Protein AF-G0MME2-F1 (afdb_monomer_lite)

Foldseek 3Di:
DDDDDDDDDDDDDDDDPDDDDDDDDDPPPPPDPDPPVVVVVVVVVVVVVVVVVVVVVVPDPDDDPDDPPDPPPPPPDPPDPVVVVVVVVVVVVVVVVVVVVVVVPPPPVCPDDDPVVNVVVVVVVVVVLVVLVPDDCVPDDPVSNVSVVVSVVVVVVVVVVVVVVCVPDDPVRNVVVVVVVVVVVVVVVVVVVVVVVVVVVVVVVVVVVVVVVVVVVVVVCVVPDDPPPDPDPDDDDDDDDDDDDDDDDDPPPCPPPPVVVVVVVVVVVVVVVVVVVVVVPPPPPPDDQPPVSVVVVVVVVVVVLVVLVVDDPVPDDPVSNVSVVVVVVVVVVVVVVVVVVLVPDDPVRNVVVVVVVVVVVVVVVVVVVVVVVVVVVVPPPPPDPPDPPDPDDDDDDD

Structure (mmCIF, N/CA/C/O backbone):
data_AF-G0MME2-F1
#
_entry.id   AF-G0MME2-F1
#
loop_
_atom_site.group_PDB
_atom_site.id
_atom_site.type_symbol
_atom_site.label_atom_id
_atom_site.label_alt_id
_atom_site.label_comp_id
_atom_site.label_asym_id
_atom_site.label_entity_id
_atom_site.label_seq_id
_atom_site.pdbx_PDB_ins_code
_atom_site.Cartn_x
_atom_site.Cartn_y
_atom_site.Cartn_z
_atom_site.occupancy
_atom_site.B_iso_or_equiv
_atom_site.auth_seq_id
_atom_site.auth_comp_id
_atom_site.auth_asym_id
_atom_site.auth_atom_id
_atom_site.pdbx_PDB_model_num
ATOM 1 N N . MET A 1 1 ? -46.789 2.566 -26.717 1.00 45.62 1 MET A N 1
ATOM 2 C CA . MET A 1 1 ? -47.284 1.948 -25.468 1.00 45.62 1 MET A CA 1
ATOM 3 C C . MET A 1 1 ? -47.183 0.434 -25.611 1.00 45.62 1 MET A C 1
ATOM 5 O O . MET A 1 1 ? -48.029 -0.149 -26.262 1.00 45.62 1 MET A O 1
ATOM 9 N N . MET A 1 2 ? -46.134 -0.196 -25.079 1.00 46.62 2 MET A N 1
ATOM 10 C CA . MET A 1 2 ? -46.012 -1.660 -25.009 1.00 46.62 2 MET A CA 1
ATOM 11 C C . MET A 1 2 ? -45.545 -2.003 -23.595 1.00 46.62 2 MET A C 1
ATOM 13 O O . MET A 1 2 ? -44.442 -1.637 -23.193 1.00 46.62 2 MET A O 1
ATOM 17 N N . ARG A 1 3 ? -46.445 -2.598 -22.808 1.00 48.19 3 ARG A N 1
ATOM 18 C CA . ARG A 1 3 ? -46.272 -2.898 -21.383 1.00 48.19 3 ARG A CA 1
ATOM 19 C C . ARG A 1 3 ? -45.925 -4.383 -21.269 1.00 48.19 3 ARG A C 1
ATOM 21 O O . ARG A 1 3 ? -46.806 -5.226 -21.390 1.00 48.19 3 ARG A O 1
ATOM 28 N N . ALA A 1 4 ? -44.644 -4.694 -21.093 1.00 56.75 4 ALA A N 1
ATOM 29 C CA . ALA A 1 4 ? -44.191 -6.059 -20.855 1.00 56.75 4 ALA A CA 1
ATOM 30 C C . ALA A 1 4 ? -44.558 -6.475 -19.423 1.00 56.75 4 ALA A C 1
ATOM 32 O O . ALA A 1 4 ? -44.099 -5.867 -18.454 1.00 56.75 4 ALA A O 1
ATOM 33 N N . GLN A 1 5 ? -45.417 -7.486 -19.306 1.00 59.31 5 GLN A N 1
ATOM 34 C CA . GLN A 1 5 ? -45.731 -8.161 -18.053 1.00 59.31 5 GLN A CA 1
ATOM 35 C C . GLN A 1 5 ? -44.574 -9.105 -17.704 1.00 59.31 5 GLN A C 1
ATOM 37 O O . GLN A 1 5 ? -44.188 -9.937 -18.520 1.00 59.31 5 GLN A O 1
ATOM 42 N N . GLN A 1 6 ? -44.006 -8.963 -16.506 1.00 61.00 6 GLN A N 1
ATOM 43 C CA . GLN A 1 6 ? -43.082 -9.938 -15.928 1.00 61.00 6 GLN A CA 1
ATOM 44 C C . GLN A 1 6 ? -43.847 -10.743 -14.878 1.00 61.00 6 GLN A C 1
ATOM 46 O O . GLN A 1 6 ? -44.306 -10.201 -13.874 1.00 61.00 6 GLN A O 1
ATOM 51 N N . SER A 1 7 ? -44.012 -12.033 -15.149 1.00 60.69 7 SER A N 1
ATOM 52 C CA . SER A 1 7 ? -44.586 -13.030 -14.253 1.00 60.69 7 SER A CA 1
ATOM 53 C C . SER A 1 7 ? -43.596 -13.386 -13.141 1.00 60.69 7 SER A C 1
ATOM 55 O O . SER A 1 7 ? -42.482 -13.836 -13.409 1.00 60.69 7 SER A O 1
ATOM 57 N N . HIS A 1 8 ? -44.025 -13.207 -11.894 1.00 49.41 8 HIS A N 1
ATOM 58 C CA . HIS A 1 8 ? -43.355 -13.709 -10.700 1.00 49.41 8 HIS A CA 1
ATOM 59 C C . HIS A 1 8 ? -43.607 -15.214 -10.547 1.00 49.41 8 HIS A C 1
ATOM 61 O O . HIS A 1 8 ? -44.743 -15.631 -10.342 1.00 49.41 8 HIS A O 1
ATOM 67 N N . THR A 1 9 ? -42.553 -16.027 -10.587 1.00 57.00 9 THR A N 1
ATOM 68 C CA . THR A 1 9 ? -42.583 -17.404 -10.079 1.00 57.00 9 THR A CA 1
ATOM 69 C C . THR A 1 9 ? -42.153 -17.390 -8.616 1.00 57.00 9 THR A C 1
ATOM 71 O O . THR A 1 9 ? -40.985 -17.136 -8.309 1.00 57.00 9 THR A O 1
ATOM 74 N N . GLY A 1 10 ? -43.112 -17.613 -7.718 1.00 44.72 10 GLY A N 1
ATOM 75 C CA . GLY A 1 10 ? -42.866 -17.880 -6.306 1.00 44.72 10 GLY A CA 1
ATOM 76 C C . GLY A 1 10 ? -42.274 -19.275 -6.126 1.00 44.72 10 GLY A C 1
ATOM 77 O O . GLY A 1 10 ? -42.814 -20.250 -6.639 1.00 44.72 10 GLY A O 1
ATOM 78 N N . TYR A 1 11 ? -41.157 -19.354 -5.408 1.00 48.50 11 TYR A N 1
ATOM 79 C CA . TYR A 1 11 ? -40.670 -20.598 -4.826 1.00 48.50 11 TYR A CA 1
ATOM 80 C C . TYR A 1 11 ? -40.962 -20.549 -3.328 1.00 48.50 11 TYR A C 1
ATOM 82 O O . TYR A 1 11 ? -40.297 -19.829 -2.581 1.00 48.50 11 TYR A O 1
ATOM 90 N N . ASP A 1 12 ? -41.974 -21.314 -2.925 1.00 47.41 12 ASP A N 1
ATOM 91 C CA . ASP A 1 12 ? -42.254 -21.674 -1.541 1.00 47.41 12 ASP A CA 1
ATOM 92 C C . ASP A 1 12 ? -41.165 -22.632 -1.046 1.00 47.41 12 ASP A C 1
ATOM 94 O O . ASP A 1 12 ? -41.111 -23.804 -1.421 1.00 47.41 12 ASP A O 1
ATOM 98 N N . ALA A 1 13 ? -40.272 -22.127 -0.198 1.00 55.31 13 ALA A N 1
ATOM 99 C CA . ALA A 1 13 ? -39.355 -22.957 0.568 1.00 55.31 13 ALA A CA 1
ATOM 100 C C . ALA A 1 13 ? -40.064 -23.388 1.857 1.00 55.31 13 ALA A C 1
ATOM 102 O O . ALA A 1 13 ? -40.079 -22.659 2.850 1.00 55.31 13 ALA A O 1
ATOM 103 N N . GLN A 1 14 ? -40.677 -24.571 1.823 1.00 56.44 14 GLN A N 1
ATOM 104 C CA . GLN A 1 14 ? -41.191 -25.212 3.023 1.00 56.44 14 GLN A CA 1
ATOM 105 C C . GLN A 1 14 ? -40.048 -25.625 3.958 1.00 56.44 14 GLN A C 1
ATOM 107 O O . GLN A 1 14 ? -39.076 -26.266 3.560 1.00 56.44 14 GLN A O 1
ATOM 112 N N . ASN A 1 15 ? -40.221 -25.208 5.212 1.00 54.47 15 ASN A N 1
ATOM 113 C CA . ASN A 1 15 ? -39.754 -25.810 6.456 1.00 54.47 15 ASN A CA 1
ATOM 114 C C . ASN A 1 15 ? -39.146 -27.218 6.335 1.00 54.47 15 ASN A C 1
ATOM 116 O O . ASN A 1 15 ? -39.858 -28.202 6.151 1.00 54.47 15 ASN A O 1
ATOM 120 N N . LEU A 1 16 ? -37.844 -27.311 6.605 1.00 51.94 16 LEU A N 1
ATOM 121 C CA . LEU A 1 16 ? -37.226 -28.516 7.152 1.00 51.94 16 LEU A CA 1
ATOM 122 C C . LEU A 1 16 ? -36.683 -28.175 8.543 1.00 51.94 16 LEU A C 1
ATOM 124 O O . LEU A 1 16 ? -35.544 -27.733 8.703 1.00 51.94 16 LEU A O 1
ATOM 128 N N . GLU A 1 17 ? -37.536 -28.369 9.550 1.00 48.19 17 GLU A N 1
ATOM 129 C CA . GLU A 1 17 ? -37.133 -28.540 10.944 1.00 48.19 17 GLU A CA 1
ATOM 130 C C . GLU A 1 17 ? -36.182 -29.736 11.032 1.00 48.19 17 GLU A C 1
ATOM 132 O O . GLU A 1 17 ? -36.575 -30.894 10.922 1.00 48.19 17 GLU A O 1
ATOM 137 N N . SER A 1 18 ? -34.894 -29.448 11.196 1.00 54.91 18 SER A N 1
ATOM 138 C CA . SER A 1 18 ? -33.894 -30.450 11.548 1.00 54.91 18 SER A CA 1
ATOM 139 C C . SER A 1 18 ? -33.707 -30.422 13.059 1.00 54.91 18 SER A C 1
ATOM 141 O O . SER A 1 18 ? -33.047 -29.531 13.597 1.00 54.91 18 SER A O 1
ATOM 143 N N . SER A 1 19 ? -34.319 -31.395 13.733 1.00 55.66 19 SER A N 1
ATOM 144 C CA . SER A 1 19 ? -34.090 -31.712 15.143 1.00 55.66 19 SER A CA 1
ATOM 145 C C . SER A 1 19 ? -32.594 -31.848 15.457 1.00 55.66 19 SER A C 1
ATOM 147 O O . SER A 1 19 ? -31.865 -32.493 14.697 1.00 55.66 19 SER A O 1
ATOM 149 N N . PRO A 1 20 ? -32.108 -31.304 16.586 1.00 66.69 20 PRO A N 1
ATOM 150 C CA . PRO A 1 20 ? -30.766 -31.604 17.065 1.00 66.69 20 PRO A CA 1
ATOM 151 C C . PRO A 1 20 ? -30.703 -33.049 17.600 1.00 66.69 20 PRO A C 1
ATOM 153 O O . PRO A 1 20 ? -31.629 -33.481 18.291 1.00 66.69 20 PRO A O 1
ATOM 156 N N . PRO A 1 21 ? -29.630 -33.812 17.323 1.00 63.09 21 PRO A N 1
ATOM 157 C CA . PRO A 1 21 ? -29.467 -35.143 17.892 1.00 63.09 21 PRO A CA 1
ATOM 158 C C . PRO A 1 21 ? -29.188 -35.070 19.406 1.00 63.09 21 PRO A C 1
ATOM 160 O O . PRO A 1 21 ? -28.577 -34.104 19.878 1.00 63.09 21 PRO A O 1
ATOM 163 N N . PRO A 1 22 ? -29.604 -36.093 20.175 1.00 56.41 22 PRO A N 1
ATOM 164 C CA . PRO A 1 22 ? -29.419 -36.134 21.617 1.00 56.41 22 PRO A CA 1
ATOM 165 C C . PRO A 1 22 ? -27.936 -36.235 21.988 1.00 56.41 22 PRO A C 1
ATOM 167 O O . PRO A 1 22 ? -27.185 -37.075 21.489 1.00 56.41 22 PRO A O 1
ATOM 170 N N . SER A 1 23 ? -27.534 -35.367 22.911 1.00 50.59 23 SER A N 1
ATOM 171 C CA . SER A 1 23 ? -26.252 -35.376 23.602 1.00 50.59 23 SER A CA 1
ATOM 172 C C . SER A 1 23 ? -26.045 -36.702 24.336 1.00 50.59 23 SER A C 1
ATOM 174 O O . SER A 1 23 ? -26.653 -36.943 25.380 1.00 50.59 23 SER A O 1
ATOM 176 N N . GLN A 1 24 ? -25.161 -37.549 23.810 1.00 48.59 24 GLN A N 1
ATOM 177 C CA . GLN A 1 24 ? -24.638 -38.688 24.552 1.00 48.59 24 GLN A CA 1
ATOM 178 C C . GLN A 1 24 ? -23.657 -38.183 25.614 1.00 48.59 24 GLN A C 1
ATOM 180 O O . GLN A 1 24 ? -22.560 -37.708 25.315 1.00 48.59 24 GLN A O 1
ATOM 185 N N . ASN A 1 25 ? -24.095 -38.278 26.869 1.00 51.44 25 ASN A N 1
ATOM 186 C CA . ASN A 1 25 ? -23.259 -38.210 28.057 1.00 51.44 25 ASN A CA 1
ATOM 187 C C . ASN A 1 25 ? -22.248 -39.362 28.021 1.00 51.44 25 ASN A C 1
ATOM 189 O O . ASN A 1 25 ? -22.577 -40.492 28.371 1.00 51.44 25 ASN A O 1
ATOM 193 N N . LEU A 1 26 ? -21.010 -39.069 27.628 1.00 44.94 26 LEU A N 1
ATOM 194 C CA . LEU A 1 26 ? -19.868 -39.915 27.951 1.00 44.94 26 LEU A CA 1
ATOM 195 C C . LEU A 1 26 ? -19.250 -39.393 29.246 1.00 44.94 26 LEU A C 1
ATOM 197 O O . LEU A 1 26 ? -18.414 -38.489 29.259 1.00 44.94 26 LEU A O 1
ATOM 201 N N . SER A 1 27 ? -19.698 -39.982 30.350 1.00 49.09 27 SER A N 1
ATOM 202 C CA . SER A 1 27 ? -19.006 -39.991 31.631 1.00 49.09 27 SER A CA 1
ATOM 203 C C . SER A 1 27 ? -17.660 -40.705 31.469 1.00 49.09 27 SER A C 1
ATOM 205 O O . SER A 1 27 ? -17.553 -41.913 31.664 1.00 49.09 27 SER A O 1
ATOM 207 N N . SER A 1 28 ? -16.626 -39.959 31.082 1.00 44.72 28 SER A N 1
ATOM 208 C CA . SER A 1 28 ? -15.242 -40.430 31.118 1.00 44.72 28 SER A CA 1
ATOM 209 C C . SER A 1 28 ? -14.650 -40.092 32.483 1.00 44.72 28 SER A C 1
ATOM 211 O O . SER A 1 28 ? -14.096 -39.012 32.691 1.00 44.72 28 SER A O 1
ATOM 213 N N . SER A 1 29 ? -14.793 -41.019 33.430 1.00 46.84 29 SER A N 1
ATOM 214 C CA . SER A 1 29 ? -14.045 -41.034 34.685 1.00 46.84 29 SER A CA 1
ATOM 215 C C . SER A 1 29 ? -12.572 -41.334 34.389 1.00 46.84 29 SER A C 1
ATOM 217 O O . SER A 1 29 ? -12.109 -42.470 34.490 1.00 46.84 29 SER A O 1
ATOM 219 N N . CYS A 1 30 ? -11.818 -40.312 33.995 1.00 41.50 30 CYS A N 1
ATOM 220 C CA . CYS A 1 30 ? -10.365 -40.387 33.976 1.00 41.50 30 CYS A CA 1
ATOM 221 C C . CYS A 1 30 ? -9.880 -40.219 35.417 1.00 41.50 30 CYS A C 1
ATOM 223 O O . CYS A 1 30 ? -9.696 -39.103 35.901 1.00 41.50 30 CYS A O 1
ATOM 225 N N . LEU A 1 31 ? -9.731 -41.355 36.097 1.00 44.72 31 LEU A N 1
ATOM 226 C CA . LEU A 1 31 ? -8.965 -41.499 37.327 1.00 44.72 31 LEU A CA 1
ATOM 227 C C . LEU A 1 31 ? -7.635 -40.752 37.192 1.00 44.72 31 LEU A C 1
ATOM 229 O O . LEU A 1 31 ? -6.778 -41.089 36.374 1.00 44.72 31 LEU A O 1
ATOM 233 N N . VAL A 1 32 ? -7.505 -39.722 38.018 1.00 47.03 32 VAL A N 1
ATOM 234 C CA . VAL A 1 32 ? -6.276 -38.998 38.300 1.00 47.03 32 VAL A CA 1
ATOM 235 C C . VAL A 1 32 ? -5.283 -40.001 38.890 1.00 47.03 32 VAL A C 1
ATOM 237 O O . VAL A 1 32 ? -5.402 -40.399 40.044 1.00 47.03 32 VAL A O 1
ATOM 240 N N . LYS A 1 33 ? -4.313 -40.441 38.087 1.00 47.12 33 LYS A N 1
ATOM 241 C CA . LYS A 1 33 ? -3.037 -40.929 38.610 1.00 47.12 33 LYS A CA 1
ATOM 242 C C . LYS A 1 33 ? -2.069 -39.762 38.538 1.00 47.12 33 LYS A C 1
ATOM 244 O O . LYS A 1 33 ? -1.564 -39.413 37.473 1.00 47.12 33 LYS A O 1
ATOM 249 N N . GLU A 1 34 ? -1.927 -39.116 39.687 1.00 47.06 34 GLU A N 1
ATOM 250 C CA . GLU A 1 34 ? -0.935 -38.097 39.993 1.00 47.06 34 GLU A CA 1
ATOM 251 C C . GLU A 1 34 ? 0.449 -38.542 39.511 1.00 47.06 34 GLU A C 1
ATOM 253 O O . GLU A 1 34 ? 1.012 -39.543 39.948 1.00 47.06 34 GLU A O 1
ATOM 258 N N . SER A 1 35 ? 0.982 -37.777 38.562 1.00 50.84 35 SER A N 1
ATOM 259 C CA . SER A 1 35 ? 2.359 -37.860 38.101 1.00 50.84 35 SER A CA 1
ATOM 260 C C . SER A 1 35 ? 3.247 -37.140 39.119 1.00 50.84 35 SER A C 1
ATOM 262 O O . SER A 1 35 ? 3.484 -35.934 39.019 1.00 50.84 35 SER A O 1
ATOM 264 N N . THR A 1 36 ? 3.774 -37.900 40.075 1.00 54.62 36 THR A N 1
ATOM 265 C CA . THR A 1 36 ? 4.768 -37.487 41.086 1.00 54.62 36 THR A CA 1
ATOM 266 C C . THR A 1 36 ? 6.080 -36.943 40.495 1.00 54.62 36 THR A C 1
ATOM 268 O O . THR A 1 36 ? 6.921 -36.414 41.219 1.00 54.62 36 THR A O 1
ATOM 271 N N . GLN A 1 37 ? 6.261 -36.995 39.172 1.00 53.53 37 GLN A N 1
ATOM 272 C CA . GLN A 1 37 ? 7.470 -36.525 38.496 1.00 53.53 37 GLN A CA 1
ATOM 273 C C . GLN A 1 37 ? 7.485 -35.006 38.229 1.00 53.53 37 GLN A C 1
ATOM 275 O O . GLN A 1 37 ? 8.553 -34.396 38.227 1.00 53.53 37 GLN A O 1
ATOM 280 N N . GLU A 1 38 ? 6.326 -34.353 38.061 1.00 53.25 38 GLU A N 1
ATOM 281 C CA . GLU A 1 38 ? 6.293 -32.893 37.840 1.00 53.25 38 GLU A CA 1
ATOM 282 C C . GLU A 1 38 ? 6.528 -32.092 39.128 1.00 53.25 38 GLU A C 1
ATOM 284 O O . GLU A 1 38 ? 7.019 -30.959 39.082 1.00 53.25 38 GLU A O 1
ATOM 289 N N . GLU A 1 39 ? 6.212 -32.669 40.287 1.00 54.84 39 GLU A N 1
ATOM 290 C CA . GLU A 1 39 ? 6.362 -31.989 41.573 1.00 54.84 39 GLU A CA 1
ATOM 291 C C . GLU A 1 39 ? 7.826 -31.957 42.044 1.00 54.84 39 GLU A C 1
ATOM 293 O O . GLU A 1 39 ? 8.282 -30.931 42.559 1.00 54.84 39 GLU A O 1
ATOM 298 N N . SER A 1 40 ? 8.605 -32.999 41.720 1.00 62.31 40 SER A N 1
ATOM 299 C CA . SER A 1 40 ? 10.066 -33.031 41.895 1.00 62.31 40 SER A CA 1
ATOM 300 C C . SER A 1 40 ? 10.761 -31.904 41.114 1.00 62.31 40 SER A C 1
ATOM 302 O O . SER A 1 40 ? 11.517 -31.125 41.701 1.00 62.31 40 SER A O 1
ATOM 304 N N . CYS A 1 41 ? 10.424 -31.702 39.832 1.00 59.34 41 CYS A N 1
ATOM 305 C CA . CYS A 1 41 ? 11.010 -30.608 39.046 1.00 59.34 41 CYS A CA 1
ATOM 306 C C . CYS A 1 41 ? 10.645 -29.211 39.582 1.00 59.34 41 CYS A C 1
ATOM 308 O O . CYS A 1 41 ? 11.440 -28.271 39.470 1.00 59.34 41 CYS A O 1
ATOM 310 N N . ARG A 1 42 ? 9.458 -29.042 40.183 1.00 62.81 42 ARG A N 1
ATOM 311 C CA . ARG A 1 42 ? 9.056 -27.758 40.786 1.00 62.81 42 ARG A CA 1
ATOM 312 C C . ARG A 1 42 ? 9.767 -27.484 42.112 1.00 62.81 42 ARG A C 1
ATOM 314 O O . ARG A 1 42 ? 10.044 -26.316 42.397 1.00 62.81 42 ARG A O 1
ATOM 321 N N . GLN A 1 43 ? 10.087 -28.509 42.901 1.00 65.25 43 GLN A N 1
ATOM 322 C CA . GLN A 1 43 ? 10.862 -28.344 44.135 1.00 65.25 43 GLN A CA 1
ATOM 323 C C . GLN A 1 43 ? 12.333 -28.001 43.859 1.00 65.25 43 GLN A C 1
ATOM 325 O O . GLN A 1 43 ? 12.854 -27.068 44.479 1.00 65.25 43 GLN A O 1
ATO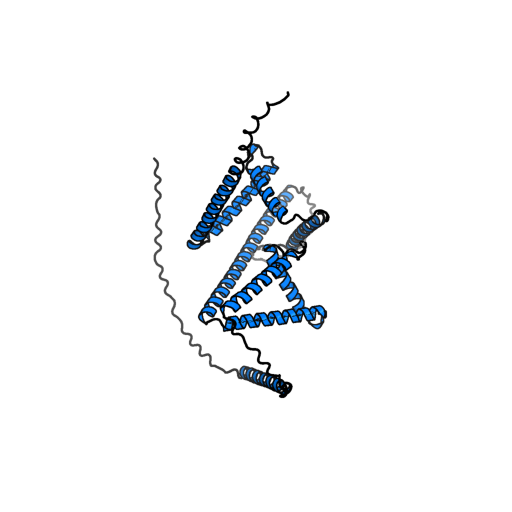M 330 N N . ASP A 1 44 ? 12.970 -28.636 42.874 1.00 64.06 44 ASP A N 1
ATOM 331 C CA . ASP A 1 44 ? 14.374 -28.351 42.538 1.00 64.06 44 ASP A CA 1
ATOM 332 C C . ASP A 1 44 ? 14.572 -26.936 41.978 1.00 64.06 44 ASP A C 1
ATOM 334 O O . ASP A 1 44 ? 15.542 -26.251 42.320 1.00 64.06 44 ASP A O 1
ATOM 338 N N . SER A 1 45 ? 13.600 -26.425 41.213 1.00 64.19 45 SER A N 1
ATOM 339 C CA . SER A 1 45 ? 13.634 -25.039 40.729 1.00 64.19 45 SER A CA 1
ATOM 340 C C . SER A 1 45 ? 13.457 -24.003 41.849 1.00 64.19 45 SER A C 1
ATOM 342 O O . SER A 1 45 ? 13.966 -22.886 41.732 1.00 64.19 45 SER A O 1
ATOM 344 N N . ARG A 1 46 ? 12.752 -24.339 42.939 1.00 70.19 46 ARG A N 1
ATOM 345 C CA . ARG A 1 46 ? 12.634 -23.453 44.112 1.00 70.19 46 ARG A CA 1
ATOM 346 C C . ARG A 1 46 ? 13.915 -23.464 44.946 1.00 70.19 46 ARG A C 1
ATOM 348 O O . ARG A 1 46 ? 14.340 -22.410 45.418 1.00 70.19 46 ARG A O 1
ATOM 355 N N . ARG A 1 47 ? 14.572 -24.623 45.069 1.00 68.81 47 ARG A N 1
ATOM 356 C CA . ARG A 1 47 ? 15.843 -24.766 45.799 1.00 68.81 47 ARG A CA 1
ATOM 357 C C . ARG A 1 47 ? 17.007 -24.053 45.102 1.00 68.81 47 ARG A C 1
ATOM 359 O O . ARG A 1 47 ? 17.830 -23.439 45.780 1.00 68.81 47 ARG A O 1
ATOM 366 N N . SER A 1 48 ? 17.057 -24.074 43.768 1.00 66.25 48 SER A N 1
ATOM 367 C CA . SER A 1 48 ? 18.094 -23.368 43.000 1.00 66.25 48 SER A CA 1
ATOM 368 C C . SER A 1 48 ? 17.923 -21.844 43.033 1.00 66.25 48 SER A C 1
ATOM 370 O O . SER A 1 48 ? 18.910 -21.123 43.190 1.00 66.25 48 SER A O 1
ATOM 372 N N . SER A 1 49 ? 16.681 -21.346 42.992 1.00 67.44 49 SER A N 1
ATOM 373 C CA . SER A 1 49 ? 16.388 -19.911 43.123 1.00 67.44 49 SER A CA 1
ATOM 374 C C . SER A 1 49 ? 16.757 -19.359 44.504 1.00 67.44 49 SER A C 1
ATOM 376 O O . SER A 1 49 ? 17.277 -18.249 44.592 1.00 67.44 49 SER A O 1
ATOM 378 N N . ALA A 1 50 ? 16.523 -20.121 45.578 1.00 65.88 50 ALA A N 1
ATOM 379 C CA . ALA A 1 50 ? 16.873 -19.697 46.935 1.00 65.88 50 ALA A CA 1
ATOM 380 C C . ALA A 1 50 ? 18.397 -19.619 47.153 1.00 65.88 50 ALA A C 1
ATOM 382 O O . ALA A 1 50 ? 18.876 -18.700 47.817 1.00 65.88 50 ALA A O 1
ATOM 383 N N . LYS A 1 51 ? 19.176 -20.526 46.540 1.00 69.69 51 LYS A N 1
ATOM 384 C CA . LYS A 1 51 ? 20.650 -20.476 46.584 1.00 69.69 51 LYS A CA 1
ATOM 385 C C . LYS A 1 51 ? 21.222 -19.240 45.881 1.00 69.69 51 LYS A C 1
ATOM 387 O O . LYS A 1 51 ? 22.173 -18.654 46.386 1.00 69.69 51 LYS A O 1
ATOM 392 N N . TYR A 1 52 ? 20.638 -18.816 44.760 1.00 63.72 52 TYR A N 1
ATOM 393 C CA . TYR A 1 52 ? 21.100 -17.621 44.043 1.00 63.72 52 TYR A CA 1
ATOM 394 C C . TYR A 1 52 ? 20.782 -16.307 44.778 1.00 63.72 52 TYR A C 1
ATOM 396 O O . TYR A 1 52 ? 21.587 -15.378 44.738 1.00 63.72 52 TYR A O 1
ATOM 404 N N . GLU A 1 53 ? 19.648 -16.225 45.481 1.00 67.19 53 GLU A N 1
ATOM 405 C CA . GLU A 1 53 ? 19.307 -15.074 46.337 1.00 67.19 53 GLU A CA 1
ATOM 406 C C . GLU A 1 53 ? 20.235 -14.965 47.562 1.00 67.19 53 GLU A C 1
ATOM 408 O O . GLU A 1 53 ? 20.642 -13.861 47.921 1.00 67.19 53 GLU A O 1
ATOM 413 N N . ALA A 1 54 ? 20.639 -16.093 48.161 1.00 64.50 54 ALA A N 1
ATOM 414 C CA . ALA A 1 54 ? 21.558 -16.102 49.303 1.00 64.50 54 ALA A CA 1
ATOM 415 C C . ALA A 1 54 ? 22.966 -15.591 48.933 1.00 64.50 54 ALA A C 1
ATOM 417 O O . ALA A 1 54 ? 23.495 -14.706 49.601 1.00 64.50 54 ALA A O 1
ATOM 418 N N . VAL A 1 55 ? 23.526 -16.042 47.803 1.00 70.25 55 VAL A N 1
ATOM 419 C CA . VAL A 1 55 ? 24.853 -15.596 47.319 1.00 70.25 55 VAL A CA 1
ATOM 420 C C . VAL A 1 55 ? 24.871 -14.103 46.959 1.00 70.25 55 VAL A C 1
ATOM 422 O O . VAL A 1 55 ? 25.910 -13.443 47.027 1.00 70.25 55 VAL A O 1
ATOM 425 N N . LYS A 1 56 ? 23.713 -13.533 46.606 1.00 65.31 56 LYS A N 1
ATOM 426 C CA . LYS A 1 56 ? 23.583 -12.105 46.297 1.00 65.31 56 LYS A CA 1
ATOM 427 C C . LYS A 1 56 ? 23.575 -11.218 47.548 1.00 65.31 56 LYS A C 1
ATOM 429 O O . LYS A 1 56 ? 23.929 -10.045 47.448 1.00 65.31 56 LYS A O 1
ATOM 434 N N . ARG A 1 57 ? 23.214 -11.759 48.718 1.00 62.09 57 ARG A N 1
ATOM 435 C CA . ARG A 1 57 ? 23.281 -11.024 49.993 1.00 62.09 57 ARG A CA 1
ATOM 436 C C . ARG A 1 57 ? 24.692 -10.976 50.569 1.00 62.09 57 ARG A C 1
ATOM 438 O O . ARG A 1 57 ? 25.059 -9.948 51.119 1.00 62.09 57 ARG A O 1
ATOM 445 N N . GLU A 1 58 ? 25.496 -12.018 50.370 1.00 66.81 58 GLU A N 1
ATOM 446 C CA . GLU A 1 58 ? 26.860 -12.079 50.923 1.00 66.81 58 GLU A CA 1
ATOM 447 C C . GLU A 1 58 ? 27.898 -11.263 50.134 1.00 66.81 58 GLU A C 1
ATOM 449 O O . GLU A 1 58 ? 28.957 -10.956 50.663 1.00 66.81 58 GLU A O 1
ATOM 454 N N . ASN A 1 59 ? 27.587 -10.847 48.901 1.00 64.38 59 ASN A N 1
ATOM 455 C CA . ASN A 1 59 ? 28.486 -10.032 48.068 1.00 64.38 59 ASN A CA 1
ATOM 456 C C . ASN A 1 59 ? 28.064 -8.556 47.955 1.00 64.38 59 ASN A C 1
ATOM 458 O O . ASN A 1 59 ? 28.541 -7.841 47.072 1.00 64.38 59 ASN A O 1
ATOM 462 N N . SER A 1 60 ? 27.152 -8.086 48.812 1.00 59.28 60 SER A N 1
ATOM 463 C CA . SER A 1 60 ? 26.890 -6.648 48.923 1.00 59.28 60 SER A CA 1
ATOM 464 C C . SER A 1 60 ? 28.012 -6.006 49.748 1.00 59.28 60 SER A C 1
ATOM 466 O O . SER A 1 60 ? 28.220 -6.436 50.882 1.00 59.28 60 SER A O 1
ATOM 468 N N . PRO A 1 61 ? 28.748 -5.012 49.219 1.00 68.12 61 PRO A N 1
ATOM 469 C CA . PRO A 1 61 ? 29.784 -4.337 49.988 1.00 68.12 61 PRO A CA 1
ATOM 470 C C . PRO A 1 61 ? 29.167 -3.647 51.219 1.00 68.12 61 PRO A C 1
ATOM 472 O O . PRO A 1 61 ? 28.058 -3.106 51.113 1.00 68.12 61 PRO A O 1
ATOM 475 N N . PRO A 1 62 ? 29.848 -3.670 52.380 1.00 65.50 62 PRO A N 1
ATOM 476 C CA . PRO A 1 62 ? 29.385 -2.975 53.572 1.00 65.50 62 PRO A CA 1
ATOM 477 C C . PRO A 1 62 ? 29.224 -1.489 53.248 1.00 65.50 62 PRO A C 1
ATOM 479 O O . PRO A 1 62 ? 30.103 -0.862 52.665 1.00 65.50 62 PRO A O 1
ATOM 482 N N . SER A 1 63 ? 28.047 -0.950 53.553 1.00 58.94 63 SER A N 1
ATOM 483 C CA . SER A 1 63 ? 27.780 0.477 53.412 1.00 58.94 63 SER A CA 1
ATOM 484 C C . SER A 1 63 ? 28.468 1.193 54.570 1.00 58.94 63 SER A C 1
ATOM 486 O O . SER A 1 63 ? 28.062 1.008 55.716 1.00 58.94 63 SER A O 1
ATOM 488 N N . ASP A 1 64 ? 29.516 1.957 54.268 1.00 53.97 64 ASP A N 1
ATOM 489 C CA . ASP A 1 64 ? 30.223 2.788 55.243 1.00 53.97 64 ASP A CA 1
ATOM 490 C C . ASP A 1 64 ? 29.247 3.780 55.911 1.00 53.97 64 ASP A C 1
ATOM 492 O O . ASP A 1 64 ? 28.554 4.519 55.202 1.00 53.97 64 ASP A O 1
ATOM 496 N N . PRO A 1 65 ? 29.163 3.821 57.255 1.00 59.56 65 PRO A N 1
ATOM 497 C CA . PRO A 1 65 ? 28.240 4.708 57.962 1.00 59.56 65 PRO A CA 1
ATOM 498 C C . PRO A 1 65 ? 28.721 6.166 58.102 1.00 59.56 65 PRO A C 1
ATOM 500 O O . PRO A 1 65 ? 27.945 7.000 58.558 1.00 59.56 65 PRO A O 1
ATOM 503 N N . ASP A 1 66 ? 29.932 6.520 57.660 1.00 50.66 66 ASP A N 1
ATOM 504 C CA . ASP A 1 66 ? 30.545 7.822 57.973 1.00 50.66 66 ASP A CA 1
ATOM 505 C C . ASP A 1 66 ? 30.771 8.716 56.749 1.00 50.66 66 ASP A C 1
ATOM 507 O O . ASP A 1 66 ? 31.880 9.143 56.435 1.00 50.66 66 ASP A O 1
ATOM 511 N N . THR A 1 67 ? 29.690 9.078 56.059 1.00 56.78 67 THR A N 1
ATOM 512 C CA . THR A 1 67 ? 29.688 10.322 55.275 1.00 56.78 67 THR A CA 1
ATOM 513 C C . THR A 1 67 ? 28.699 11.289 55.904 1.00 56.78 67 THR A C 1
ATOM 515 O O . THR A 1 67 ? 27.564 11.439 55.448 1.00 56.78 67 THR A O 1
ATOM 518 N N . GLN A 1 68 ? 29.149 11.953 56.973 1.00 51.22 68 GLN A N 1
ATOM 519 C CA . GLN A 1 68 ? 28.585 13.226 57.411 1.00 51.22 68 GLN A CA 1
ATOM 520 C C . GLN A 1 68 ? 28.725 14.208 56.250 1.00 51.22 68 GLN A C 1
ATOM 522 O O . GLN A 1 68 ? 29.769 14.811 56.020 1.00 51.22 68 GLN A O 1
ATOM 527 N N . ARG A 1 69 ? 27.675 14.275 55.436 1.00 46.91 69 ARG A N 1
ATOM 528 C CA . ARG A 1 69 ? 27.567 15.231 54.352 1.00 46.91 69 ARG A CA 1
ATOM 529 C C . ARG A 1 69 ? 26.925 16.472 54.936 1.00 46.91 69 ARG A C 1
ATOM 531 O O . ARG A 1 69 ? 25.755 16.439 55.316 1.00 46.91 69 ARG A O 1
ATOM 538 N N . ASP A 1 70 ? 27.732 17.518 55.013 1.00 42.09 70 ASP A N 1
ATOM 539 C CA . ASP A 1 70 ? 27.361 18.840 55.482 1.00 42.09 70 ASP A CA 1
ATOM 540 C C . ASP A 1 70 ? 25.982 19.256 54.972 1.00 42.09 70 ASP A C 1
ATOM 542 O O . ASP A 1 70 ? 25.699 19.347 53.771 1.00 42.09 70 ASP A O 1
ATOM 546 N N . SER A 1 71 ? 25.116 19.503 55.944 1.00 51.31 71 SER A N 1
ATOM 547 C CA . SER A 1 71 ? 23.808 20.109 55.811 1.00 51.31 71 SER A CA 1
ATOM 548 C C . SER A 1 71 ? 23.950 21.566 55.369 1.00 51.31 71 SER A C 1
ATOM 550 O O . SER A 1 71 ? 23.754 22.495 56.151 1.00 51.31 71 SER A O 1
ATOM 552 N N . CYS A 1 72 ? 24.253 21.789 54.092 1.00 40.72 72 CYS A N 1
ATOM 553 C CA . CYS A 1 72 ? 23.922 23.051 53.447 1.00 40.72 72 CYS A CA 1
ATOM 554 C C . CYS A 1 72 ? 22.416 23.056 53.179 1.00 40.72 72 CYS A C 1
ATOM 556 O O . CYS A 1 72 ? 21.924 22.475 52.210 1.00 40.72 72 CYS A O 1
ATOM 558 N N . SER A 1 73 ? 21.701 23.713 54.090 1.00 49.62 73 SER A N 1
ATOM 559 C CA . SER A 1 73 ? 20.320 24.165 53.955 1.00 49.62 73 SER A CA 1
ATOM 560 C C . SER A 1 73 ? 20.172 25.025 52.694 1.00 49.62 73 SER A C 1
ATOM 562 O O . SER A 1 73 ? 20.263 26.251 52.725 1.00 49.62 73 SER A O 1
ATOM 564 N N . LEU A 1 74 ? 19.984 24.372 51.549 1.00 48.59 74 LEU A N 1
ATOM 565 C CA . LEU A 1 74 ? 19.433 25.007 50.365 1.00 48.59 74 LEU A CA 1
ATOM 566 C C . LEU A 1 74 ? 17.934 25.113 50.602 1.00 48.59 74 LEU A C 1
ATOM 568 O O . LEU A 1 74 ? 17.198 24.128 50.507 1.00 48.59 74 LEU A O 1
ATOM 572 N N . GLN A 1 75 ? 17.514 26.327 50.947 1.00 43.34 75 GLN A N 1
ATOM 573 C CA . GLN A 1 75 ? 16.130 26.764 50.910 1.00 43.34 75 GLN A CA 1
ATOM 574 C C . GLN A 1 75 ? 15.511 26.292 49.592 1.00 43.34 75 GLN A C 1
ATOM 576 O O . GLN A 1 75 ? 15.811 26.804 48.513 1.00 43.34 75 GLN A O 1
ATOM 581 N N . SER A 1 76 ? 14.677 25.261 49.686 1.00 49.28 76 SER A N 1
ATOM 582 C CA . SER A 1 76 ? 13.816 24.813 48.606 1.00 49.28 76 SER A CA 1
ATOM 583 C C . SER A 1 76 ? 12.759 25.892 48.444 1.00 49.28 76 SER A C 1
ATOM 585 O O . SER A 1 76 ? 11.721 25.886 49.102 1.00 49.28 76 SER A O 1
ATOM 587 N N . SER A 1 77 ? 13.066 26.878 47.601 1.00 52.66 77 SER A N 1
ATOM 588 C CA . SER A 1 77 ? 12.064 27.802 47.108 1.00 52.66 77 SER A CA 1
ATOM 589 C C . SER A 1 77 ? 10.945 26.961 46.502 1.00 52.66 77 SER A C 1
ATOM 591 O O . SER A 1 77 ? 11.153 26.132 45.613 1.00 52.66 77 SER A O 1
ATOM 593 N N . VAL A 1 78 ? 9.756 27.110 47.076 1.00 50.84 78 VAL A N 1
ATOM 594 C CA . VAL A 1 78 ? 8.520 26.499 46.606 1.00 50.84 78 VAL A CA 1
ATOM 595 C C . VAL A 1 78 ? 8.237 27.124 45.245 1.00 50.84 78 VAL A C 1
ATOM 597 O O . VAL A 1 78 ? 7.594 28.163 45.142 1.00 50.84 78 VAL A O 1
ATOM 600 N N . VAL A 1 79 ? 8.811 26.546 44.191 1.00 50.97 79 VAL A N 1
ATOM 601 C CA . VAL A 1 79 ? 8.520 26.942 42.816 1.00 50.97 79 VAL A CA 1
ATOM 602 C C . VAL A 1 79 ? 7.056 26.584 42.589 1.00 50.97 79 VAL A C 1
ATOM 604 O O . VAL A 1 79 ? 6.708 25.400 42.562 1.00 50.97 79 VAL A O 1
ATOM 607 N N . SER A 1 80 ? 6.205 27.611 42.510 1.00 54.34 80 SER A N 1
ATOM 608 C CA . SER A 1 80 ? 4.773 27.488 42.236 1.00 54.34 80 SER A CA 1
ATOM 609 C C . SER A 1 80 ? 4.555 26.520 41.072 1.00 54.34 80 SER A C 1
ATOM 611 O O . SER A 1 80 ? 5.308 26.529 40.093 1.00 54.34 80 SER A O 1
ATOM 613 N N . SER A 1 81 ? 3.538 25.657 41.163 1.00 62.19 81 SER A N 1
ATOM 614 C CA . SER A 1 81 ? 3.289 24.619 40.147 1.00 62.19 81 SER A CA 1
ATOM 615 C C . SER A 1 81 ? 3.117 25.191 38.728 1.00 62.19 81 SER A C 1
ATOM 617 O O . SER A 1 81 ? 3.374 24.500 37.740 1.00 62.19 81 SER A O 1
ATOM 619 N N . GLU A 1 82 ? 2.772 26.477 38.620 1.00 61.75 82 GLU A N 1
ATOM 620 C CA . GLU A 1 82 ? 2.666 27.212 37.358 1.00 61.75 82 GLU A CA 1
ATOM 621 C C . GLU A 1 82 ? 4.027 27.415 36.664 1.00 61.75 82 GLU A C 1
ATOM 623 O O . GLU A 1 82 ? 4.129 27.238 35.444 1.00 61.75 82 GLU A O 1
ATOM 628 N N . ASP A 1 83 ? 5.107 27.635 37.415 1.00 57.50 83 ASP A N 1
ATOM 629 C CA . ASP A 1 83 ? 6.446 27.855 36.853 1.00 57.50 83 ASP A CA 1
ATOM 630 C C . ASP A 1 83 ? 7.103 26.548 36.376 1.00 57.50 83 ASP A C 1
ATOM 632 O O . ASP A 1 83 ? 7.841 26.522 35.382 1.00 57.50 83 ASP A O 1
ATOM 636 N N . GLN A 1 84 ? 6.761 25.410 36.990 1.00 60.75 84 GLN A N 1
ATOM 637 C CA . GLN A 1 84 ? 7.213 24.095 36.517 1.00 60.75 84 GLN A CA 1
ATOM 638 C C . GLN A 1 84 ? 6.637 23.741 35.135 1.00 60.75 84 GLN A C 1
ATOM 640 O O . GLN A 1 84 ? 7.294 23.056 34.340 1.00 60.75 84 GLN A O 1
ATOM 645 N N . HIS A 1 85 ? 5.438 24.224 34.793 1.00 62.62 85 HIS A N 1
ATOM 646 C CA . HIS A 1 85 ? 4.865 24.031 33.459 1.00 62.62 85 HIS A CA 1
ATOM 647 C C . HIS A 1 85 ? 5.605 24.836 32.380 1.00 62.62 85 HIS A C 1
ATOM 649 O O . HIS A 1 85 ? 5.812 24.318 31.273 1.00 62.62 85 HIS A O 1
ATOM 655 N N . LEU A 1 86 ? 6.075 26.044 32.704 1.00 63.16 86 LEU A N 1
ATOM 656 C CA . LEU A 1 86 ? 6.859 26.888 31.797 1.00 63.16 86 LEU A CA 1
ATOM 657 C C . LEU A 1 86 ? 8.255 26.304 31.537 1.00 63.16 86 LEU A C 1
ATOM 659 O O . LEU A 1 86 ? 8.659 26.174 30.375 1.00 63.16 86 LEU A O 1
ATOM 663 N N . ILE A 1 87 ? 8.944 25.827 32.579 1.00 62.94 87 ILE A N 1
ATOM 664 C CA . ILE A 1 87 ? 10.261 25.174 32.458 1.00 62.94 87 ILE A CA 1
ATOM 665 C C . ILE A 1 87 ? 10.158 23.878 31.631 1.00 62.94 87 ILE A C 1
ATOM 667 O O . ILE A 1 87 ? 10.982 23.607 30.749 1.00 62.94 87 ILE A O 1
ATOM 671 N N . ASN A 1 88 ? 9.096 23.090 31.826 1.00 67.81 88 ASN A N 1
ATOM 672 C CA . ASN A 1 88 ? 8.832 21.897 31.015 1.00 67.81 88 ASN A CA 1
ATOM 673 C C . ASN A 1 88 ? 8.447 22.231 29.559 1.00 67.81 88 ASN A C 1
ATOM 675 O O . ASN A 1 88 ? 8.733 21.449 28.643 1.00 67.81 88 ASN A O 1
ATOM 679 N N . GLY A 1 89 ? 7.816 23.383 29.322 1.00 68.12 89 GLY A N 1
ATOM 680 C CA . GLY A 1 89 ? 7.473 23.888 27.992 1.00 68.12 89 GLY A CA 1
ATOM 681 C C . GLY A 1 89 ? 8.692 24.359 27.191 1.00 68.12 89 GLY A C 1
ATOM 682 O O . GLY A 1 89 ? 8.825 24.003 26.015 1.00 68.12 89 GLY A O 1
ATOM 683 N N . LEU A 1 90 ? 9.613 25.088 27.828 1.00 66.31 90 LEU A N 1
ATOM 684 C CA . LEU A 1 90 ? 10.856 25.566 27.207 1.00 66.31 90 LEU A CA 1
ATOM 685 C C . LEU A 1 90 ? 11.774 24.402 26.809 1.00 66.31 90 LEU A C 1
ATOM 687 O O . LEU A 1 90 ? 12.255 24.355 25.675 1.00 66.31 90 LEU A O 1
ATOM 691 N N . ASN A 1 91 ? 11.884 23.382 27.665 1.00 73.69 91 ASN A N 1
ATOM 692 C CA . ASN A 1 91 ? 12.617 22.151 27.358 1.00 73.69 91 ASN A CA 1
ATOM 693 C C . ASN A 1 91 ? 12.019 21.369 26.175 1.00 73.69 91 ASN A C 1
ATOM 695 O O . ASN A 1 91 ? 12.746 20.732 25.411 1.00 73.69 91 ASN A O 1
ATOM 699 N N . LYS A 1 92 ? 10.692 21.405 25.984 1.00 75.06 92 LYS A N 1
ATOM 700 C CA . LYS A 1 92 ? 10.045 20.791 24.811 1.00 75.06 92 LYS A CA 1
ATOM 701 C C . LYS A 1 92 ? 10.335 21.574 23.535 1.00 75.06 92 LYS A C 1
ATOM 703 O O . LYS A 1 92 ? 10.627 20.945 22.521 1.00 75.06 92 LYS A O 1
ATOM 708 N N . LYS A 1 93 ? 10.287 22.910 23.576 1.00 74.19 93 LYS A N 1
ATOM 709 C CA . LYS A 1 93 ? 10.609 23.757 22.415 1.00 74.19 93 LYS A CA 1
ATOM 710 C C . LYS A 1 93 ? 12.062 23.567 21.983 1.00 74.19 93 LYS A C 1
ATOM 712 O O . LYS A 1 93 ? 12.283 23.212 20.830 1.00 74.19 93 LYS A O 1
ATOM 717 N N . GLN A 1 94 ? 13.014 23.635 22.914 1.00 82.06 94 GLN A N 1
ATOM 718 C CA . GLN A 1 94 ? 14.431 23.388 22.623 1.00 82.06 94 GLN A CA 1
ATOM 719 C C . GLN A 1 94 ? 14.690 21.966 22.107 1.00 82.06 94 GLN A C 1
ATOM 721 O O . GLN A 1 94 ? 15.441 21.793 21.154 1.00 82.06 94 GLN A O 1
ATOM 726 N N . LYS A 1 95 ? 14.021 20.935 22.647 1.00 79.88 95 LYS A N 1
ATOM 727 C CA . LYS A 1 95 ? 14.129 19.562 22.111 1.00 79.88 95 LYS A CA 1
ATOM 728 C C . LYS A 1 95 ? 13.546 19.426 20.702 1.00 79.88 95 LYS A C 1
ATOM 730 O O . LYS A 1 95 ? 14.095 18.688 19.887 1.00 79.88 95 LYS A O 1
ATOM 735 N N . VAL A 1 96 ? 12.442 20.112 20.400 1.00 83.88 96 VAL A N 1
ATOM 736 C CA . VAL A 1 96 ? 11.841 20.130 19.054 1.00 83.88 96 VAL A CA 1
ATOM 737 C C . VAL A 1 96 ? 12.732 20.887 18.069 1.00 83.88 96 VAL A C 1
ATOM 739 O O . VAL A 1 96 ? 12.878 20.454 16.928 1.00 83.88 96 VAL A O 1
ATOM 742 N N . GLU A 1 97 ? 13.349 21.977 18.506 1.00 82.56 97 GLU A N 1
ATOM 743 C CA . GLU A 1 97 ? 14.259 22.802 17.712 1.00 82.56 97 GLU A CA 1
ATOM 744 C C . GLU A 1 97 ? 15.585 22.084 17.447 1.00 82.56 97 GLU A C 1
ATOM 746 O O . GLU A 1 97 ? 15.963 21.924 16.291 1.00 82.56 97 GLU A O 1
ATOM 751 N N . ALA A 1 98 ? 16.186 21.465 18.465 1.00 78.44 98 ALA A N 1
ATOM 752 C CA . ALA A 1 98 ? 17.345 20.588 18.311 1.00 78.44 98 ALA A CA 1
ATOM 753 C C . ALA A 1 98 ? 17.048 19.380 17.400 1.00 78.44 98 ALA A C 1
ATOM 755 O O . ALA A 1 98 ? 17.894 18.968 16.607 1.00 78.44 98 ALA A O 1
ATOM 756 N N . ALA A 1 99 ? 15.831 18.822 17.445 1.00 73.62 99 ALA A N 1
ATOM 757 C CA . ALA A 1 99 ? 15.413 17.773 16.514 1.00 73.62 99 ALA A CA 1
ATOM 758 C C . ALA A 1 99 ? 15.204 18.300 15.080 1.00 73.62 99 ALA A C 1
ATOM 760 O O . ALA A 1 99 ? 15.450 17.570 14.114 1.00 73.62 99 ALA A O 1
ATOM 761 N N . ARG A 1 100 ? 14.750 19.547 14.910 1.00 77.06 100 ARG A N 1
ATOM 762 C CA . ARG A 1 100 ? 14.657 20.207 13.597 1.00 77.06 100 ARG A CA 1
ATOM 763 C C . ARG A 1 100 ? 16.042 20.491 13.026 1.00 77.06 100 ARG A C 1
ATOM 765 O O . ARG A 1 100 ? 16.263 20.168 11.862 1.00 77.06 100 ARG A O 1
ATOM 772 N N . ASP A 1 101 ? 16.970 20.982 13.837 1.00 76.56 101 ASP A N 1
ATOM 773 C CA . ASP A 1 101 ? 18.354 21.237 13.435 1.00 76.56 101 ASP A CA 1
ATOM 774 C C . ASP A 1 101 ? 19.124 19.951 13.153 1.00 76.56 101 ASP A C 1
ATOM 776 O O . ASP A 1 101 ? 19.825 19.859 12.146 1.00 76.56 101 ASP A O 1
ATOM 780 N N . SER A 1 102 ? 18.914 18.902 13.952 1.00 72.19 102 SER A N 1
ATOM 781 C CA . SER A 1 102 ? 19.442 17.569 13.655 1.00 72.19 102 SER A CA 1
ATOM 782 C C . SER A 1 102 ? 18.915 17.049 12.314 1.00 72.19 102 SER A C 1
ATOM 784 O O . SER A 1 102 ? 19.701 16.551 11.516 1.00 72.19 102 SER A O 1
ATOM 786 N N . ASN A 1 103 ? 17.625 17.230 11.999 1.00 66.56 103 ASN A N 1
ATOM 787 C CA . ASN A 1 103 ? 17.091 16.859 10.682 1.00 66.56 103 ASN A CA 1
ATOM 788 C C . ASN A 1 103 ? 17.558 17.792 9.545 1.00 66.56 103 ASN A C 1
ATOM 790 O O . ASN A 1 103 ? 17.582 17.342 8.402 1.00 66.56 103 ASN A O 1
ATOM 794 N N . ARG A 1 104 ? 17.936 19.051 9.823 1.00 70.38 104 ARG A N 1
ATOM 795 C CA . ARG A 1 104 ? 18.565 19.958 8.839 1.00 70.38 104 ARG A CA 1
ATOM 796 C C . ARG A 1 104 ? 20.017 19.582 8.540 1.00 70.38 104 ARG A C 1
ATOM 798 O O . ARG A 1 104 ? 20.453 19.794 7.414 1.00 70.38 104 ARG A O 1
ATOM 805 N N . ARG A 1 105 ? 20.743 19.029 9.518 1.00 64.31 105 ARG A N 1
ATOM 806 C CA . ARG A 1 105 ? 22.152 18.616 9.387 1.00 64.31 105 ARG A CA 1
ATOM 807 C C . ARG A 1 105 ? 22.355 17.223 8.793 1.00 64.31 105 ARG A C 1
ATOM 809 O O . ARG A 1 105 ? 23.495 16.874 8.515 1.00 64.31 105 ARG A O 1
ATOM 816 N N . ILE A 1 106 ? 21.300 16.430 8.579 1.00 48.69 106 ILE A N 1
ATOM 817 C CA . ILE A 1 106 ? 21.433 15.182 7.813 1.00 48.69 106 ILE A CA 1
ATOM 818 C C . ILE A 1 106 ? 21.778 15.578 6.368 1.00 48.69 106 ILE A C 1
ATOM 820 O O . ILE A 1 106 ? 20.963 16.262 5.736 1.00 48.69 106 ILE A O 1
ATOM 824 N N . PRO A 1 107 ? 22.946 15.175 5.831 1.00 54.50 107 PRO A N 1
ATOM 825 C CA . PRO A 1 107 ? 23.293 15.408 4.436 1.00 54.50 107 PRO A CA 1
ATOM 826 C C . PRO A 1 107 ? 22.146 14.933 3.544 1.00 54.50 107 PRO A C 1
ATOM 828 O O . PRO A 1 107 ? 21.615 13.835 3.730 1.00 54.50 107 PRO A O 1
ATOM 831 N N . LYS A 1 108 ? 21.724 15.764 2.584 1.00 55.41 108 LYS A N 1
ATOM 832 C CA . LYS A 1 108 ? 20.565 15.475 1.715 1.00 55.41 108 LYS A CA 1
ATOM 833 C C . LYS A 1 108 ? 20.723 14.161 0.925 1.00 55.41 108 LYS A C 1
ATOM 835 O O . LYS A 1 108 ? 19.715 13.596 0.497 1.00 55.41 108 LYS A O 1
ATOM 840 N N . ASP A 1 109 ? 21.945 13.638 0.835 1.00 52.47 109 ASP A N 1
ATOM 841 C CA . ASP A 1 109 ? 22.291 12.353 0.222 1.00 52.47 109 ASP A CA 1
ATOM 842 C C . ASP A 1 109 ? 21.902 11.113 1.049 1.00 52.47 109 ASP A C 1
ATOM 844 O O . ASP A 1 109 ? 21.818 10.016 0.497 1.00 52.47 109 ASP A O 1
ATOM 848 N N . GLU A 1 110 ? 21.541 11.269 2.328 1.00 56.38 110 GLU A N 1
ATOM 849 C CA . GLU A 1 110 ? 21.063 10.179 3.198 1.00 56.38 110 GLU A CA 1
ATOM 850 C C . GLU A 1 110 ? 19.588 10.338 3.607 1.00 56.38 110 GLU A C 1
ATOM 852 O O . GLU A 1 110 ? 19.145 9.879 4.668 1.00 56.38 110 GLU A O 1
ATOM 857 N N . SER A 1 111 ? 18.782 11.014 2.778 1.00 57.03 111 SER A N 1
ATOM 858 C CA . SER A 1 111 ? 17.372 11.226 3.109 1.00 57.03 111 SER A CA 1
ATOM 859 C C . SER A 1 111 ? 16.626 9.896 3.290 1.00 57.03 111 SER A C 1
ATOM 861 O O . SER A 1 111 ? 16.689 8.973 2.470 1.00 57.03 111 SER A O 1
ATOM 863 N N . LYS A 1 112 ? 15.929 9.795 4.430 1.00 56.22 112 LYS A N 1
ATOM 864 C CA . LYS A 1 112 ? 15.254 8.579 4.886 1.00 56.22 112 LYS A CA 1
ATOM 865 C C . LYS A 1 112 ? 14.355 8.012 3.778 1.00 56.22 112 LYS A C 1
ATOM 867 O O . LYS A 1 112 ? 13.601 8.760 3.152 1.00 56.22 112 LYS A O 1
ATOM 872 N N . PRO A 1 113 ? 14.371 6.686 3.573 1.00 47.53 113 PRO A N 1
ATOM 873 C CA . PRO A 1 113 ? 13.580 6.042 2.541 1.00 47.53 113 PRO A CA 1
ATOM 874 C C . PRO A 1 113 ? 12.093 6.419 2.629 1.00 47.53 113 PRO A C 1
ATOM 876 O O . PRO A 1 113 ? 11.510 6.405 3.714 1.00 47.53 113 PRO A O 1
ATOM 879 N N . THR A 1 114 ? 11.476 6.718 1.476 1.00 56.34 114 THR A N 1
ATOM 880 C CA . THR A 1 114 ? 10.027 6.986 1.321 1.00 56.34 114 THR A CA 1
ATOM 881 C C . THR A 1 114 ? 9.160 6.007 2.128 1.00 56.34 114 THR A C 1
ATOM 883 O O . THR A 1 114 ? 9.575 4.887 2.387 1.00 56.34 114 THR A O 1
ATOM 886 N N . SER A 1 115 ? 7.925 6.367 2.501 1.00 56.62 115 SER A N 1
ATOM 887 C CA . SER A 1 115 ? 7.027 5.530 3.334 1.00 56.62 115 SER A CA 1
ATOM 888 C C . SER A 1 115 ? 6.935 4.045 2.911 1.00 56.62 115 SER A C 1
ATOM 890 O O . SER A 1 115 ? 6.910 3.166 3.774 1.00 56.62 115 SER A O 1
ATOM 892 N N . TYR A 1 116 ? 6.974 3.746 1.606 1.00 49.56 116 TYR A N 1
ATOM 893 C CA . TYR A 1 116 ? 7.030 2.371 1.083 1.00 49.56 116 TYR A CA 1
ATOM 894 C C . TYR A 1 116 ? 8.381 1.681 1.358 1.00 49.56 116 TYR A C 1
ATOM 896 O O . TYR A 1 116 ? 8.440 0.505 1.706 1.00 49.56 116 TYR A O 1
ATOM 904 N N . SER A 1 117 ? 9.468 2.441 1.290 1.00 64.06 117 SER A N 1
ATOM 905 C CA . SER A 1 117 ? 10.821 2.008 1.618 1.00 64.06 117 SER A CA 1
ATOM 906 C C . SER A 1 117 ? 11.124 2.022 3.130 1.00 64.06 117 SER A C 1
ATOM 908 O O . SER A 1 117 ? 12.074 1.368 3.551 1.00 64.06 117 SER A O 1
ATOM 910 N N . SER A 1 118 ? 10.314 2.683 3.967 1.00 79.75 118 SER A N 1
ATOM 911 C CA . SER A 1 118 ? 10.452 2.659 5.433 1.00 79.75 118 SER A CA 1
ATOM 912 C C . SER A 1 118 ? 10.097 1.287 6.021 1.00 79.75 118 SER A C 1
ATOM 914 O O . SER A 1 118 ? 10.822 0.771 6.870 1.00 79.75 118 SER A O 1
ATOM 916 N N . HIS A 1 119 ? 9.031 0.641 5.532 1.00 78.75 119 HIS A N 1
ATOM 917 C CA . HIS A 1 119 ? 8.673 -0.706 5.990 1.00 78.75 119 HIS A CA 1
ATOM 918 C C . HIS A 1 119 ? 9.729 -1.745 5.586 1.00 78.75 119 HIS A C 1
ATOM 920 O O . HIS A 1 119 ? 10.117 -2.580 6.403 1.00 78.75 119 HIS A O 1
ATOM 926 N N . GLU A 1 120 ? 10.227 -1.676 4.349 1.00 81.69 120 GLU A N 1
ATOM 927 C CA . GLU A 1 120 ? 11.319 -2.540 3.881 1.00 81.69 120 GLU A CA 1
ATOM 928 C C . GLU A 1 120 ? 12.623 -2.264 4.636 1.00 81.69 120 GLU A C 1
ATOM 930 O O . GLU A 1 120 ? 13.315 -3.205 5.015 1.00 81.69 120 GLU A O 1
ATOM 935 N N . TYR A 1 121 ? 12.918 -1.005 4.969 1.00 85.12 121 TYR A N 1
ATOM 936 C CA . TYR A 1 121 ? 14.050 -0.665 5.830 1.00 85.12 121 TYR A CA 1
ATOM 937 C C . TYR A 1 121 ? 13.922 -1.311 7.214 1.00 85.12 121 TYR A C 1
ATOM 939 O O . TYR A 1 121 ? 14.840 -1.998 7.649 1.00 85.12 121 TYR A O 1
ATOM 947 N N . VAL A 1 122 ? 12.772 -1.176 7.885 1.00 89.00 122 VAL A N 1
ATOM 948 C CA . VAL A 1 122 ? 12.532 -1.809 9.197 1.00 89.00 122 VAL A CA 1
ATOM 949 C C . VAL A 1 122 ? 12.606 -3.334 9.098 1.00 89.00 122 VAL A C 1
ATOM 951 O O . VAL A 1 122 ? 13.126 -3.990 10.002 1.00 89.00 122 VAL A O 1
ATOM 954 N N . ARG A 1 123 ? 12.106 -3.917 8.004 1.00 90.25 123 ARG A N 1
ATOM 955 C CA . ARG A 1 123 ? 12.205 -5.355 7.744 1.00 90.25 123 ARG A CA 1
ATOM 956 C C . ARG A 1 123 ? 13.662 -5.791 7.597 1.00 90.25 123 ARG A C 1
ATOM 958 O O . ARG A 1 123 ? 14.075 -6.707 8.299 1.00 90.25 123 ARG A O 1
ATOM 965 N N . ASN A 1 124 ? 14.435 -5.123 6.747 1.00 88.50 124 ASN A N 1
ATOM 966 C CA . ASN A 1 124 ? 15.847 -5.422 6.511 1.00 88.50 124 ASN A CA 1
ATOM 967 C C . ASN A 1 124 ? 16.695 -5.183 7.760 1.00 88.50 124 ASN A C 1
ATOM 969 O O . ASN A 1 124 ? 17.581 -5.975 8.059 1.00 88.50 124 ASN A O 1
ATOM 973 N N . PHE A 1 125 ? 16.378 -4.148 8.535 1.00 93.75 125 PHE A N 1
ATOM 974 C CA . PHE A 1 125 ? 17.007 -3.876 9.819 1.00 93.75 125 PHE A CA 1
ATOM 975 C C . PHE A 1 125 ? 16.787 -5.033 10.804 1.00 93.75 125 PHE A C 1
ATOM 977 O O . PHE A 1 125 ? 17.749 -5.559 11.355 1.00 93.75 125 PHE A O 1
ATOM 984 N N . ARG A 1 126 ? 15.544 -5.520 10.946 1.00 94.31 126 ARG A N 1
ATOM 985 C CA . ARG A 1 126 ? 15.243 -6.706 11.771 1.00 94.31 126 ARG A CA 1
ATOM 986 C C . ARG A 1 126 ? 15.931 -7.968 11.259 1.00 94.31 126 ARG A C 1
ATOM 988 O O . ARG A 1 126 ? 16.352 -8.786 12.065 1.00 94.31 126 ARG A O 1
ATOM 995 N N . LEU A 1 127 ? 16.022 -8.141 9.939 1.00 94.06 127 LEU A N 1
ATOM 996 C CA . LEU A 1 127 ? 16.725 -9.273 9.335 1.00 94.06 127 LEU A CA 1
ATOM 997 C C . LEU A 1 127 ? 18.225 -9.229 9.644 1.00 94.06 127 LEU A C 1
ATOM 999 O O . LEU A 1 127 ? 18.776 -10.263 9.996 1.00 94.06 127 LEU A O 1
ATOM 1003 N N . ARG A 1 128 ? 18.861 -8.052 9.594 1.00 94.81 128 ARG A N 1
ATOM 1004 C CA . ARG A 1 128 ? 20.270 -7.872 9.980 1.00 94.81 128 ARG A CA 1
ATOM 1005 C C . ARG A 1 128 ? 20.497 -8.149 11.466 1.00 94.81 128 ARG A C 1
ATOM 1007 O O . ARG A 1 128 ? 21.395 -8.912 11.798 1.00 94.81 128 ARG A O 1
ATOM 1014 N N . GLU A 1 129 ? 19.657 -7.601 12.349 1.00 96.56 129 GLU A N 1
ATOM 1015 C CA . GLU A 1 129 ? 19.732 -7.901 13.788 1.00 96.56 129 GLU A CA 1
ATOM 1016 C C . GLU A 1 129 ? 19.550 -9.404 14.062 1.00 96.56 129 GLU A C 1
ATOM 1018 O O . GLU A 1 129 ? 20.291 -9.989 14.847 1.00 96.56 129 GLU A O 1
ATOM 1023 N N . ASN A 1 130 ? 18.584 -10.048 13.397 1.00 96.06 130 ASN A N 1
ATOM 1024 C CA . ASN A 1 130 ? 18.365 -11.490 13.520 1.00 96.06 130 ASN A CA 1
ATOM 1025 C C . ASN A 1 130 ? 19.533 -12.309 12.967 1.00 96.06 130 ASN A C 1
ATOM 1027 O O . ASN A 1 130 ? 19.861 -13.323 13.563 1.00 96.06 130 ASN A O 1
ATOM 1031 N N . ALA A 1 131 ? 20.147 -11.891 11.858 1.00 96.81 131 ALA A N 1
ATOM 1032 C CA . ALA A 1 131 ? 21.293 -12.583 11.278 1.00 96.81 131 ALA A CA 1
ATOM 1033 C C . ALA A 1 131 ? 22.483 -12.599 12.246 1.00 96.81 131 ALA A C 1
ATOM 1035 O O . ALA A 1 131 ? 23.091 -13.646 12.425 1.00 96.81 131 ALA A O 1
ATOM 1036 N N . ILE A 1 132 ? 22.758 -11.485 12.934 1.00 96.50 132 ILE A N 1
ATOM 1037 C CA . ILE A 1 132 ? 23.810 -11.425 13.963 1.00 96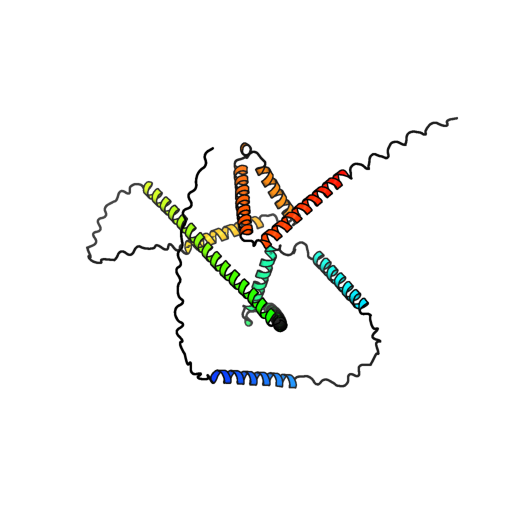.50 132 ILE A CA 1
ATOM 1038 C C . ILE A 1 132 ? 23.496 -12.392 15.114 1.00 96.50 132 ILE A C 1
ATOM 1040 O O . ILE A 1 132 ? 24.362 -13.153 15.536 1.00 96.50 132 ILE A O 1
ATOM 1044 N N . LEU A 1 133 ? 22.249 -12.405 15.597 1.00 96.94 133 LEU A N 1
ATOM 1045 C CA . LEU A 1 133 ? 21.833 -13.307 16.676 1.00 96.94 133 LEU A CA 1
ATOM 1046 C C . LEU A 1 133 ? 21.791 -14.785 16.267 1.00 96.94 133 LEU A C 1
ATOM 1048 O O . LEU A 1 133 ? 21.902 -15.644 17.135 1.00 96.94 133 LEU A O 1
ATOM 1052 N N . ALA A 1 134 ? 21.601 -15.079 14.980 1.00 97.12 134 ALA A N 1
ATOM 1053 C CA . ALA A 1 134 ? 21.557 -16.442 14.464 1.00 97.12 134 ALA A CA 1
ATOM 1054 C C . ALA A 1 134 ? 22.950 -17.073 14.317 1.00 97.12 134 ALA A C 1
ATOM 1056 O O . ALA A 1 134 ? 23.049 -18.292 14.380 1.00 97.12 134 ALA A O 1
ATOM 1057 N N . LYS A 1 135 ? 24.013 -16.272 14.141 1.00 96.75 135 LYS A N 1
ATOM 1058 C CA . LYS A 1 135 ? 25.397 -16.777 14.145 1.00 96.75 135 LYS A CA 1
ATOM 1059 C C . LYS A 1 135 ? 25.747 -17.376 15.507 1.00 96.75 135 LYS A C 1
ATOM 1061 O O . LYS A 1 135 ? 25.329 -16.823 16.530 1.00 96.75 135 LYS A O 1
ATOM 1066 N N . ASN A 1 136 ? 26.563 -18.427 15.528 1.00 96.75 136 ASN A N 1
ATOM 1067 C CA . ASN A 1 136 ? 27.095 -18.989 16.771 1.00 96.75 136 ASN A CA 1
ATOM 1068 C C . ASN A 1 136 ? 27.938 -17.941 17.519 1.00 96.75 136 ASN A C 1
ATOM 1070 O O . ASN A 1 136 ? 28.635 -17.158 16.874 1.00 96.75 136 ASN A O 1
ATOM 1074 N N . PRO A 1 137 ? 27.900 -17.886 18.865 1.00 96.12 137 PRO A N 1
ATOM 1075 C CA . PRO A 1 137 ? 28.643 -16.880 19.626 1.00 96.12 137 PRO A CA 1
ATOM 1076 C C . PRO A 1 137 ? 30.162 -16.951 19.397 1.00 96.12 137 PRO A C 1
ATOM 1078 O O . PRO A 1 137 ? 30.810 -15.906 19.413 1.00 96.12 137 PRO A O 1
ATOM 1081 N N . SER A 1 138 ? 30.701 -18.143 19.116 1.00 96.19 138 SER A N 1
ATOM 1082 C CA . SER A 1 138 ? 32.110 -18.390 18.777 1.00 96.19 138 SER A CA 1
ATOM 1083 C C . SER A 1 138 ? 32.524 -17.870 17.395 1.00 96.19 138 SER A C 1
ATOM 1085 O O . SER A 1 138 ? 33.685 -17.538 17.196 1.00 96.19 138 SER A O 1
ATOM 1087 N N . GLU A 1 139 ? 31.591 -17.772 16.445 1.00 95.06 139 GLU A N 1
ATOM 1088 C CA . GLU A 1 139 ? 31.854 -17.321 15.067 1.00 95.06 139 GLU A CA 1
ATOM 1089 C C . GLU A 1 139 ? 31.687 -15.804 14.890 1.00 95.06 139 GLU A C 1
ATOM 1091 O O . GLU A 1 139 ? 31.952 -15.255 13.819 1.00 95.06 139 GLU A O 1
ATOM 1096 N N . ARG A 1 140 ? 31.188 -15.108 15.916 1.00 95.69 140 ARG A N 1
ATOM 1097 C CA . ARG A 1 140 ? 30.966 -13.662 15.861 1.00 95.69 140 ARG A CA 1
ATOM 1098 C C . ARG A 1 140 ? 32.282 -12.934 16.077 1.00 95.69 140 ARG A C 1
ATOM 1100 O O . ARG A 1 140 ? 33.003 -13.205 17.032 1.00 95.69 140 ARG A O 1
ATOM 1107 N N . THR A 1 141 ? 32.537 -11.930 15.247 1.00 97.00 141 THR A N 1
ATOM 1108 C CA . THR A 1 141 ? 33.606 -10.966 15.524 1.00 97.00 141 THR A CA 1
ATOM 1109 C C . THR A 1 141 ? 33.316 -10.244 16.852 1.00 97.00 141 THR A C 1
ATOM 1111 O O . THR A 1 141 ? 32.144 -10.113 17.223 1.00 97.00 141 THR A O 1
ATOM 1114 N N . PRO A 1 142 ? 34.325 -9.727 17.576 1.00 96.75 142 PRO A N 1
ATOM 1115 C CA . PRO A 1 142 ? 34.093 -9.018 18.843 1.00 96.75 142 PRO A CA 1
ATOM 1116 C C . PRO A 1 142 ? 33.121 -7.832 18.687 1.00 96.75 142 PRO A C 1
ATOM 1118 O O . PRO A 1 142 ? 32.289 -7.568 19.556 1.00 96.75 142 PRO A O 1
ATOM 1121 N N . GLU A 1 143 ? 33.133 -7.158 17.531 1.00 95.69 143 GLU A N 1
ATOM 1122 C CA . GLU A 1 143 ? 32.167 -6.100 17.216 1.00 95.69 143 GLU A CA 1
ATOM 1123 C C . GLU A 1 143 ? 30.731 -6.642 17.045 1.00 95.69 143 GLU A C 1
ATOM 1125 O O . GLU A 1 143 ? 29.759 -6.026 17.493 1.00 95.69 143 GLU A O 1
ATOM 1130 N N . GLU A 1 144 ? 30.568 -7.804 16.406 1.00 96.06 144 GLU A N 1
ATOM 1131 C CA . GLU A 1 144 ? 29.275 -8.481 16.278 1.00 96.06 144 GLU A CA 1
ATOM 1132 C C . GLU A 1 144 ? 28.765 -9.018 17.619 1.00 96.06 144 GLU A C 1
ATOM 1134 O O . GLU A 1 144 ? 27.554 -8.977 17.852 1.00 96.06 144 GLU A O 1
ATOM 1139 N N . GLN A 1 145 ? 29.654 -9.461 18.513 1.00 97.38 145 GLN A N 1
ATOM 1140 C CA . GLN A 1 145 ? 29.307 -9.865 19.879 1.00 97.38 145 GLN A CA 1
ATOM 1141 C C . GLN A 1 145 ? 28.739 -8.681 20.671 1.00 97.38 145 GLN A C 1
ATOM 1143 O O . GLN A 1 145 ? 27.603 -8.756 21.144 1.00 97.38 145 GLN A O 1
ATOM 1148 N N . ALA A 1 146 ? 29.432 -7.538 20.689 1.00 97.25 146 ALA A N 1
ATOM 1149 C CA . ALA A 1 146 ? 28.931 -6.327 21.344 1.00 97.25 146 ALA A CA 1
ATOM 1150 C C . ALA A 1 146 ? 27.594 -5.842 20.740 1.00 97.25 146 ALA A C 1
ATOM 1152 O O . ALA A 1 146 ? 26.686 -5.395 21.451 1.00 97.25 146 ALA A O 1
ATOM 1153 N N . LYS A 1 147 ? 27.423 -5.949 19.412 1.00 96.38 147 LYS A N 1
ATOM 1154 C CA . LYS A 1 147 ? 26.135 -5.663 18.751 1.00 96.38 147 LYS A CA 1
ATOM 1155 C C . LYS A 1 147 ? 25.049 -6.650 19.181 1.00 96.38 147 LYS A C 1
ATOM 1157 O O . LYS A 1 147 ? 23.925 -6.216 19.438 1.00 96.38 147 LYS A O 1
ATOM 1162 N N . ALA A 1 148 ? 25.355 -7.942 19.278 1.00 97.31 148 ALA A N 1
ATOM 1163 C CA . ALA A 1 148 ? 24.418 -8.967 19.728 1.00 97.31 148 ALA A CA 1
ATOM 1164 C C . ALA A 1 148 ? 23.922 -8.684 21.154 1.00 97.31 148 ALA A C 1
ATOM 1166 O O . ALA A 1 148 ? 22.712 -8.667 21.379 1.00 97.31 148 ALA A O 1
ATOM 1167 N N . GLU A 1 149 ? 24.822 -8.362 22.083 1.00 97.56 149 GLU A N 1
ATOM 1168 C CA . GLU A 1 149 ? 24.483 -7.997 23.466 1.00 97.56 149 GLU A CA 1
ATOM 1169 C C . GLU A 1 149 ? 23.579 -6.758 23.533 1.00 97.56 149 GLU A C 1
ATOM 1171 O O . GLU A 1 149 ? 22.543 -6.755 24.207 1.00 97.56 149 GLU A O 1
ATOM 1176 N N . ARG A 1 150 ? 23.892 -5.712 22.756 1.00 97.12 150 ARG A N 1
ATOM 1177 C CA . ARG A 1 150 ? 23.034 -4.517 22.640 1.00 97.12 150 ARG A CA 1
ATOM 1178 C C . ARG A 1 150 ? 21.644 -4.847 22.090 1.00 97.12 150 ARG A C 1
ATOM 1180 O O . ARG A 1 150 ? 20.649 -4.269 22.533 1.00 97.12 150 ARG A O 1
ATOM 1187 N N . ILE A 1 151 ? 21.544 -5.762 21.125 1.00 96.19 151 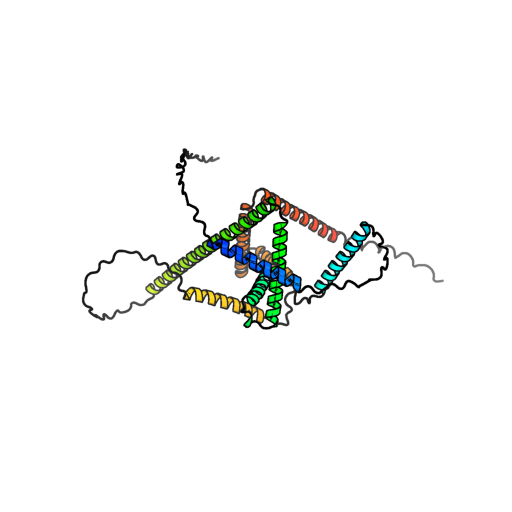ILE A N 1
ATOM 1188 C CA . ILE A 1 151 ? 20.251 -6.201 20.578 1.00 96.19 151 ILE A CA 1
ATOM 1189 C C . ILE A 1 151 ? 19.470 -6.996 21.635 1.00 96.19 151 ILE A C 1
ATOM 1191 O O . ILE A 1 151 ? 18.266 -6.768 21.785 1.00 96.19 151 ILE A O 1
ATOM 1195 N N . LEU A 1 152 ? 20.125 -7.896 22.374 1.00 97.06 152 LEU A N 1
ATOM 1196 C CA . LEU A 1 152 ? 19.500 -8.712 23.420 1.00 97.06 152 LEU A CA 1
ATOM 1197 C C . LEU A 1 152 ? 18.969 -7.851 24.568 1.00 97.06 152 LEU A C 1
ATOM 1199 O O . LEU A 1 152 ? 17.771 -7.898 24.843 1.00 97.06 152 LEU A O 1
ATOM 1203 N N . THR A 1 153 ? 19.799 -6.972 25.132 1.00 97.56 153 THR A N 1
ATOM 1204 C CA . THR A 1 153 ? 19.390 -6.035 26.197 1.00 97.56 153 THR A CA 1
ATOM 1205 C C . THR A 1 153 ? 18.226 -5.141 25.759 1.00 97.56 153 THR A C 1
ATOM 1207 O O . THR A 1 153 ? 17.273 -4.907 26.503 1.00 97.56 153 THR A O 1
ATOM 1210 N N . LYS A 1 154 ? 18.223 -4.672 24.504 1.00 96.81 154 LYS A N 1
ATOM 1211 C CA . LYS A 1 154 ? 17.096 -3.910 23.945 1.00 96.81 154 LYS A CA 1
ATOM 1212 C C . LYS A 1 154 ? 15.825 -4.758 23.807 1.00 96.81 154 LYS A C 1
ATOM 1214 O O . LYS A 1 154 ? 14.725 -4.235 24.008 1.00 96.81 154 LYS A O 1
ATOM 1219 N N . ARG A 1 155 ? 15.932 -6.034 23.422 1.00 96.62 155 ARG A N 1
ATOM 1220 C CA . ARG A 1 155 ? 14.782 -6.956 23.340 1.00 96.62 155 ARG A CA 1
ATOM 1221 C C . ARG A 1 155 ? 14.213 -7.257 24.717 1.00 96.62 155 ARG A C 1
ATOM 1223 O O . ARG A 1 155 ? 12.993 -7.232 24.855 1.00 96.62 155 ARG A O 1
ATOM 1230 N N . GLU A 1 156 ? 15.073 -7.456 25.704 1.00 97.12 156 GLU A N 1
ATOM 1231 C CA . GLU A 1 156 ? 14.708 -7.679 27.100 1.00 97.12 156 GLU A CA 1
ATOM 1232 C C . GLU A 1 156 ? 13.949 -6.481 27.679 1.00 97.12 156 GLU A C 1
ATOM 1234 O O . GLU A 1 156 ? 12.783 -6.632 28.043 1.00 97.12 156 GLU A O 1
ATOM 1239 N N . ARG A 1 157 ? 14.501 -5.262 27.587 1.00 97.19 157 ARG A N 1
ATOM 1240 C CA . ARG A 1 157 ? 13.805 -4.033 28.028 1.00 97.19 157 ARG A CA 1
ATOM 1241 C C . ARG A 1 157 ? 12.439 -3.851 27.361 1.00 97.19 157 ARG A C 1
ATOM 1243 O O . ARG A 1 157 ? 11.467 -3.434 27.989 1.00 97.19 157 ARG A O 1
ATOM 1250 N N . ASN A 1 158 ? 12.335 -4.156 26.064 1.00 95.25 158 ASN A N 1
ATOM 1251 C CA . ASN A 1 158 ? 11.058 -4.085 25.350 1.00 95.25 158 ASN A CA 1
ATOM 1252 C C . ASN A 1 158 ? 10.069 -5.168 25.810 1.00 95.25 158 ASN A C 1
ATOM 1254 O O . ASN A 1 158 ? 8.864 -4.909 25.852 1.00 95.25 158 ASN A O 1
ATOM 1258 N N . ALA A 1 159 ? 10.558 -6.366 26.139 1.00 96.19 159 ALA A N 1
ATOM 1259 C CA . ALA A 1 159 ? 9.748 -7.454 26.668 1.00 96.19 159 ALA A CA 1
ATOM 1260 C C . ALA A 1 159 ? 9.235 -7.129 28.078 1.00 96.19 159 ALA A C 1
ATOM 1262 O O . ALA A 1 159 ? 8.041 -7.286 28.328 1.00 96.19 159 ALA A O 1
ATOM 1263 N N . GLU A 1 160 ? 10.080 -6.598 28.960 1.00 97.69 160 GLU A N 1
ATOM 1264 C CA . GLU A 1 160 ? 9.693 -6.126 30.295 1.00 97.69 160 GLU A CA 1
ATOM 1265 C C . GLU A 1 160 ? 8.658 -5.007 30.221 1.00 97.69 160 GLU A C 1
ATOM 1267 O O . GLU A 1 160 ? 7.598 -5.102 30.835 1.00 97.69 160 GLU A O 1
ATOM 1272 N N . LYS A 1 161 ? 8.883 -3.995 29.374 1.00 97.25 161 LYS A N 1
ATOM 1273 C CA . LYS A 1 161 ? 7.899 -2.927 29.145 1.00 97.25 161 LYS A CA 1
ATOM 1274 C C . LYS A 1 161 ? 6.558 -3.475 28.647 1.00 97.25 161 LYS A C 1
ATOM 1276 O O . LYS A 1 161 ? 5.500 -2.988 29.045 1.00 97.25 161 LYS A O 1
ATOM 1281 N N . ALA A 1 162 ? 6.579 -4.486 27.776 1.00 96.19 162 ALA A N 1
ATOM 1282 C CA . ALA A 1 162 ? 5.362 -5.146 27.312 1.00 96.19 162 ALA A CA 1
ATOM 1283 C C . ALA A 1 162 ? 4.674 -5.958 28.423 1.00 96.19 162 ALA A C 1
ATOM 1285 O O . ALA A 1 162 ? 3.445 -5.938 28.492 1.00 96.19 162 ALA A O 1
ATOM 1286 N N . ARG A 1 163 ? 5.439 -6.628 29.299 1.00 97.50 163 ARG A N 1
ATOM 1287 C CA . ARG A 1 163 ? 4.923 -7.331 30.485 1.00 97.50 163 ARG A CA 1
ATOM 1288 C C . ARG A 1 163 ? 4.294 -6.357 31.474 1.00 97.50 163 ARG A C 1
ATOM 1290 O O . ARG A 1 163 ? 3.154 -6.584 31.852 1.00 97.50 163 ARG A O 1
ATOM 1297 N N . LEU A 1 164 ? 4.965 -5.253 31.803 1.00 97.94 164 LEU A N 1
ATOM 1298 C CA . LEU A 1 164 ? 4.434 -4.191 32.665 1.00 97.94 164 LEU A CA 1
ATOM 1299 C C . LEU A 1 164 ? 3.142 -3.605 32.094 1.00 97.94 164 LEU A C 1
ATOM 1301 O O . LEU A 1 164 ? 2.143 -3.533 32.800 1.00 97.94 164 LEU A O 1
ATOM 1305 N N . LYS A 1 165 ? 3.120 -3.287 30.792 1.00 97.19 165 LYS A N 1
ATOM 1306 C CA . LYS A 1 165 ? 1.898 -2.828 30.117 1.00 97.19 165 LYS A CA 1
ATOM 1307 C C . LYS A 1 165 ? 0.780 -3.869 30.184 1.00 97.19 165 LYS A C 1
ATOM 1309 O O . LYS A 1 165 ? -0.380 -3.514 30.333 1.00 97.19 165 LYS A O 1
ATOM 1314 N N . TYR A 1 166 ? 1.102 -5.153 30.022 1.00 97.06 166 TYR A N 1
ATOM 1315 C CA . TYR A 1 166 ? 0.102 -6.208 30.154 1.00 97.06 166 TYR A CA 1
ATOM 1316 C C . TYR A 1 166 ? -0.379 -6.345 31.593 1.00 97.06 166 TYR A C 1
ATOM 1318 O O . TYR A 1 166 ? -1.570 -6.521 31.808 1.00 97.06 166 TYR A O 1
ATOM 1326 N N . HIS A 1 167 ? 0.510 -6.218 32.572 1.00 97.56 167 HIS A N 1
ATOM 1327 C CA . HIS A 1 167 ? 0.167 -6.273 33.983 1.00 97.56 167 HIS A CA 1
ATOM 1328 C C . HIS A 1 167 ? -0.747 -5.110 34.387 1.00 97.56 167 HIS A C 1
ATOM 1330 O O . HIS A 1 167 ? -1.728 -5.344 35.087 1.00 97.56 167 HIS A O 1
ATOM 1336 N N . SER A 1 168 ? -0.480 -3.900 33.886 1.00 97.38 168 SER A N 1
ATOM 1337 C CA . SER A 1 168 ? -1.266 -2.695 34.172 1.00 97.38 168 SER A CA 1
ATOM 1338 C C . SER A 1 168 ? -2.632 -2.652 33.480 1.00 97.38 168 SER A C 1
ATOM 1340 O O . SER A 1 168 ? -3.438 -1.798 3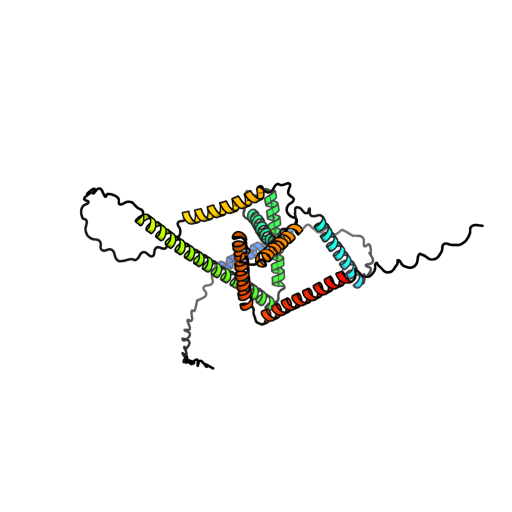3.823 1.00 97.38 168 SER A O 1
ATOM 1342 N N . MET A 1 169 ? -2.896 -3.518 32.493 1.00 97.56 169 MET A N 1
ATOM 1343 C CA . MET A 1 169 ? -4.216 -3.596 31.856 1.00 97.56 169 MET A CA 1
ATOM 1344 C C . MET A 1 169 ? -5.224 -4.309 32.764 1.00 97.56 169 MET A C 1
ATOM 1346 O O . MET A 1 169 ? -4.915 -5.354 33.358 1.00 97.56 169 MET A O 1
ATOM 1350 N N . SER A 1 170 ? -6.456 -3.804 32.799 1.00 98.50 170 SER A N 1
ATOM 1351 C CA . SER A 1 170 ? -7.568 -4.465 33.490 1.00 98.50 170 SER A CA 1
ATOM 1352 C C . SER A 1 170 ? -7.929 -5.808 32.830 1.00 98.50 170 SER A C 1
ATOM 1354 O O . SER A 1 170 ? -7.504 -6.117 31.710 1.00 98.50 170 SER A O 1
ATOM 1356 N N . ALA A 1 171 ? -8.711 -6.651 33.512 1.00 97.88 171 ALA A N 1
ATOM 1357 C CA . ALA A 1 171 ? -9.156 -7.933 32.951 1.00 97.88 171 ALA A CA 1
ATOM 1358 C C . ALA A 1 171 ? -9.981 -7.752 31.659 1.00 97.88 171 ALA A C 1
ATOM 1360 O O . ALA A 1 171 ? -9.815 -8.508 30.695 1.00 97.88 171 ALA A O 1
ATOM 1361 N N . GLU A 1 172 ? -10.817 -6.713 31.605 1.00 97.56 172 GLU A N 1
ATOM 1362 C CA . GLU A 1 172 ? -11.620 -6.375 30.427 1.00 97.56 172 GLU A CA 1
ATOM 1363 C C . GLU A 1 172 ? -10.754 -5.867 29.269 1.00 97.56 172 GLU A C 1
ATOM 1365 O O . GLU A 1 172 ? -10.889 -6.342 28.136 1.00 97.56 172 GLU A O 1
ATOM 1370 N N . GLU A 1 173 ? -9.784 -4.993 29.553 1.00 97.50 173 GLU A N 1
ATOM 1371 C CA . GLU A 1 173 ? -8.823 -4.506 28.559 1.00 97.50 173 GLU A CA 1
ATOM 1372 C C . GLU A 1 173 ? -7.964 -5.644 27.999 1.00 97.50 173 GLU A C 1
ATOM 1374 O O . GLU A 1 173 ? -7.763 -5.735 26.784 1.00 97.50 173 GLU A O 1
ATOM 1379 N N . LYS A 1 174 ? -7.512 -6.575 28.852 1.00 97.69 174 LYS A N 1
ATOM 1380 C CA . LYS A 1 174 ? -6.806 -7.798 28.430 1.00 97.69 174 LYS A CA 1
ATOM 1381 C C . LYS A 1 174 ? -7.674 -8.632 27.483 1.00 97.69 174 LYS A C 1
ATOM 1383 O O . LYS A 1 174 ? -7.187 -9.077 26.435 1.00 97.69 174 LYS A O 1
ATOM 1388 N N . LYS A 1 175 ? -8.965 -8.812 27.798 1.00 97.81 175 LYS A N 1
ATOM 1389 C CA . LYS A 1 175 ? -9.937 -9.534 26.953 1.00 97.81 175 LYS A CA 1
ATOM 1390 C C . LYS A 1 175 ? -10.117 -8.842 25.599 1.00 97.81 175 LYS A C 1
ATOM 1392 O O . LYS A 1 175 ? -10.077 -9.512 24.562 1.00 97.81 175 LYS A O 1
ATOM 1397 N N . GLN A 1 176 ? -10.250 -7.516 25.575 1.00 97.19 176 GLN A N 1
ATOM 1398 C CA . GLN A 1 176 ? -10.385 -6.734 24.342 1.00 97.19 176 GLN A CA 1
ATOM 1399 C C . GLN A 1 176 ? -9.095 -6.736 23.505 1.00 97.19 176 GLN A C 1
ATOM 1401 O O . GLN A 1 176 ? -9.146 -6.974 22.294 1.00 97.19 176 GLN A O 1
ATOM 1406 N N . TYR A 1 177 ? -7.931 -6.554 24.130 1.00 97.00 177 TYR A N 1
ATOM 1407 C CA . TYR A 1 177 ? -6.627 -6.605 23.467 1.00 97.00 177 TYR A CA 1
ATOM 1408 C C . TYR A 1 177 ? -6.397 -7.965 22.795 1.00 97.00 177 TYR A C 1
ATOM 1410 O O . TYR A 1 177 ? -6.047 -8.030 21.609 1.00 97.00 177 TYR A O 1
ATOM 1418 N N . ASN A 1 178 ? -6.667 -9.062 23.510 1.00 96.56 178 ASN A N 1
ATOM 1419 C CA . ASN A 1 178 ? -6.560 -10.413 22.963 1.00 96.56 178 ASN A CA 1
ATOM 1420 C C . ASN A 1 178 ? -7.584 -10.661 21.844 1.00 96.56 178 ASN A C 1
ATOM 1422 O O . ASN A 1 178 ? -7.225 -11.258 20.825 1.00 96.56 178 ASN A O 1
ATOM 1426 N N . ARG A 1 179 ? -8.813 -10.132 21.958 1.00 96.81 179 ARG A N 1
ATOM 1427 C CA . ARG A 1 179 ? -9.831 -10.181 20.892 1.00 96.81 179 ARG A CA 1
ATOM 1428 C C . ARG A 1 179 ? -9.335 -9.512 19.607 1.00 96.81 179 ARG A C 1
ATOM 1430 O O . ARG A 1 179 ? -9.356 -10.142 18.549 1.00 96.81 179 ARG A O 1
ATOM 1437 N N . ILE A 1 180 ? -8.818 -8.284 19.689 1.00 95.38 180 ILE A N 1
ATOM 1438 C CA . ILE A 1 180 ? -8.287 -7.535 18.532 1.00 95.38 180 ILE A CA 1
ATOM 1439 C C . ILE A 1 180 ? -7.069 -8.251 17.926 1.00 95.38 180 ILE A C 1
ATOM 1441 O O . ILE A 1 180 ? -6.949 -8.377 16.698 1.00 95.38 180 ILE A O 1
ATOM 1445 N N . LYS A 1 181 ? -6.168 -8.761 18.774 1.00 94.25 181 LYS A N 1
ATOM 1446 C CA . LYS A 1 181 ? -4.970 -9.501 18.353 1.00 94.25 181 LYS A CA 1
ATOM 1447 C C . LYS A 1 181 ? -5.334 -10.797 17.624 1.00 94.25 181 LYS A C 1
ATOM 1449 O O . LYS A 1 181 ? -4.768 -11.073 16.561 1.00 94.25 181 LYS A O 1
ATOM 1454 N N . ASN A 1 182 ? -6.300 -11.554 18.141 1.00 95.19 182 ASN A N 1
ATOM 1455 C CA . ASN A 1 182 ? -6.796 -12.781 17.520 1.00 95.19 182 ASN A CA 1
ATOM 1456 C C . ASN A 1 182 ? -7.543 -12.491 16.216 1.00 95.19 182 ASN A C 1
ATOM 1458 O O . ASN A 1 182 ? -7.228 -13.111 15.202 1.00 95.19 182 ASN A O 1
ATOM 1462 N N . ALA A 1 183 ? -8.424 -11.487 16.183 1.00 93.38 183 ALA A N 1
ATOM 1463 C CA . ALA A 1 183 ? -9.101 -11.058 14.958 1.00 93.38 183 ALA A CA 1
ATOM 1464 C C . ALA A 1 183 ? -8.096 -10.675 13.855 1.00 93.38 183 ALA A C 1
ATOM 1466 O O . ALA A 1 183 ? -8.206 -11.125 12.711 1.00 93.38 183 ALA A O 1
ATOM 1467 N N . SER A 1 184 ? -7.048 -9.925 14.209 1.00 92.00 184 SER A N 1
ATOM 1468 C CA . SER A 1 184 ? -5.969 -9.552 13.286 1.00 92.00 184 SER A CA 1
ATOM 1469 C C . SER A 1 184 ? -5.174 -10.764 12.784 1.00 92.00 184 SER A C 1
ATOM 1471 O O . SER A 1 184 ? -4.853 -10.849 11.594 1.00 92.00 184 SER A O 1
ATOM 1473 N N . ARG A 1 185 ? -4.867 -11.729 13.665 1.00 93.25 185 ARG A N 1
ATOM 1474 C CA . ARG A 1 185 ? -4.209 -12.995 13.291 1.00 93.25 185 ARG A CA 1
ATOM 1475 C C . ARG A 1 185 ? -5.080 -13.816 12.341 1.00 93.25 185 ARG A C 1
ATOM 1477 O O . ARG A 1 185 ? -4.580 -14.252 11.303 1.00 93.25 185 ARG A O 1
ATOM 1484 N N . THR A 1 186 ? -6.366 -13.969 12.639 1.00 93.25 186 THR A N 1
ATOM 1485 C CA . THR A 1 186 ? -7.328 -14.688 11.793 1.00 93.25 186 THR A CA 1
ATOM 1486 C C . THR A 1 186 ? -7.480 -14.017 10.431 1.00 93.25 186 THR A C 1
ATOM 1488 O O . THR A 1 186 ? -7.410 -14.698 9.407 1.00 93.25 186 THR A O 1
ATOM 1491 N N . LYS A 1 187 ? -7.565 -12.681 10.381 1.00 91.44 187 LYS A N 1
ATOM 1492 C CA . LYS A 1 187 ? -7.598 -11.916 9.124 1.00 91.44 187 LYS A CA 1
ATOM 1493 C C . LYS A 1 187 ? -6.352 -12.169 8.270 1.00 91.44 187 LYS A C 1
ATOM 1495 O O . LYS A 1 187 ? -6.487 -12.440 7.080 1.00 91.44 187 LYS A O 1
ATOM 1500 N N . ARG A 1 188 ? -5.152 -12.169 8.870 1.00 87.56 188 ARG A N 1
ATOM 1501 C CA . ARG A 1 188 ? -3.894 -12.500 8.168 1.00 87.56 188 ARG A CA 1
ATOM 1502 C C . ARG A 1 188 ? -3.848 -13.953 7.686 1.00 87.56 188 ARG A C 1
ATOM 1504 O O . ARG A 1 188 ? -3.339 -14.211 6.599 1.00 87.56 188 ARG A O 1
ATOM 1511 N N . LYS A 1 189 ? -4.365 -14.910 8.465 1.00 91.44 189 LYS A N 1
ATOM 1512 C CA . LYS A 1 189 ? -4.460 -16.318 8.038 1.00 91.44 189 LYS A CA 1
ATOM 1513 C C . LYS A 1 189 ? -5.408 -16.470 6.841 1.00 91.44 189 LYS A C 1
ATOM 1515 O O . LYS A 1 189 ? -5.031 -17.088 5.850 1.00 91.44 189 LYS A O 1
ATOM 1520 N N . ARG A 1 190 ? -6.586 -15.836 6.883 1.00 90.62 190 ARG A N 1
ATOM 1521 C CA . ARG A 1 190 ? -7.553 -15.822 5.768 1.00 90.62 190 ARG A CA 1
ATOM 1522 C C . ARG A 1 190 ? -6.985 -15.140 4.519 1.00 90.62 190 ARG A C 1
ATOM 1524 O O . ARG A 1 190 ? -7.117 -15.680 3.423 1.00 90.62 190 ARG A O 1
ATOM 1531 N N . SER A 1 191 ? -6.290 -14.009 4.666 1.00 83.75 191 SER A N 1
ATOM 1532 C CA . SER A 1 191 ? -5.649 -13.330 3.531 1.00 83.75 191 SER A CA 1
ATOM 1533 C C . SER A 1 191 ? -4.518 -14.164 2.917 1.00 83.75 191 SER A C 1
ATOM 1535 O O . SER A 1 191 ? -4.347 -14.176 1.707 1.00 83.75 191 SER A O 1
ATOM 1537 N N . LYS A 1 192 ? -3.757 -14.908 3.731 1.00 85.75 192 LYS A N 1
ATOM 1538 C CA . LYS A 1 192 ? -2.749 -15.849 3.220 1.00 85.75 192 LYS A CA 1
ATOM 1539 C C . LYS A 1 192 ? -3.386 -17.034 2.494 1.00 85.75 192 LYS A C 1
ATOM 1541 O O . LYS A 1 192 ? -2.929 -17.371 1.412 1.00 85.75 192 LYS A O 1
ATOM 1546 N N . LYS A 1 193 ? -4.458 -17.628 3.036 1.00 87.31 193 LYS A N 1
ATOM 1547 C CA . LYS A 1 193 ? -5.171 -18.742 2.382 1.00 87.31 193 LYS A CA 1
ATOM 1548 C C . LYS A 1 193 ? -5.772 -18.317 1.040 1.00 87.31 193 LYS A C 1
ATOM 1550 O O . LYS A 1 193 ? -5.646 -19.044 0.065 1.00 87.31 193 LYS A O 1
ATOM 1555 N N . THR A 1 194 ? -6.371 -17.129 0.976 1.00 85.62 194 THR A N 1
ATOM 1556 C CA . THR A 1 194 ? -6.926 -16.575 -0.272 1.00 85.62 194 THR A CA 1
ATOM 1557 C C . THR A 1 194 ? -5.841 -16.212 -1.281 1.00 85.62 194 THR A C 1
ATOM 1559 O O . THR A 1 194 ? -5.993 -16.547 -2.448 1.00 85.62 194 THR A O 1
ATOM 1562 N N . ASN A 1 195 ? -4.725 -15.612 -0.853 1.00 81.31 195 ASN A N 1
ATOM 1563 C CA . ASN A 1 195 ? -3.589 -15.361 -1.745 1.00 81.31 195 ASN A CA 1
ATOM 1564 C C . ASN A 1 195 ? -2.971 -16.663 -2.263 1.00 81.31 195 ASN A C 1
ATOM 1566 O O . ASN A 1 195 ? -2.663 -16.735 -3.443 1.00 81.31 195 ASN A O 1
ATOM 1570 N N . ASN A 1 196 ? -2.850 -17.690 -1.417 1.00 82.50 196 ASN A N 1
ATOM 1571 C CA . ASN A 1 196 ? -2.369 -19.006 -1.836 1.00 82.50 196 ASN A CA 1
ATOM 1572 C C . ASN A 1 196 ? -3.352 -19.699 -2.791 1.00 82.50 196 ASN A C 1
ATOM 1574 O O . ASN A 1 196 ? -2.918 -20.364 -3.723 1.00 82.50 196 ASN A O 1
ATOM 1578 N N . LYS A 1 197 ? -4.669 -19.551 -2.585 1.00 85.81 197 LYS A N 1
ATOM 1579 C CA . LYS A 1 197 ? -5.679 -20.066 -3.523 1.00 85.81 197 LYS A CA 1
ATOM 1580 C C . LYS A 1 197 ? -5.575 -19.349 -4.871 1.00 85.81 197 LYS A C 1
ATOM 1582 O O . LYS A 1 197 ? -5.445 -20.019 -5.881 1.00 85.81 197 LYS A O 1
ATOM 1587 N N . LYS A 1 198 ? -5.508 -18.014 -4.874 1.00 80.31 198 LYS A N 1
ATOM 1588 C CA . LYS A 1 198 ? -5.328 -17.216 -6.097 1.00 80.31 198 LYS A CA 1
ATOM 1589 C C . LYS A 1 198 ? -4.018 -17.514 -6.813 1.00 80.31 198 LYS A C 1
ATOM 1591 O O . LYS A 1 198 ? -3.998 -17.566 -8.029 1.00 80.31 198 LYS A O 1
ATOM 1596 N N . SER A 1 199 ? -2.919 -17.714 -6.085 1.00 76.69 199 SER A N 1
ATOM 1597 C CA . SER A 1 199 ? -1.653 -18.086 -6.719 1.00 76.69 199 SER A CA 1
ATOM 1598 C C . SER A 1 199 ? -1.700 -19.487 -7.318 1.00 76.69 199 SER A C 1
ATOM 1600 O O . SER A 1 199 ? -0.990 -19.726 -8.280 1.00 76.69 199 SER A O 1
ATOM 1602 N N . LYS A 1 200 ? -2.509 -20.401 -6.765 1.00 80.38 200 LYS A N 1
ATOM 1603 C CA . LYS A 1 200 ? -2.751 -21.719 -7.367 1.00 80.38 200 LYS A CA 1
ATOM 1604 C C . LYS A 1 200 ? -3.656 -21.625 -8.599 1.00 80.38 200 LYS A C 1
ATOM 1606 O O . LYS A 1 200 ? -3.356 -22.259 -9.591 1.00 80.38 200 LYS A O 1
ATOM 1611 N N . GLU A 1 201 ? -4.695 -20.798 -8.553 1.00 75.62 201 GLU A N 1
ATOM 1612 C CA . GLU A 1 201 ? -5.621 -20.557 -9.672 1.00 75.62 201 GLU A CA 1
ATOM 1613 C C . GLU A 1 201 ? -4.907 -19.902 -10.865 1.00 75.62 201 GLU A C 1
ATOM 1615 O O . GLU A 1 201 ? -4.900 -20.456 -11.952 1.00 75.62 201 GLU A O 1
ATOM 1620 N N . VAL A 1 202 ? -4.144 -18.825 -10.633 1.00 73.62 202 VAL A N 1
ATOM 1621 C CA . VAL A 1 202 ? -3.314 -18.187 -11.676 1.00 73.62 202 VAL A CA 1
ATOM 1622 C C . VAL A 1 202 ? -2.240 -19.138 -12.215 1.00 73.62 202 VAL A C 1
ATOM 1624 O O . VAL A 1 202 ? -1.847 -19.041 -13.374 1.00 73.62 202 VAL A O 1
ATOM 1627 N N . HIS A 1 203 ? -1.734 -20.047 -11.377 1.00 75.38 203 HIS A N 1
ATOM 1628 C CA . HIS A 1 203 ? -0.790 -21.060 -11.834 1.00 75.38 203 HIS A CA 1
ATOM 1629 C C . HIS A 1 203 ? -1.467 -22.085 -12.758 1.00 75.38 203 HIS A C 1
ATOM 1631 O O . HIS A 1 203 ? -0.873 -22.445 -13.772 1.00 75.38 203 HIS A O 1
ATOM 1637 N N . MET A 1 204 ? -2.698 -22.492 -12.438 1.00 75.56 204 MET A N 1
ATOM 1638 C CA . MET A 1 204 ? -3.497 -23.441 -13.214 1.00 75.56 204 MET A CA 1
ATOM 1639 C C . MET A 1 204 ? -3.900 -22.868 -14.583 1.00 75.56 204 MET A C 1
ATOM 1641 O O . MET A 1 204 ? -3.738 -23.549 -15.591 1.00 75.56 204 MET A O 1
ATOM 1645 N N . ASP A 1 205 ? -4.318 -21.600 -14.649 1.00 71.69 205 ASP A N 1
ATOM 1646 C CA . ASP A 1 205 ? -4.673 -20.942 -15.919 1.00 71.69 205 ASP A CA 1
ATOM 1647 C C . ASP A 1 205 ? -3.451 -20.793 -16.844 1.00 71.69 205 ASP A C 1
ATOM 1649 O O . ASP A 1 205 ? -3.544 -20.932 -18.063 1.00 71.69 205 ASP A O 1
ATOM 1653 N N . CYS A 1 206 ? -2.271 -20.547 -16.263 1.00 71.88 206 CYS A N 1
ATOM 1654 C CA . CYS A 1 206 ? -1.025 -20.459 -17.021 1.00 71.88 206 CYS A CA 1
ATOM 1655 C C . CYS A 1 206 ? -0.592 -21.824 -17.584 1.00 71.88 206 CYS A C 1
ATOM 1657 O O . CYS A 1 206 ? -0.072 -21.883 -18.696 1.00 71.88 206 CYS A O 1
ATOM 1659 N N . GLU A 1 207 ? -0.809 -22.912 -16.839 1.00 74.00 207 GLU A N 1
ATOM 1660 C CA . GLU A 1 207 ? -0.564 -24.275 -17.328 1.00 74.00 207 GLU A CA 1
ATOM 1661 C C . GLU A 1 207 ? -1.533 -24.664 -18.447 1.00 74.00 207 GLU A C 1
ATOM 1663 O O . GLU A 1 207 ? -1.096 -25.235 -19.444 1.00 74.00 207 GLU A O 1
ATOM 1668 N N . GLN A 1 208 ? -2.821 -24.324 -18.325 1.00 76.00 208 GLN A N 1
ATOM 1669 C CA . GLN A 1 208 ? -3.801 -24.572 -19.388 1.00 76.00 208 GLN A CA 1
ATOM 1670 C C . GLN A 1 208 ? -3.436 -23.827 -20.676 1.00 76.00 208 GLN A C 1
ATOM 1672 O O . GLN A 1 208 ? -3.454 -24.430 -21.748 1.00 76.00 208 GLN A O 1
ATOM 1677 N N . TYR A 1 209 ? -3.015 -22.564 -20.566 1.00 82.31 209 TYR A N 1
ATOM 1678 C CA . TYR A 1 209 ? -2.555 -21.784 -21.714 1.00 82.31 209 TYR A CA 1
ATOM 1679 C C . TYR A 1 209 ? -1.307 -22.393 -22.375 1.00 82.31 209 TYR A C 1
ATOM 1681 O O . TYR A 1 209 ? -1.245 -22.499 -23.598 1.00 82.31 209 TYR A O 1
ATOM 1689 N N . SER A 1 210 ? -0.326 -22.858 -21.588 1.00 81.19 210 SER A N 1
ATOM 1690 C CA . SER A 1 210 ? 0.846 -23.544 -22.154 1.00 81.19 210 SER A CA 1
ATOM 1691 C C . SER A 1 210 ? 0.491 -24.869 -22.831 1.00 81.19 210 SER A C 1
ATOM 1693 O O . SER A 1 210 ? 1.081 -25.168 -23.864 1.00 81.19 210 SER A O 1
ATOM 1695 N N . ARG A 1 211 ? -0.461 -25.652 -22.298 1.00 81.50 211 ARG A N 1
ATOM 1696 C CA . ARG A 1 211 ? -0.905 -26.898 -22.951 1.00 81.50 211 ARG A CA 1
ATOM 1697 C C . ARG A 1 211 ? -1.586 -26.627 -24.291 1.00 81.50 211 ARG A C 1
ATOM 1699 O O . ARG A 1 211 ? -1.285 -27.320 -25.253 1.00 81.50 211 ARG A O 1
ATOM 1706 N N . GLN A 1 212 ? -2.458 -25.620 -24.357 1.00 83.06 212 GLN A N 1
ATOM 1707 C CA . GLN A 1 212 ? -3.128 -25.233 -25.605 1.00 83.06 212 GLN A CA 1
ATOM 1708 C C . GLN A 1 212 ? -2.118 -24.756 -26.651 1.00 83.06 212 GLN A C 1
ATOM 1710 O O . GLN A 1 212 ? -2.128 -25.247 -27.773 1.00 83.06 212 GLN A O 1
ATOM 1715 N N . SER A 1 213 ? -1.179 -23.893 -26.254 1.00 84.25 213 SER A N 1
ATOM 1716 C CA . SER A 1 213 ? -0.134 -23.416 -27.161 1.00 84.25 213 SER A CA 1
ATOM 1717 C C . SER A 1 213 ? 0.779 -24.548 -27.650 1.00 84.25 213 SER A C 1
ATOM 1719 O O . SER A 1 213 ? 1.116 -24.576 -28.826 1.00 84.25 213 SER A O 1
ATOM 1721 N N . SER A 1 214 ? 1.158 -25.503 -26.793 1.00 82.56 214 SER A N 1
ATOM 1722 C CA . SER A 1 214 ? 1.986 -26.643 -27.216 1.00 82.56 214 SER A CA 1
ATOM 1723 C C . SER A 1 214 ? 1.246 -27.579 -28.174 1.00 82.56 214 SER A C 1
ATOM 1725 O O . SER A 1 214 ? 1.851 -28.071 -29.119 1.00 82.56 214 SER A O 1
ATOM 1727 N N . ALA A 1 215 ? -0.052 -27.807 -27.948 1.00 81.56 215 ALA A N 1
ATOM 1728 C CA . ALA A 1 215 ? -0.879 -28.615 -28.840 1.00 81.56 215 ALA A CA 1
ATOM 1729 C C . ALA A 1 215 ? -1.054 -27.951 -30.216 1.00 81.56 215 ALA A C 1
ATOM 1731 O O . ALA A 1 215 ? -1.021 -28.639 -31.231 1.00 81.56 215 ALA A O 1
ATOM 1732 N N . GLU A 1 216 ? -1.185 -26.620 -30.260 1.00 82.62 216 GLU A N 1
ATOM 1733 C CA . GLU A 1 216 ? -1.201 -25.865 -31.519 1.00 82.62 216 GLU A CA 1
ATOM 1734 C C . GLU A 1 216 ? 0.128 -25.999 -32.278 1.00 82.62 216 GLU A C 1
ATOM 1736 O O . GLU A 1 216 ? 0.113 -26.231 -33.483 1.00 82.62 216 GLU A O 1
ATOM 1741 N N . TYR A 1 217 ? 1.274 -25.930 -31.588 1.00 81.19 217 TYR A N 1
ATOM 1742 C CA . TYR A 1 217 ? 2.581 -26.137 -32.224 1.00 81.19 217 TYR A CA 1
ATOM 1743 C C . TYR A 1 217 ? 2.757 -27.565 -32.767 1.00 81.19 217 TYR A C 1
ATOM 1745 O O . TYR A 1 217 ? 3.168 -27.715 -33.914 1.00 81.19 217 TYR A O 1
ATOM 1753 N N . GLU A 1 218 ? 2.391 -28.603 -32.004 1.00 83.12 218 GLU A N 1
ATOM 1754 C CA . GLU A 1 218 ? 2.446 -29.996 -32.484 1.00 83.12 218 GLU A CA 1
ATOM 1755 C C . GLU A 1 218 ? 1.502 -30.262 -33.668 1.00 83.12 218 GLU A C 1
ATOM 1757 O O . GLU A 1 218 ? 1.805 -31.089 -34.530 1.00 83.12 218 GLU A O 1
ATOM 1762 N N . ALA A 1 219 ? 0.343 -29.598 -33.718 1.00 78.88 219 ALA A N 1
ATOM 1763 C CA . ALA A 1 219 ? -0.577 -29.712 -34.848 1.00 78.88 219 ALA A CA 1
ATOM 1764 C C . ALA A 1 219 ? 0.033 -29.104 -36.121 1.00 78.88 219 ALA A C 1
ATOM 1766 O O . ALA A 1 219 ? 0.024 -29.741 -37.172 1.00 78.88 219 ALA A O 1
ATOM 1767 N N . VAL A 1 220 ? 0.640 -27.918 -36.007 1.00 84.25 220 VAL A N 1
ATOM 1768 C CA . VAL A 1 220 ? 1.321 -27.245 -37.125 1.00 84.25 220 VAL A CA 1
ATOM 1769 C C . VAL A 1 220 ? 2.545 -28.034 -37.599 1.00 84.25 220 VAL A C 1
ATOM 1771 O O . VAL A 1 220 ? 2.828 -28.074 -38.796 1.00 84.25 220 VAL A O 1
ATOM 1774 N N . GLU A 1 221 ? 3.271 -28.685 -36.691 1.00 82.38 221 GLU A N 1
ATOM 1775 C CA . GLU A 1 221 ? 4.442 -29.495 -37.037 1.00 82.38 221 GLU A CA 1
ATOM 1776 C C . GLU A 1 221 ? 4.052 -30.799 -37.754 1.00 82.38 221 GLU A C 1
ATOM 1778 O O . GLU A 1 221 ? 4.728 -31.190 -38.702 1.00 82.38 221 GLU A O 1
ATOM 1783 N N . ARG A 1 222 ? 2.914 -31.425 -37.402 1.00 78.81 222 ARG A N 1
ATOM 1784 C CA . ARG A 1 222 ? 2.373 -32.571 -38.161 1.00 78.81 222 ARG A CA 1
ATOM 1785 C C . ARG A 1 222 ? 1.969 -32.206 -39.587 1.00 78.81 222 ARG A C 1
ATOM 1787 O O . ARG A 1 222 ? 2.207 -33.007 -40.482 1.00 78.81 222 ARG A O 1
ATOM 1794 N N . GLU A 1 223 ? 1.370 -31.035 -39.803 1.00 79.00 223 GLU A N 1
ATOM 1795 C CA . GLU A 1 223 ? 0.933 -30.622 -41.147 1.00 79.00 223 GLU A CA 1
ATOM 1796 C C . GLU A 1 223 ? 2.096 -30.216 -42.065 1.00 79.00 223 GLU A C 1
ATOM 1798 O O . GLU A 1 223 ? 1.977 -30.324 -43.282 1.00 79.00 223 GLU A O 1
ATOM 1803 N N . ASN A 1 224 ? 3.228 -29.783 -41.499 1.00 79.81 224 ASN A N 1
ATOM 1804 C CA . ASN A 1 224 ? 4.402 -29.358 -42.269 1.00 79.81 224 ASN A CA 1
ATOM 1805 C C . ASN A 1 224 ? 5.529 -30.398 -42.318 1.00 79.81 224 ASN A C 1
ATOM 1807 O O . ASN A 1 224 ? 6.558 -30.146 -42.949 1.00 79.81 224 ASN A O 1
ATOM 1811 N N . SER A 1 225 ? 5.369 -31.549 -41.659 1.00 73.62 225 SER A N 1
ATOM 1812 C CA . SER A 1 225 ? 6.362 -32.613 -41.741 1.00 73.62 225 SER A CA 1
ATOM 1813 C C . SER A 1 225 ? 6.264 -33.282 -43.117 1.00 73.62 225 SER A C 1
ATOM 1815 O O . SER A 1 225 ? 5.186 -33.764 -43.480 1.00 73.62 225 SER A O 1
ATOM 1817 N N . PRO A 1 226 ? 7.346 -33.304 -43.915 1.00 73.62 226 PRO A N 1
ATOM 1818 C CA . PRO A 1 226 ? 7.339 -33.995 -45.194 1.00 73.62 226 PRO A CA 1
ATOM 1819 C C . PRO A 1 226 ? 7.025 -35.483 -44.968 1.00 73.62 226 PRO A C 1
ATOM 1821 O O . PRO A 1 226 ? 7.471 -36.047 -43.962 1.00 73.62 226 PRO A O 1
ATOM 1824 N N . PRO A 1 227 ? 6.265 -36.133 -45.870 1.00 67.12 227 PRO A N 1
ATOM 1825 C CA . PRO A 1 227 ? 5.989 -37.559 -45.766 1.00 67.12 227 PRO A CA 1
ATOM 1826 C C . PRO A 1 227 ? 7.326 -38.301 -45.700 1.00 67.12 227 PRO A C 1
ATOM 1828 O O . PRO A 1 227 ? 8.110 -38.274 -46.644 1.00 67.12 227 PRO A O 1
ATOM 1831 N N . SER A 1 228 ? 7.627 -38.889 -44.542 1.00 56.53 228 SER A N 1
ATOM 1832 C CA . SER A 1 228 ? 8.790 -39.759 -44.408 1.00 56.53 228 SER A CA 1
ATOM 1833 C C . SER A 1 228 ? 8.502 -41.029 -45.189 1.00 56.53 228 SER A C 1
ATOM 1835 O O . SER A 1 228 ? 7.615 -41.793 -44.808 1.00 56.53 228 SER A O 1
ATOM 1837 N N . ASP A 1 229 ? 9.262 -41.246 -46.258 1.00 53.94 229 ASP A N 1
ATOM 1838 C CA . ASP A 1 229 ? 9.359 -42.535 -46.929 1.00 53.94 229 ASP A CA 1
ATOM 1839 C C . ASP A 1 229 ? 9.869 -43.564 -45.913 1.00 53.94 229 ASP A C 1
ATOM 1841 O O . ASP A 1 229 ? 11.045 -43.628 -45.547 1.00 53.94 229 ASP A O 1
ATOM 1845 N N . HIS A 1 230 ? 8.915 -44.317 -45.380 1.00 46.84 230 HIS A N 1
ATOM 1846 C CA . HIS A 1 230 ? 9.103 -45.336 -44.369 1.00 46.84 230 HIS A CA 1
ATOM 1847 C C . HIS A 1 230 ? 9.803 -46.542 -45.008 1.00 46.84 230 HIS A C 1
ATOM 1849 O O . HIS A 1 230 ? 9.160 -47.399 -45.610 1.00 46.84 230 HIS A O 1
ATOM 1855 N N . LEU A 1 231 ? 11.128 -46.628 -44.868 1.00 50.12 231 LEU A N 1
ATOM 1856 C CA . LEU A 1 231 ? 11.854 -47.880 -45.076 1.00 50.12 231 LEU A CA 1
ATOM 1857 C C . LEU A 1 231 ? 11.390 -48.883 -44.009 1.00 50.12 231 LEU A C 1
ATOM 1859 O O . LEU A 1 231 ? 11.742 -48.776 -42.834 1.00 50.12 231 LEU A O 1
ATOM 1863 N N . GLU A 1 232 ? 10.556 -49.835 -44.427 1.00 47.75 232 GLU A N 1
ATOM 1864 C CA . GLU A 1 232 ? 10.161 -51.019 -43.663 1.00 47.75 232 GLU A CA 1
ATOM 1865 C C . GLU A 1 232 ? 11.397 -51.841 -43.266 1.00 47.75 232 GLU A C 1
ATOM 1867 O O . GLU A 1 232 ? 11.868 -52.707 -44.000 1.00 47.75 232 GLU A O 1
ATOM 1872 N N . CYS A 1 233 ? 11.923 -51.607 -42.066 1.00 44.69 233 CYS A N 1
ATOM 1873 C CA . CYS A 1 233 ? 12.782 -52.572 -41.391 1.00 44.69 233 CYS A CA 1
ATOM 1874 C C . CYS A 1 233 ? 11.902 -53.480 -40.526 1.00 44.69 233 CYS A C 1
ATOM 1876 O O . CYS A 1 233 ? 11.599 -53.170 -39.374 1.00 44.69 233 CYS A O 1
ATOM 1878 N N . HIS A 1 234 ? 11.501 -54.616 -41.099 1.00 46.50 234 HIS A N 1
ATOM 1879 C CA . HIS A 1 234 ? 10.922 -55.748 -40.381 1.00 46.50 234 HIS A CA 1
ATOM 1880 C C . HIS A 1 234 ? 11.931 -56.307 -39.364 1.00 46.50 234 HIS A C 1
ATOM 1882 O O . HIS A 1 234 ? 12.748 -57.166 -39.691 1.00 46.50 234 HIS A O 1
ATOM 1888 N N . PHE A 1 235 ? 11.867 -55.850 -38.113 1.00 45.44 235 PHE A N 1
ATOM 1889 C CA . PHE A 1 235 ? 12.487 -56.547 -36.989 1.00 45.44 235 PHE A CA 1
ATOM 1890 C C . PHE A 1 235 ? 11.393 -57.295 -36.227 1.00 45.44 235 PHE A C 1
ATOM 1892 O O . PHE A 1 235 ? 10.629 -56.713 -35.460 1.00 45.44 235 PHE A O 1
ATOM 1899 N N . SER A 1 236 ? 11.285 -58.592 -36.510 1.00 46.81 236 SER A N 1
ATOM 1900 C CA . SER A 1 236 ? 10.333 -59.491 -35.858 1.00 46.81 236 SER A CA 1
ATOM 1901 C C . SER A 1 236 ? 10.782 -59.740 -34.418 1.00 46.81 236 SER A C 1
ATOM 1903 O O . SER A 1 236 ? 11.810 -60.379 -34.195 1.00 46.81 236 SER A O 1
ATOM 1905 N N . LEU A 1 237 ? 10.020 -59.241 -33.447 1.00 49.06 237 LEU A N 1
ATOM 1906 C CA . LEU A 1 237 ? 10.103 -59.680 -32.054 1.00 49.06 237 LEU A CA 1
ATOM 1907 C C . LEU A 1 237 ? 8.984 -60.696 -31.789 1.00 49.06 237 LEU A C 1
ATOM 1909 O O . LEU A 1 237 ? 7.878 -60.508 -32.297 1.00 49.06 237 LEU A O 1
ATOM 1913 N N . PRO A 1 238 ? 9.264 -61.773 -31.036 1.00 55.03 238 PRO A N 1
ATOM 1914 C CA . PRO A 1 238 ? 8.307 -62.841 -30.811 1.00 55.03 238 PRO A CA 1
ATOM 1915 C C . PRO A 1 238 ? 7.220 -62.428 -29.816 1.00 55.03 238 PRO A C 1
ATOM 1917 O O . PRO A 1 238 ? 7.489 -61.758 -28.817 1.00 55.03 238 PRO A O 1
ATOM 1920 N N . ASP A 1 239 ? 6.012 -62.901 -30.113 1.00 51.41 239 ASP A N 1
ATOM 1921 C CA . ASP A 1 239 ? 4.825 -62.880 -29.268 1.00 51.41 239 ASP A CA 1
ATOM 1922 C C . ASP A 1 239 ? 5.125 -63.378 -27.847 1.00 51.41 239 ASP A C 1
ATOM 1924 O O . ASP A 1 239 ? 5.494 -64.537 -27.638 1.00 51.41 239 ASP A O 1
ATOM 1928 N N . SER A 1 240 ? 4.884 -62.522 -26.854 1.00 45.88 240 SER A N 1
ATOM 1929 C CA . SER A 1 240 ? 4.470 -62.978 -25.531 1.00 45.88 240 SER A CA 1
ATOM 1930 C C . SER A 1 240 ? 3.114 -62.365 -25.209 1.00 45.88 240 SER A C 1
ATOM 1932 O O . SER A 1 240 ? 2.931 -61.151 -25.111 1.00 45.88 240 SER A O 1
ATOM 1934 N N . SER A 1 241 ? 2.135 -63.256 -25.138 1.00 60.91 241 SER A N 1
ATOM 1935 C CA . SER A 1 241 ? 0.755 -62.975 -24.811 1.00 60.91 241 SER A CA 1
ATOM 1936 C C . SER A 1 241 ? 0.584 -62.654 -23.323 1.00 60.91 241 SER A C 1
ATOM 1938 O O . SER A 1 241 ? 1.383 -63.042 -22.472 1.00 60.91 241 SER A O 1
ATOM 1940 N N . ASP A 1 242 ? -0.534 -61.985 -23.048 1.00 52.19 242 ASP A N 1
ATOM 1941 C CA . ASP A 1 242 ? -1.241 -61.958 -21.769 1.00 52.19 242 ASP A CA 1
ATOM 1942 C C . ASP A 1 242 ? -0.679 -61.070 -20.654 1.00 52.19 242 ASP A C 1
ATOM 1944 O O . ASP A 1 242 ? -0.054 -61.516 -19.699 1.00 52.19 242 ASP A O 1
ATOM 1948 N N . THR A 1 243 ? -1.083 -59.799 -20.682 1.00 48.19 243 THR A N 1
ATOM 1949 C CA . THR A 1 243 ? -1.564 -59.122 -19.466 1.00 48.19 243 THR A CA 1
ATOM 1950 C C . THR A 1 243 ? -2.672 -58.126 -19.821 1.00 48.19 243 THR A C 1
ATOM 1952 O O . THR A 1 243 ? -2.439 -57.080 -20.424 1.00 48.19 243 THR A O 1
ATOM 1955 N N . GLN A 1 244 ? -3.907 -58.460 -19.436 1.00 54.72 244 GLN A N 1
ATOM 1956 C CA . GLN A 1 244 ? -4.989 -57.489 -19.283 1.00 54.72 244 GLN A CA 1
ATOM 1957 C C . GLN A 1 244 ? -4.546 -56.437 -18.259 1.00 54.72 244 GLN A C 1
ATOM 1959 O O . GLN A 1 244 ? -4.299 -56.770 -17.102 1.00 54.72 244 GLN A O 1
ATOM 1964 N N . CYS A 1 245 ? -4.446 -55.178 -18.681 1.00 40.53 245 CYS A N 1
ATOM 1965 C CA . CYS A 1 245 ? -4.243 -54.048 -17.783 1.00 40.53 245 CYS A CA 1
ATOM 1966 C C . CYS A 1 245 ? -5.457 -53.129 -17.858 1.00 40.53 245 CYS A C 1
ATOM 1968 O O . CYS A 1 245 ? -5.784 -52.567 -18.905 1.00 40.53 245 CYS A O 1
ATOM 1970 N N . ASP A 1 246 ? -6.113 -53.020 -16.708 1.00 39.81 246 ASP A N 1
ATOM 1971 C CA . ASP A 1 246 ? -7.274 -52.195 -16.447 1.00 39.81 246 ASP A CA 1
ATOM 1972 C C . ASP A 1 246 ? -7.093 -50.734 -16.865 1.00 39.81 246 ASP A C 1
ATOM 1974 O O . ASP A 1 246 ? -6.047 -50.094 -16.720 1.00 39.81 246 ASP A O 1
ATOM 1978 N N . SER A 1 247 ? -8.204 -50.200 -17.349 1.00 47.84 247 SER A N 1
ATOM 1979 C CA . SER A 1 247 ? -8.416 -48.841 -17.812 1.00 47.84 247 SER A CA 1
ATOM 1980 C C . SER A 1 247 ? -8.268 -47.824 -16.669 1.00 47.84 247 SER A C 1
ATOM 1982 O O . SER A 1 247 ? -9.246 -47.415 -16.047 1.00 47.84 247 SER A O 1
ATOM 1984 N N . CYS A 1 248 ? -7.045 -47.361 -16.411 1.00 43.28 248 CYS A N 1
ATOM 1985 C CA . CYS A 1 248 ? -6.785 -46.195 -15.566 1.00 43.28 248 CYS A CA 1
ATOM 1986 C C . CYS A 1 248 ? -6.438 -44.978 -16.436 1.00 43.28 248 CYS A C 1
ATOM 1988 O O . CYS A 1 248 ? -5.312 -44.823 -16.904 1.00 43.28 248 CYS A O 1
ATOM 1990 N N . SER A 1 249 ? -7.414 -44.085 -16.622 1.00 47.88 249 SER A N 1
ATOM 1991 C CA . SER A 1 249 ? -7.218 -42.744 -17.186 1.00 47.88 249 SER A CA 1
ATOM 1992 C C . SER A 1 249 ? -6.065 -42.008 -16.486 1.00 47.88 249 SER A C 1
ATOM 1994 O O . SER A 1 249 ? -6.151 -41.768 -15.275 1.00 47.88 249 SER A O 1
ATOM 1996 N N . PRO A 1 250 ? -5.016 -41.564 -17.205 1.00 45.75 250 PRO A N 1
ATOM 1997 C CA . PRO A 1 250 ? -3.952 -40.787 -16.600 1.00 45.75 250 PRO A CA 1
ATOM 1998 C C . PRO A 1 250 ? -4.458 -39.357 -16.394 1.00 45.75 250 PRO A C 1
ATOM 2000 O O . PRO A 1 250 ? -4.495 -38.543 -17.318 1.00 45.75 250 PRO A O 1
ATOM 2003 N N . GLN A 1 251 ? -4.834 -39.013 -15.162 1.00 43.22 251 GLN A N 1
ATOM 2004 C CA . GLN A 1 251 ? -4.882 -37.611 -14.758 1.00 43.22 251 GLN A CA 1
ATOM 2005 C C . GLN A 1 251 ? -3.447 -37.071 -14.782 1.00 43.22 251 GLN A C 1
ATOM 2007 O O . GLN A 1 251 ? -2.725 -37.142 -13.789 1.00 43.22 251 GLN A O 1
ATOM 2012 N N . SER A 1 252 ? -3.016 -36.555 -15.938 1.00 46.81 252 SER A N 1
ATOM 2013 C CA . SER A 1 252 ? -1.729 -35.880 -16.084 1.00 46.81 252 SER A CA 1
ATOM 2014 C C . SER A 1 252 ? -1.770 -34.565 -15.304 1.00 46.81 252 SER A C 1
ATOM 2016 O O . SER A 1 252 ? -2.108 -33.486 -15.801 1.00 46.81 252 SER A O 1
ATOM 2018 N N . SER A 1 253 ? -1.435 -34.642 -14.020 1.00 47.44 253 SER A N 1
ATOM 2019 C CA . SER A 1 253 ? -0.962 -33.496 -13.263 1.00 47.44 253 SER A CA 1
ATOM 2020 C C . SER A 1 253 ? 0.394 -33.107 -13.850 1.00 47.44 253 SER A C 1
ATOM 2022 O O . SER A 1 253 ? 1.435 -33.560 -13.378 1.00 47.44 253 SER A O 1
ATOM 2024 N N . VAL A 1 254 ? 0.386 -32.310 -14.922 1.00 51.88 254 VAL A N 1
ATOM 2025 C CA . VAL A 1 254 ? 1.584 -31.634 -15.436 1.00 51.88 254 VAL A CA 1
ATOM 2026 C C . VAL A 1 254 ? 1.954 -30.587 -14.397 1.00 51.88 254 VAL A C 1
ATOM 2028 O O . VAL A 1 254 ? 1.627 -29.414 -14.513 1.00 51.88 254 VAL A O 1
ATOM 2031 N N . VAL A 1 255 ? 2.587 -31.046 -13.322 1.00 51.88 255 VAL A N 1
ATOM 2032 C CA . VAL A 1 255 ? 3.414 -30.187 -12.494 1.00 51.88 255 VAL A CA 1
ATOM 2033 C C . VAL A 1 255 ? 4.468 -29.648 -13.460 1.00 51.88 255 VAL A C 1
ATOM 2035 O O . VAL A 1 255 ? 5.104 -30.455 -14.140 1.00 51.88 255 VAL A O 1
ATOM 2038 N N . PRO A 1 256 ? 4.649 -28.322 -13.586 1.00 53.62 256 PRO A N 1
ATOM 2039 C CA . PRO A 1 256 ? 5.678 -27.793 -14.456 1.00 53.62 256 PRO A CA 1
ATOM 2040 C C . PRO A 1 256 ? 6.974 -28.394 -13.959 1.00 53.62 256 PRO A C 1
ATOM 2042 O O . PRO A 1 256 ? 7.266 -28.269 -12.758 1.00 53.62 256 PRO A O 1
ATOM 2045 N N . SER A 1 257 ? 7.700 -29.043 -14.872 1.00 69.50 257 SER A N 1
ATOM 2046 C CA . SER A 1 257 ? 9.037 -29.544 -14.587 1.00 69.50 257 SER A CA 1
ATOM 2047 C C . SER A 1 257 ? 9.793 -28.459 -13.825 1.00 69.50 257 SER A C 1
ATOM 2049 O O . SER A 1 257 ? 9.640 -27.254 -14.082 1.00 69.50 257 SER A O 1
ATOM 2051 N N . GLU A 1 258 ? 10.569 -28.880 -12.837 1.00 80.75 258 GLU A N 1
ATOM 2052 C CA . GLU A 1 258 ? 11.403 -28.000 -12.030 1.00 80.75 258 GLU A CA 1
ATOM 2053 C C . GLU A 1 258 ? 12.230 -27.037 -12.911 1.00 80.75 258 GLU A C 1
ATOM 2055 O O . GLU A 1 258 ? 12.390 -25.855 -12.576 1.00 80.75 258 GLU A O 1
ATOM 2060 N N . ASP A 1 259 ? 12.570 -27.485 -14.120 1.00 77.38 259 ASP A N 1
ATOM 2061 C CA . ASP A 1 259 ? 13.227 -26.732 -15.187 1.00 77.38 259 ASP A CA 1
ATOM 2062 C C . ASP A 1 259 ? 12.449 -25.486 -15.634 1.00 77.38 259 ASP A C 1
ATOM 2064 O O . ASP A 1 259 ? 13.013 -24.398 -15.759 1.00 77.38 259 ASP A O 1
ATOM 2068 N N . GLN A 1 260 ? 11.127 -25.561 -15.792 1.00 75.81 260 GLN A N 1
ATOM 2069 C CA . GLN A 1 260 ? 10.330 -24.418 -16.255 1.00 75.81 260 GLN A CA 1
ATOM 2070 C C . GLN A 1 260 ? 10.189 -23.340 -15.169 1.00 75.81 260 GLN A C 1
ATOM 2072 O O . GLN A 1 260 ? 10.153 -22.131 -15.444 1.00 75.81 260 GLN A O 1
ATOM 2077 N N . ARG A 1 261 ? 10.186 -23.752 -13.895 1.00 81.88 261 ARG A N 1
ATOM 2078 C CA . ARG A 1 261 ? 10.265 -22.826 -12.754 1.00 81.88 261 ARG A CA 1
ATOM 2079 C C . ARG A 1 261 ? 11.636 -22.159 -12.673 1.00 81.88 261 ARG A C 1
ATOM 2081 O O . ARG A 1 261 ? 11.705 -20.974 -12.319 1.00 81.88 261 ARG A O 1
ATOM 2088 N N . LEU A 1 262 ? 12.705 -22.877 -13.018 1.00 88.88 262 LEU A N 1
ATOM 2089 C CA . LEU A 1 262 ? 14.053 -22.322 -13.128 1.00 88.88 262 LEU A CA 1
ATOM 2090 C C . LEU A 1 262 ? 14.141 -21.298 -14.265 1.00 88.88 262 LEU A C 1
ATOM 2092 O O . LEU A 1 262 ? 14.588 -20.179 -14.007 1.00 88.88 262 LEU A O 1
ATOM 2096 N N . VAL A 1 263 ? 13.601 -21.590 -15.452 1.00 88.19 263 VAL A N 1
ATOM 2097 C CA . VAL A 1 263 ? 13.562 -20.648 -16.589 1.00 88.19 263 VAL A CA 1
ATOM 2098 C C . VAL A 1 263 ? 12.831 -19.353 -16.221 1.00 88.19 263 VAL A C 1
ATOM 2100 O O . VAL A 1 263 ? 13.346 -18.256 -16.442 1.00 88.19 263 VAL A O 1
ATOM 2103 N N . ASN A 1 264 ? 11.670 -19.440 -15.566 1.00 81.00 264 ASN A N 1
ATOM 2104 C CA . ASN A 1 264 ? 10.930 -18.252 -15.125 1.00 81.00 264 ASN A CA 1
ATOM 2105 C C . ASN A 1 264 ? 11.676 -17.449 -14.043 1.00 81.00 264 ASN A C 1
ATOM 2107 O O . ASN A 1 264 ? 11.625 -16.213 -14.024 1.00 81.00 264 ASN A O 1
ATOM 2111 N N . ARG A 1 265 ? 12.408 -18.122 -13.145 1.00 86.00 265 ARG A N 1
ATOM 2112 C CA . ARG A 1 265 ? 13.299 -17.454 -12.181 1.00 86.00 265 ARG A CA 1
ATOM 2113 C C . ARG A 1 265 ? 14.480 -16.778 -12.874 1.00 86.00 265 ARG A C 1
ATOM 2115 O O . ARG A 1 265 ? 14.832 -15.674 -12.458 1.00 86.00 265 ARG A O 1
ATOM 2122 N N . LEU A 1 266 ? 15.066 -17.399 -13.896 1.00 94.25 266 LEU A N 1
ATOM 2123 C CA . LEU A 1 266 ? 16.177 -16.847 -14.672 1.00 94.25 266 LEU A CA 1
ATOM 2124 C C . LEU A 1 266 ? 15.736 -15.618 -15.469 1.00 94.25 266 LEU A C 1
ATOM 2126 O O . LEU A 1 266 ? 16.315 -14.557 -15.260 1.00 94.25 266 LE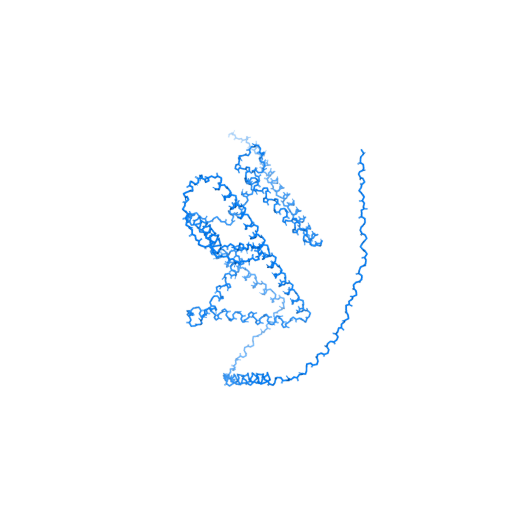U A O 1
ATOM 2130 N N . LYS A 1 267 ? 14.626 -15.691 -16.217 1.00 91.12 267 LYS A N 1
ATOM 2131 C CA . LYS A 1 267 ? 14.038 -14.533 -16.922 1.00 91.12 267 LYS A CA 1
ATOM 2132 C C . LYS A 1 267 ? 13.754 -13.365 -15.974 1.00 91.12 267 LYS A C 1
ATOM 2134 O O . LYS A 1 267 ? 14.025 -12.207 -16.280 1.00 91.12 267 LYS A O 1
ATOM 2139 N N . LYS A 1 268 ? 13.249 -13.651 -14.768 1.00 89.44 268 LYS A N 1
ATOM 2140 C CA . LYS A 1 268 ? 13.027 -12.617 -13.746 1.00 89.44 268 LYS A CA 1
ATOM 2141 C C . LYS A 1 268 ? 14.336 -12.038 -13.199 1.00 89.44 268 LYS A C 1
ATOM 2143 O O . LYS A 1 268 ? 14.400 -10.836 -12.948 1.00 89.44 268 LYS A O 1
ATOM 2148 N N . LYS A 1 269 ? 15.364 -12.865 -12.981 1.00 90.50 269 LYS A N 1
ATOM 2149 C CA . LYS A 1 269 ? 16.700 -12.401 -12.568 1.00 90.50 269 LYS A CA 1
ATOM 2150 C C . LYS A 1 269 ? 17.335 -11.529 -13.651 1.00 90.50 269 LYS A C 1
ATOM 2152 O O . LYS A 1 269 ? 17.887 -10.491 -13.308 1.00 90.50 269 LYS A O 1
ATOM 2157 N N . GLU A 1 270 ? 17.188 -11.904 -14.915 1.00 93.75 270 GLU A N 1
ATOM 2158 C CA . GLU A 1 270 ? 17.672 -11.164 -16.080 1.00 93.75 270 GLU A CA 1
ATOM 2159 C C . GLU A 1 270 ? 16.975 -9.806 -16.216 1.00 93.75 270 GLU A C 1
ATOM 2161 O O . GLU A 1 270 ? 17.649 -8.784 -16.284 1.00 93.75 270 GLU A O 1
ATOM 2166 N N . GLN A 1 271 ? 15.643 -9.746 -16.095 1.00 86.19 271 GLN A N 1
ATOM 2167 C CA . GLN A 1 271 ? 14.911 -8.470 -16.067 1.00 86.19 271 GLN A CA 1
ATOM 2168 C C . GLN A 1 271 ? 15.363 -7.558 -14.916 1.00 86.19 271 GLN A C 1
ATOM 2170 O O . GLN A 1 271 ? 15.489 -6.344 -15.081 1.00 86.19 271 GLN A O 1
ATOM 2175 N N . VAL A 1 272 ? 15.624 -8.127 -13.734 1.00 86.81 272 VAL A N 1
ATOM 2176 C CA . VAL A 1 272 ? 16.139 -7.366 -12.584 1.00 86.81 272 VAL A CA 1
ATOM 2177 C C . VAL A 1 272 ? 17.583 -6.913 -12.817 1.00 86.81 272 VAL A C 1
ATOM 2179 O O . VAL A 1 272 ? 17.939 -5.812 -12.397 1.00 86.81 272 VAL A O 1
ATOM 2182 N N . ALA A 1 273 ? 18.412 -7.728 -13.470 1.00 86.69 273 ALA A N 1
ATOM 2183 C CA . ALA A 1 273 ? 19.780 -7.375 -13.836 1.00 86.69 273 ALA A CA 1
ATOM 2184 C C . ALA A 1 273 ? 19.799 -6.259 -14.890 1.00 86.69 273 ALA A C 1
ATOM 2186 O O . ALA A 1 273 ? 20.477 -5.260 -14.674 1.00 86.69 273 ALA A O 1
ATOM 2187 N N . ALA A 1 274 ? 18.974 -6.356 -15.933 1.00 86.31 274 ALA A N 1
ATOM 2188 C CA . ALA A 1 274 ? 18.801 -5.324 -16.952 1.00 86.31 274 ALA A CA 1
ATOM 2189 C C . ALA A 1 274 ? 18.312 -3.996 -16.349 1.00 86.31 274 ALA A C 1
ATOM 2191 O O . ALA A 1 274 ? 18.861 -2.942 -16.651 1.00 86.31 274 ALA A O 1
ATOM 2192 N N . ALA A 1 275 ? 17.351 -4.034 -15.417 1.00 78.94 275 ALA A N 1
ATOM 2193 C CA . ALA A 1 275 ? 16.894 -2.837 -14.704 1.00 78.94 275 ALA A CA 1
ATOM 2194 C C . ALA A 1 275 ? 17.982 -2.224 -13.796 1.00 78.94 275 ALA A C 1
ATOM 2196 O O . ALA A 1 275 ? 18.048 -1.006 -13.612 1.00 78.94 275 ALA A O 1
ATOM 2197 N N . LYS A 1 276 ? 18.849 -3.057 -13.204 1.00 83.38 276 LYS A N 1
ATOM 2198 C CA . LYS A 1 276 ? 20.015 -2.583 -12.444 1.00 83.38 276 LYS A CA 1
ATOM 2199 C C . LYS A 1 276 ? 21.085 -1.997 -13.361 1.00 83.38 276 LYS A C 1
ATOM 2201 O O . LYS A 1 276 ? 21.669 -0.983 -12.992 1.00 83.38 276 LYS A O 1
ATOM 2206 N N . ASP A 1 277 ? 21.320 -2.596 -14.525 1.00 82.75 277 ASP A N 1
ATOM 2207 C CA . ASP A 1 277 ? 22.278 -2.101 -15.514 1.00 82.75 277 ASP A CA 1
ATOM 2208 C C . ASP A 1 277 ? 21.816 -0.767 -16.108 1.00 82.75 277 ASP A C 1
ATOM 2210 O O . ASP A 1 277 ? 22.578 0.196 -16.124 1.00 82.75 277 ASP A O 1
ATOM 2214 N N . SER A 1 278 ? 20.524 -0.629 -16.431 1.00 76.81 278 SER A N 1
ATOM 2215 C CA . SER A 1 278 ? 19.955 0.658 -16.851 1.00 76.81 278 SER A CA 1
ATOM 2216 C C . SER A 1 278 ? 20.112 1.743 -15.784 1.00 76.81 278 SER A C 1
ATOM 2218 O O . SER A 1 278 ? 20.313 2.902 -16.117 1.00 76.81 278 SER A O 1
ATOM 2220 N N . HIS A 1 279 ? 20.069 1.379 -14.497 1.00 71.88 279 HIS A N 1
ATOM 2221 C CA . HIS A 1 279 ? 20.348 2.314 -13.406 1.00 71.88 279 HIS A CA 1
ATOM 2222 C C . HIS A 1 279 ? 21.839 2.626 -13.223 1.00 71.88 279 HIS A C 1
ATOM 2224 O O . HIS A 1 279 ? 22.152 3.682 -12.678 1.00 71.88 279 HIS A O 1
ATOM 2230 N N . ARG A 1 280 ? 22.749 1.741 -13.653 1.00 74.50 280 ARG A N 1
ATOM 2231 C CA . ARG A 1 280 ? 24.202 1.984 -13.649 1.00 74.50 280 ARG A CA 1
ATOM 2232 C C . ARG A 1 280 ? 24.658 2.851 -14.818 1.00 74.50 280 ARG A C 1
ATOM 2234 O O . ARG A 1 280 ? 25.640 3.563 -14.660 1.00 74.50 280 ARG A O 1
ATOM 2241 N N . ARG A 1 281 ? 23.955 2.795 -15.955 1.00 73.69 281 ARG A N 1
ATOM 2242 C CA . ARG A 1 281 ? 24.245 3.605 -17.150 1.00 73.69 281 ARG A CA 1
ATOM 2243 C C . ARG A 1 281 ? 23.774 5.055 -17.054 1.00 73.69 281 ARG A C 1
ATOM 2245 O O . ARG A 1 281 ? 24.105 5.832 -17.937 1.00 73.69 281 ARG A O 1
ATOM 2252 N N . ILE A 1 282 ? 23.022 5.425 -16.015 1.00 64.75 282 ILE A N 1
ATOM 2253 C CA . ILE A 1 282 ? 22.740 6.837 -15.739 1.00 64.75 282 ILE A CA 1
ATOM 2254 C C . ILE A 1 282 ? 24.076 7.473 -15.319 1.00 64.75 282 ILE A C 1
ATOM 2256 O O . ILE A 1 282 ? 24.642 7.017 -14.318 1.00 64.75 282 ILE A O 1
ATOM 2260 N N . PRO A 1 283 ? 24.605 8.459 -16.069 1.00 72.75 283 PRO A N 1
ATOM 2261 C CA . PRO A 1 283 ? 25.860 9.123 -15.738 1.00 72.75 283 PRO A CA 1
ATOM 2262 C C . PRO A 1 283 ? 25.828 9.611 -14.288 1.00 72.75 283 PRO A C 1
ATOM 2264 O O . PRO A 1 283 ? 24.841 10.200 -13.850 1.00 72.75 283 PRO A O 1
ATOM 2267 N N . LYS A 1 284 ? 26.894 9.353 -13.520 1.00 66.75 284 LYS A N 1
ATOM 2268 C CA . LYS A 1 284 ? 26.976 9.763 -12.103 1.00 66.75 284 LYS A CA 1
ATOM 2269 C C . LYS A 1 284 ? 26.915 11.286 -11.922 1.00 66.75 284 LYS A C 1
ATOM 2271 O O . LYS A 1 284 ? 26.600 11.734 -10.822 1.00 66.75 284 LYS A O 1
ATOM 2276 N N . ASP A 1 285 ? 27.161 12.028 -12.998 1.00 68.19 285 ASP A N 1
ATOM 2277 C CA . ASP A 1 285 ? 27.163 13.489 -13.036 1.00 68.19 285 ASP A CA 1
ATOM 2278 C C . ASP A 1 285 ? 25.761 14.075 -13.272 1.00 68.19 285 ASP A C 1
ATOM 2280 O O . ASP A 1 285 ? 25.521 15.254 -13.015 1.00 68.19 285 ASP A O 1
ATOM 2284 N N . GLU A 1 286 ? 24.784 13.250 -13.668 1.00 57.97 286 GLU A N 1
ATOM 2285 C CA . GLU A 1 286 ? 23.383 13.656 -13.660 1.00 57.97 286 GLU A CA 1
ATOM 2286 C C . GLU A 1 286 ? 22.838 13.523 -12.238 1.00 57.97 286 GLU A C 1
ATOM 2288 O O . GLU A 1 286 ? 22.508 12.433 -11.754 1.00 57.97 286 GLU A O 1
ATOM 2293 N N . SER A 1 287 ? 22.760 14.662 -11.543 1.00 63.31 287 SER A N 1
ATOM 2294 C CA . SER A 1 287 ? 22.147 14.753 -10.219 1.00 63.31 287 SER A CA 1
ATOM 2295 C C . SER A 1 287 ? 20.820 13.990 -10.209 1.00 63.31 287 SER A C 1
ATOM 2297 O O . SER A 1 287 ? 19.927 14.249 -11.023 1.00 63.31 287 SER A O 1
ATOM 2299 N N . LYS A 1 288 ? 20.699 12.997 -9.314 1.00 59.78 288 LYS A N 1
ATOM 2300 C CA . LYS A 1 288 ? 19.470 12.206 -9.192 1.00 59.78 288 LYS A CA 1
ATOM 2301 C C . LYS A 1 288 ? 18.297 13.179 -9.101 1.00 59.78 288 LYS A C 1
ATOM 2303 O O . LYS A 1 288 ? 18.366 14.083 -8.265 1.00 59.78 288 LYS A O 1
ATOM 2308 N N . PRO A 1 289 ? 17.231 12.990 -9.899 1.00 57.72 289 PRO A N 1
ATOM 2309 C CA . PRO A 1 289 ? 16.094 13.888 -9.895 1.00 57.72 289 PRO A CA 1
ATOM 2310 C C . PRO A 1 289 ? 15.650 14.120 -8.449 1.00 57.72 289 PRO A C 1
ATOM 2312 O O . PRO A 1 289 ? 15.245 13.189 -7.743 1.00 57.72 289 PRO A O 1
ATOM 2315 N N . THR A 1 290 ? 15.786 15.368 -7.993 1.00 68.06 290 THR A N 1
ATOM 2316 C CA . THR A 1 290 ? 15.382 15.795 -6.653 1.00 68.06 290 THR A CA 1
ATOM 2317 C C . THR A 1 290 ? 13.928 15.389 -6.399 1.00 68.06 290 THR A C 1
ATOM 2319 O O . THR A 1 290 ? 13.134 15.225 -7.328 1.00 68.06 290 THR A O 1
ATOM 2322 N N . TYR A 1 291 ? 13.518 15.243 -5.138 1.00 58.53 291 TYR A N 1
ATOM 2323 C CA . TYR A 1 291 ? 12.126 14.901 -4.811 1.00 58.53 291 TYR A CA 1
ATOM 2324 C C . TYR A 1 291 ? 11.097 15.847 -5.480 1.00 58.53 291 TYR A C 1
ATOM 2326 O O . TYR A 1 291 ? 10.015 15.392 -5.861 1.00 58.53 291 TYR A O 1
ATOM 2334 N N . SER A 1 292 ? 11.465 17.120 -5.707 1.00 69.56 292 SER A N 1
ATOM 2335 C CA . SER A 1 292 ? 10.675 18.076 -6.504 1.00 69.56 292 SER A CA 1
ATOM 2336 C C . SER A 1 292 ? 10.492 17.596 -7.942 1.00 69.56 292 SER A C 1
ATOM 2338 O O . SER A 1 292 ? 9.362 17.414 -8.397 1.00 69.56 292 SER A O 1
ATOM 2340 N N . SER A 1 293 ? 11.589 17.244 -8.613 1.00 76.19 293 SER A N 1
ATOM 2341 C CA . SER A 1 293 ? 11.561 16.779 -10.002 1.00 76.19 293 SER A CA 1
ATOM 2342 C C . SER A 1 293 ? 10.823 15.446 -10.195 1.00 76.19 293 SER A C 1
ATOM 2344 O O . SER A 1 293 ? 10.256 15.218 -11.257 1.00 76.19 293 SER A O 1
ATOM 2346 N N . ARG A 1 294 ? 10.719 14.573 -9.175 1.00 75.81 294 ARG A N 1
ATOM 2347 C CA . ARG A 1 294 ? 9.880 13.359 -9.268 1.00 75.81 294 ARG A CA 1
ATOM 2348 C C . ARG A 1 294 ? 8.387 13.681 -9.212 1.00 75.81 294 ARG A C 1
ATOM 2350 O O . ARG A 1 294 ? 7.605 13.101 -9.965 1.00 75.81 294 ARG A O 1
ATOM 2357 N N . SER A 1 295 ? 7.989 14.593 -8.325 1.00 83.56 295 SER A N 1
ATOM 2358 C CA . SER A 1 295 ? 6.607 15.084 -8.250 1.00 83.56 295 SER A CA 1
ATOM 2359 C C . SER A 1 295 ? 6.211 15.806 -9.541 1.00 83.56 295 SER A C 1
ATOM 2361 O O . SER A 1 295 ? 5.124 15.574 -10.077 1.00 83.56 295 SER A O 1
ATOM 2363 N N . GLU A 1 296 ? 7.115 16.623 -10.081 1.00 83.88 296 GLU A N 1
ATOM 2364 C CA . GLU A 1 296 ? 6.961 17.289 -11.375 1.00 83.88 296 GLU A CA 1
ATOM 2365 C C . GLU A 1 296 ? 6.943 16.294 -12.533 1.00 83.88 296 GLU A C 1
ATOM 2367 O O . GLU A 1 296 ? 6.070 16.388 -13.385 1.00 83.88 296 GLU A O 1
ATOM 2372 N N . TYR A 1 297 ? 7.806 15.278 -12.537 1.00 85.50 297 TYR A N 1
ATOM 2373 C CA . TYR A 1 297 ? 7.790 14.219 -13.544 1.00 85.50 297 TYR A CA 1
ATOM 2374 C C . TYR A 1 297 ? 6.457 13.468 -13.543 1.00 85.50 297 TYR A C 1
ATOM 2376 O O . TYR A 1 297 ? 5.857 13.272 -14.599 1.00 85.50 297 TYR A O 1
ATOM 2384 N N . ASP A 1 298 ? 5.946 13.083 -12.369 1.00 83.00 298 ASP A N 1
ATOM 2385 C CA . ASP A 1 298 ? 4.644 12.423 -12.255 1.00 83.00 298 ASP A CA 1
ATOM 2386 C C . ASP A 1 298 ? 3.496 13.358 -12.661 1.00 83.00 298 ASP A C 1
ATOM 2388 O O . ASP A 1 298 ? 2.524 12.908 -13.279 1.00 83.00 298 ASP A O 1
ATOM 2392 N N . ARG A 1 299 ? 3.597 14.657 -12.353 1.00 89.31 299 ARG A N 1
ATOM 2393 C CA . ARG A 1 299 ? 2.656 15.684 -12.819 1.00 89.31 299 ARG A CA 1
ATOM 2394 C C . ARG A 1 299 ? 2.693 15.791 -14.345 1.00 89.31 299 ARG A C 1
ATOM 2396 O O . ARG A 1 299 ? 1.651 15.620 -14.967 1.00 89.31 299 ARG A O 1
ATOM 2403 N N . ASN A 1 300 ? 3.864 15.963 -14.945 1.00 90.81 300 ASN A N 1
ATOM 2404 C CA . ASN A 1 300 ? 4.068 16.100 -16.388 1.00 90.81 300 ASN A CA 1
ATOM 2405 C C . ASN A 1 300 ? 3.680 14.823 -17.135 1.00 90.81 300 ASN A C 1
ATOM 2407 O O . ASN A 1 300 ? 3.071 14.875 -18.197 1.00 90.81 300 ASN A O 1
ATOM 2411 N N . ARG A 1 301 ? 3.930 13.648 -16.552 1.00 91.44 301 ARG A N 1
ATOM 2412 C CA . ARG A 1 301 ? 3.448 12.367 -17.077 1.00 91.44 301 ARG A CA 1
ATOM 2413 C C . ARG A 1 301 ? 1.921 12.298 -17.096 1.00 91.44 301 ARG A C 1
ATOM 2415 O O . ARG A 1 301 ? 1.357 11.793 -18.064 1.00 91.44 301 ARG A O 1
ATOM 2422 N N . ARG A 1 302 ? 1.241 12.793 -16.054 1.00 93.44 302 ARG A N 1
ATOM 2423 C CA . ARG A 1 302 ? -0.231 12.879 -16.036 1.00 93.44 302 ARG A CA 1
ATOM 2424 C C . ARG A 1 302 ? -0.749 13.906 -17.036 1.00 93.44 302 ARG A C 1
ATOM 2426 O O . ARG A 1 302 ? -1.761 13.627 -17.666 1.00 93.44 302 ARG A O 1
ATOM 2433 N N . LEU A 1 303 ? -0.072 15.046 -17.177 1.00 93.94 303 LEU A N 1
ATOM 2434 C CA . LEU A 1 303 ? -0.426 16.080 -18.151 1.00 93.94 303 LEU A CA 1
ATOM 2435 C C . LEU A 1 303 ? -0.310 15.543 -19.579 1.00 93.94 303 LEU A C 1
ATOM 2437 O O . LEU A 1 303 ? -1.322 15.524 -20.264 1.00 93.94 303 LEU A O 1
ATOM 2441 N N . ARG A 1 304 ? 0.829 14.947 -19.958 1.00 94.19 304 ARG A N 1
ATOM 2442 C CA . ARG A 1 304 ? 1.001 14.275 -21.261 1.00 94.19 304 ARG A CA 1
ATOM 2443 C C . ARG A 1 304 ? -0.040 13.182 -21.499 1.00 94.19 304 ARG A C 1
ATOM 2445 O O . ARG A 1 304 ? -0.611 13.073 -22.574 1.00 94.19 304 ARG A O 1
ATOM 2452 N N . GLY A 1 305 ? -0.334 12.376 -20.477 1.00 93.94 305 GLY A N 1
ATOM 2453 C CA . GLY A 1 305 ? -1.380 11.358 -20.577 1.00 93.94 305 GLY A CA 1
ATOM 2454 C C . GLY A 1 305 ? -2.785 11.942 -20.775 1.00 93.94 305 GLY A C 1
ATOM 2455 O O . GLY A 1 305 ? -3.606 11.326 -21.445 1.00 93.94 305 GLY A O 1
ATOM 2456 N N . ASN A 1 306 ? -3.077 13.110 -20.199 1.00 95.12 306 ASN A N 1
ATOM 2457 C CA . ASN A 1 306 ? -4.344 13.810 -20.408 1.00 95.12 306 ASN A CA 1
ATOM 2458 C C . ASN A 1 306 ? -4.401 14.488 -21.778 1.00 95.12 306 ASN A C 1
ATOM 2460 O O . ASN A 1 306 ? -5.451 14.452 -22.401 1.00 95.12 306 ASN A O 1
ATOM 2464 N N . GLU A 1 307 ? -3.293 15.060 -22.237 1.00 97.12 307 GLU A N 1
ATOM 2465 C CA . GLU A 1 307 ? -3.157 15.682 -23.553 1.00 97.12 307 GLU A CA 1
ATOM 2466 C C . GLU A 1 307 ? -3.411 14.666 -24.672 1.00 97.12 307 GLU A C 1
ATOM 2468 O O . GLU A 1 307 ? -4.263 14.891 -25.526 1.00 97.12 307 GLU A O 1
ATOM 2473 N N . ILE A 1 308 ? -2.795 13.479 -24.592 1.00 96.38 308 ILE A N 1
ATOM 2474 C CA . ILE A 1 308 ? -3.062 12.375 -25.529 1.00 96.38 308 ILE A CA 1
ATOM 2475 C C . ILE A 1 308 ? -4.548 11.986 -25.521 1.00 96.38 308 ILE A C 1
ATOM 2477 O O . ILE A 1 308 ? -5.125 11.722 -26.571 1.00 96.38 308 ILE A O 1
ATOM 2481 N N . LEU A 1 309 ? -5.188 11.951 -24.345 1.00 97.00 309 LEU A N 1
ATOM 2482 C CA . LEU A 1 309 ? -6.613 11.626 -24.235 1.00 97.00 309 LEU A CA 1
ATOM 2483 C C . LEU A 1 309 ? -7.544 12.744 -24.719 1.00 97.00 309 LEU A C 1
ATOM 2485 O O . LEU A 1 309 ? -8.698 12.445 -25.018 1.00 97.00 309 LEU A O 1
ATOM 2489 N N . ALA A 1 310 ? -7.073 13.990 -24.762 1.00 97.00 310 ALA A N 1
ATOM 2490 C CA . ALA A 1 310 ? -7.839 15.136 -25.238 1.00 97.00 310 ALA A CA 1
ATOM 2491 C C . ALA A 1 310 ? -7.842 15.241 -26.771 1.00 97.00 310 ALA A C 1
ATOM 2493 O O . ALA A 1 310 ? -8.833 15.702 -27.324 1.00 97.00 310 ALA A O 1
ATOM 2494 N N . LYS A 1 311 ? -6.784 14.772 -27.453 1.00 97.50 311 LYS A N 1
ATOM 2495 C CA . LYS A 1 311 ? -6.738 14.695 -28.925 1.00 97.50 311 LYS A CA 1
ATOM 2496 C C . LYS A 1 311 ? -7.863 13.818 -29.477 1.00 97.50 311 LYS A C 1
ATOM 2498 O O . LYS A 1 311 ? -8.164 12.771 -28.883 1.00 97.50 311 LYS A O 1
ATOM 2503 N N . ASN A 1 312 ? -8.410 14.186 -30.636 1.00 97.25 312 ASN A N 1
ATOM 2504 C CA . ASN A 1 312 ? -9.396 13.368 -31.340 1.00 97.25 312 ASN A CA 1
ATOM 2505 C C . ASN A 1 312 ? -8.804 11.988 -31.685 1.00 97.25 312 ASN A C 1
ATOM 2507 O O . ASN A 1 312 ? -7.629 11.908 -32.041 1.00 97.25 312 ASN A O 1
ATOM 2511 N N . PRO A 1 313 ? -9.568 10.882 -31.591 1.00 97.31 313 PRO A N 1
ATOM 2512 C CA . PRO A 1 313 ? -9.050 9.544 -31.892 1.00 97.31 313 PRO A CA 1
ATOM 2513 C C . PRO A 1 313 ? -8.457 9.403 -33.304 1.00 97.31 313 PRO A C 1
ATOM 2515 O O . PRO A 1 313 ? -7.485 8.667 -33.468 1.00 97.31 313 PRO A O 1
ATOM 2518 N N . SER A 1 314 ? -9.007 10.134 -34.281 1.00 97.00 314 SER A N 1
ATOM 2519 C CA . SER A 1 314 ? -8.552 10.188 -35.679 1.00 97.00 314 SER A CA 1
ATOM 2520 C C . SER A 1 314 ? -7.211 10.903 -35.870 1.00 97.00 314 SER A C 1
ATOM 2522 O O . SER A 1 314 ? -6.496 10.605 -36.816 1.00 97.00 314 SER A O 1
ATOM 2524 N N . GLU A 1 315 ? -6.847 11.818 -34.969 1.00 96.88 315 GLU A N 1
ATOM 2525 C CA . GLU A 1 315 ? -5.600 12.596 -35.033 1.00 96.88 315 GLU A CA 1
ATOM 2526 C C . GLU A 1 315 ? -4.441 11.923 -34.284 1.00 96.88 315 GLU A C 1
ATOM 2528 O O . GLU A 1 315 ? -3.301 12.386 -34.330 1.00 96.88 315 GLU A O 1
ATOM 2533 N N . ARG A 1 316 ? -4.714 10.845 -33.538 1.00 97.81 316 ARG A N 1
ATOM 2534 C CA . ARG A 1 316 ? -3.691 10.154 -32.750 1.00 97.81 316 ARG A CA 1
ATOM 2535 C C . ARG A 1 316 ? -2.849 9.271 -33.651 1.00 97.81 316 ARG A C 1
ATOM 2537 O O . ARG A 1 316 ? -3.369 8.413 -34.358 1.00 97.81 316 ARG A O 1
ATOM 2544 N N . THR A 1 317 ? -1.535 9.389 -33.512 1.00 97.69 317 THR A N 1
ATOM 2545 C CA . THR A 1 317 ? -0.615 8.403 -34.087 1.00 97.69 317 THR A CA 1
ATOM 2546 C C . THR A 1 317 ? -0.913 7.002 -33.519 1.00 97.69 317 THR A C 1
ATOM 2548 O O . THR A 1 317 ? -1.355 6.896 -32.368 1.00 97.69 317 THR A O 1
ATOM 2551 N N . PRO A 1 318 ? -0.615 5.900 -34.236 1.00 97.50 318 PRO A N 1
ATOM 2552 C CA . PRO A 1 318 ? -0.846 4.541 -33.725 1.00 97.50 318 PRO A CA 1
ATOM 2553 C C . PRO A 1 318 ? -0.198 4.288 -32.351 1.00 97.50 318 PRO A C 1
ATOM 2555 O O . PRO A 1 318 ? -0.763 3.639 -31.469 1.00 97.50 318 PRO A O 1
ATOM 2558 N N . ARG A 1 319 ? 0.976 4.888 -32.111 1.00 96.12 319 ARG A N 1
ATOM 2559 C CA . ARG A 1 319 ? 1.655 4.843 -30.808 1.00 96.12 319 ARG A CA 1
ATOM 2560 C C . ARG A 1 319 ? 0.871 5.575 -29.715 1.00 96.12 319 ARG A C 1
ATOM 2562 O O . ARG A 1 319 ? 0.766 5.070 -28.597 1.00 96.12 319 ARG A O 1
ATOM 2569 N N . GLU A 1 320 ? 0.341 6.761 -30.004 1.00 96.69 320 GLU A N 1
ATOM 2570 C CA . GLU A 1 320 ? -0.506 7.511 -29.070 1.00 96.69 320 GLU A CA 1
ATOM 2571 C C . GLU A 1 320 ? -1.828 6.791 -28.796 1.00 96.69 320 GLU A C 1
ATOM 2573 O O . GLU A 1 320 ? -2.286 6.812 -27.653 1.00 96.69 320 GLU A O 1
ATOM 2578 N N . GLN A 1 321 ? -2.404 6.109 -29.791 1.00 97.75 321 GLN A N 1
ATOM 2579 C CA . GLN A 1 321 ? -3.588 5.264 -29.612 1.00 97.75 321 GLN A CA 1
ATOM 2580 C C . GLN A 1 321 ? -3.312 4.138 -28.605 1.00 97.75 321 GLN A C 1
ATOM 2582 O O . GLN A 1 321 ? -4.013 4.045 -27.596 1.00 97.75 321 GLN A O 1
ATOM 2587 N N . ALA A 1 322 ? -2.219 3.385 -28.768 1.00 95.62 322 ALA A N 1
ATOM 2588 C CA . ALA A 1 322 ? -1.831 2.338 -27.815 1.00 95.62 322 ALA A CA 1
ATOM 2589 C C . ALA A 1 322 ? -1.574 2.888 -26.393 1.00 95.62 322 ALA A C 1
ATOM 2591 O O . ALA A 1 322 ? -1.929 2.271 -25.380 1.00 95.62 322 ALA A O 1
ATOM 2592 N N . ILE A 1 323 ? -0.974 4.082 -26.281 1.00 93.62 323 ILE A N 1
ATOM 2593 C CA . ILE A 1 323 ? -0.783 4.755 -24.986 1.00 93.62 323 ILE A CA 1
ATOM 2594 C C . ILE A 1 323 ? -2.136 5.150 -24.377 1.00 93.62 323 ILE A C 1
ATOM 2596 O O . ILE A 1 323 ? -2.355 4.917 -23.183 1.00 93.62 323 ILE A O 1
ATOM 2600 N N . ALA A 1 324 ? -3.045 5.719 -25.171 1.00 96.69 324 ALA A N 1
ATOM 2601 C CA . ALA A 1 324 ? -4.380 6.114 -24.737 1.00 96.69 324 ALA A CA 1
ATOM 2602 C C . ALA A 1 324 ? -5.180 4.911 -24.222 1.00 96.69 324 ALA A C 1
ATOM 2604 O O . ALA A 1 324 ? -5.718 4.967 -23.112 1.00 96.69 324 ALA A O 1
ATOM 2605 N N . GLU A 1 325 ? -5.186 3.804 -24.964 1.00 96.88 325 GLU A N 1
ATOM 2606 C CA . GLU A 1 325 ? -5.826 2.548 -24.565 1.00 96.88 325 GLU A CA 1
ATOM 2607 C C . GLU A 1 325 ? -5.273 2.031 -23.240 1.00 96.88 325 GLU A C 1
ATOM 2609 O O . GLU A 1 325 ? -6.032 1.714 -22.320 1.00 96.88 325 GLU A O 1
ATOM 2614 N N . ARG A 1 326 ? -3.945 2.030 -23.074 1.00 95.69 326 ARG A N 1
ATOM 2615 C CA . ARG A 1 326 ? -3.309 1.616 -21.818 1.00 95.69 326 ARG A CA 1
ATOM 2616 C C . ARG A 1 326 ? -3.723 2.507 -20.645 1.00 95.69 326 ARG A C 1
ATOM 2618 O O . ARG A 1 326 ? -3.941 1.998 -19.539 1.00 95.69 326 ARG A O 1
ATOM 2625 N N . ILE A 1 327 ? -3.836 3.821 -20.854 1.00 95.12 327 ILE A N 1
ATOM 2626 C CA . ILE A 1 327 ? -4.297 4.763 -19.823 1.00 95.12 327 ILE A CA 1
ATOM 2627 C C . ILE A 1 327 ? -5.770 4.503 -19.481 1.00 95.12 327 ILE A C 1
ATOM 2629 O O . ILE A 1 327 ? -6.109 4.446 -18.294 1.00 95.12 327 ILE A O 1
ATOM 2633 N N . LEU A 1 328 ? -6.636 4.314 -20.479 1.00 95.75 328 LEU A N 1
ATOM 2634 C CA . LEU A 1 328 ? -8.060 4.027 -20.285 1.00 95.75 328 LEU A CA 1
ATOM 2635 C C . LEU A 1 328 ? -8.275 2.691 -19.570 1.00 95.75 328 LEU A C 1
ATOM 2637 O O . LEU A 1 328 ? -8.987 2.648 -18.566 1.00 95.75 328 LEU A O 1
ATOM 2641 N N . ALA A 1 329 ? -7.583 1.631 -19.989 1.00 94.50 329 ALA A N 1
ATOM 2642 C CA . ALA A 1 329 ? -7.618 0.329 -19.330 1.00 94.50 329 ALA A CA 1
ATOM 2643 C C . ALA A 1 329 ? -7.163 0.425 -17.864 1.00 94.50 329 ALA A C 1
ATOM 2645 O O . ALA A 1 329 ? -7.793 -0.140 -16.968 1.00 94.50 329 ALA A O 1
ATOM 2646 N N . ALA A 1 330 ? -6.104 1.192 -17.580 1.00 92.88 330 ALA A N 1
ATOM 2647 C CA . ALA A 1 330 ? -5.660 1.429 -16.208 1.00 92.88 330 ALA A CA 1
ATOM 2648 C C . ALA A 1 330 ? -6.692 2.225 -15.384 1.00 92.88 330 ALA A C 1
ATOM 2650 O O . ALA A 1 330 ? -6.927 1.895 -14.218 1.00 92.88 330 ALA A O 1
ATOM 2651 N N . ARG A 1 331 ? -7.332 3.251 -15.967 1.00 95.44 331 ARG A N 1
ATOM 2652 C CA . ARG A 1 331 ? -8.422 4.006 -15.320 1.00 95.44 331 ARG A CA 1
ATOM 2653 C C . ARG A 1 331 ? -9.619 3.106 -15.019 1.00 95.44 331 ARG A C 1
ATOM 2655 O O . ARG A 1 331 ? -10.115 3.163 -13.896 1.00 95.44 331 ARG A O 1
ATOM 2662 N N . LYS A 1 332 ? -10.007 2.237 -15.957 1.00 96.75 332 LYS A N 1
ATOM 2663 C CA . LYS A 1 332 ? -11.081 1.248 -15.792 1.00 96.75 332 LYS A CA 1
ATOM 2664 C C . LYS A 1 332 ? -10.800 0.304 -14.619 1.00 96.75 332 LYS A C 1
ATOM 2666 O O . LYS A 1 332 ? -11.572 0.288 -13.666 1.00 96.75 332 LYS A O 1
ATOM 2671 N N . ARG A 1 333 ? -9.633 -0.357 -14.590 1.00 94.31 333 ARG A N 1
ATOM 2672 C CA . ARG A 1 333 ? -9.240 -1.243 -13.469 1.00 94.31 333 ARG A CA 1
ATOM 2673 C C . ARG A 1 333 ? -9.207 -0.515 -12.122 1.00 94.31 333 ARG A C 1
ATOM 2675 O O . ARG A 1 333 ? -9.596 -1.066 -11.094 1.00 94.31 333 ARG A O 1
ATOM 2682 N N . ASN A 1 334 ? -8.725 0.730 -12.101 1.00 94.06 334 ASN A N 1
ATOM 2683 C CA . ASN A 1 334 ? -8.702 1.534 -10.878 1.00 94.06 334 ASN A CA 1
ATOM 2684 C C . ASN A 1 334 ? -10.114 1.920 -10.415 1.00 94.06 334 ASN A C 1
ATOM 2686 O O . ASN A 1 334 ? -10.366 1.921 -9.209 1.00 94.06 334 ASN A O 1
ATOM 2690 N N . ALA A 1 335 ? -11.023 2.221 -11.346 1.00 95.44 335 ALA A N 1
ATOM 2691 C CA . ALA A 1 335 ? -12.424 2.499 -11.054 1.00 95.44 335 ALA A CA 1
ATOM 2692 C C . ALA A 1 335 ? -13.137 1.255 -10.505 1.00 95.44 335 ALA A C 1
ATOM 2694 O O . ALA A 1 335 ? -13.766 1.347 -9.454 1.00 95.44 335 ALA A O 1
ATOM 2695 N N . GLU A 1 336 ? -12.953 0.087 -11.122 1.00 95.75 336 GLU A N 1
ATOM 2696 C CA . GLU A 1 336 ? -13.484 -1.198 -10.639 1.00 95.75 336 GLU A CA 1
ATOM 2697 C C . GLU A 1 336 ? -12.967 -1.524 -9.234 1.00 95.75 336 GLU A C 1
ATOM 2699 O O . GLU A 1 336 ? -13.741 -1.805 -8.320 1.00 95.75 336 GLU A O 1
ATOM 2704 N N . LYS A 1 337 ? -11.654 -1.395 -9.008 1.00 94.75 337 LYS A N 1
ATOM 2705 C CA . LYS A 1 337 ? -11.045 -1.605 -7.688 1.00 94.75 337 LYS A CA 1
ATOM 2706 C C . LYS A 1 337 ? -11.588 -0.632 -6.639 1.00 94.75 337 LYS A C 1
ATOM 2708 O O . LYS A 1 337 ? -11.796 -1.024 -5.489 1.00 94.75 337 LYS A O 1
ATOM 2713 N N . ALA A 1 338 ? -11.803 0.631 -7.008 1.00 94.38 338 ALA A N 1
ATOM 2714 C CA . ALA A 1 338 ? -12.428 1.617 -6.132 1.00 94.38 338 ALA A CA 1
ATOM 2715 C C . ALA A 1 338 ? -13.901 1.275 -5.857 1.00 94.38 338 ALA A C 1
ATOM 2717 O O . ALA A 1 338 ? -14.339 1.412 -4.716 1.00 94.38 338 ALA A O 1
ATOM 2718 N N . GLY A 1 339 ? -14.627 0.776 -6.861 1.00 95.94 339 GLY A N 1
ATOM 2719 C CA . GLY A 1 339 ? -15.993 0.273 -6.752 1.00 95.94 339 GLY A CA 1
ATOM 2720 C C . GLY A 1 339 ? -16.088 -0.897 -5.779 1.00 95.94 339 GLY A C 1
ATOM 2721 O O . GLY A 1 339 ? -16.832 -0.805 -4.808 1.00 95.94 339 GLY A O 1
ATOM 2722 N N . LEU A 1 340 ? -15.265 -1.933 -5.952 1.00 94.38 340 LEU A N 1
ATOM 2723 C CA . LEU A 1 340 ? -15.184 -3.080 -5.040 1.00 94.38 340 LEU A CA 1
ATOM 2724 C C . LEU A 1 340 ? -14.846 -2.650 -3.611 1.00 94.38 340 LEU A C 1
ATOM 2726 O O . LEU A 1 340 ? -15.494 -3.085 -2.659 1.00 94.38 340 LEU A O 1
ATOM 2730 N N . LYS A 1 341 ? -13.872 -1.743 -3.451 1.00 95.94 341 LYS A N 1
ATOM 2731 C CA . LYS A 1 341 ? -13.544 -1.176 -2.138 1.00 95.94 341 LYS A CA 1
ATOM 2732 C C . LYS A 1 341 ? -14.756 -0.466 -1.537 1.00 95.94 341 LYS A C 1
ATOM 2734 O O . LYS A 1 341 ? -15.052 -0.686 -0.369 1.00 95.94 341 LYS A O 1
ATOM 2739 N N . TYR A 1 342 ? -15.463 0.346 -2.322 1.00 97.31 342 TYR A N 1
ATOM 2740 C CA . TYR A 1 342 ? -16.667 1.034 -1.871 1.00 97.31 342 TYR A CA 1
ATOM 2741 C C . TYR A 1 342 ? -17.771 0.057 -1.474 1.00 97.31 342 TYR A C 1
ATOM 2743 O O . TYR A 1 342 ? -18.361 0.227 -0.416 1.00 97.31 342 TYR A O 1
ATOM 2751 N N . HIS A 1 343 ? -17.999 -1.000 -2.251 1.00 97.12 343 HIS A N 1
ATOM 2752 C CA . HIS A 1 343 ? -19.001 -2.024 -1.949 1.00 97.12 343 HIS A CA 1
ATOM 2753 C C . HIS A 1 343 ? -18.673 -2.781 -0.660 1.00 97.12 343 HIS A C 1
ATOM 2755 O O . HIS A 1 343 ? -19.580 -3.050 0.120 1.00 97.12 343 HIS A O 1
ATOM 2761 N N . SER A 1 344 ? -17.387 -3.028 -0.395 1.00 94.31 344 SER A N 1
ATOM 2762 C CA . SER A 1 344 ? -16.923 -3.686 0.832 1.00 94.31 344 SER A CA 1
ATOM 2763 C C . SER A 1 344 ? -16.979 -2.824 2.101 1.00 94.31 344 SER A C 1
ATOM 2765 O O . SER A 1 344 ? -16.776 -3.363 3.185 1.00 94.31 344 SER A O 1
ATOM 2767 N N . MET A 1 345 ? -17.212 -1.508 1.989 1.00 97.12 345 MET A N 1
ATOM 2768 C CA . MET A 1 345 ? -17.336 -0.619 3.153 1.00 97.12 345 MET A CA 1
ATOM 2769 C C . MET A 1 345 ? -18.725 -0.734 3.793 1.00 97.12 345 MET A C 1
ATOM 2771 O O . MET A 1 345 ? -19.734 -0.869 3.088 1.00 97.12 345 MET A O 1
ATOM 2775 N N . SER A 1 346 ? -18.785 -0.600 5.119 1.00 98.06 346 SER A N 1
ATOM 2776 C CA . SER A 1 346 ? -20.058 -0.498 5.845 1.00 98.06 346 SER A CA 1
ATOM 2777 C C . SER A 1 346 ? -20.820 0.784 5.468 1.00 98.06 346 SER A C 1
ATOM 2779 O O . SER A 1 346 ? -20.259 1.716 4.884 1.00 98.06 346 SER A O 1
ATOM 2781 N N . ALA A 1 347 ? -22.114 0.862 5.794 1.00 97.88 347 ALA A N 1
ATOM 2782 C CA . ALA A 1 347 ? -22.915 2.064 5.539 1.00 97.88 347 ALA A CA 1
ATOM 2783 C C . ALA A 1 347 ? -22.347 3.311 6.252 1.00 97.88 347 ALA A C 1
ATOM 2785 O O . ALA A 1 347 ? -22.276 4.392 5.660 1.00 97.88 347 ALA A O 1
ATOM 2786 N N . GLU A 1 348 ? -21.870 3.157 7.490 1.00 96.25 348 GLU A N 1
ATOM 2787 C CA . GLU A 1 348 ? -21.239 4.239 8.254 1.00 96.25 348 GLU A CA 1
ATOM 2788 C C . GLU A 1 348 ? -19.896 4.666 7.648 1.00 96.25 348 GLU A C 1
ATOM 2790 O O . GLU A 1 348 ? -19.652 5.861 7.460 1.00 96.25 348 GLU A O 1
ATOM 2795 N N . GLU A 1 349 ? -19.059 3.705 7.246 1.00 96.75 349 GLU A N 1
ATOM 2796 C CA . GLU A 1 349 ? -17.788 3.977 6.565 1.00 96.75 349 GLU A CA 1
ATOM 2797 C C . GLU A 1 349 ? -18.015 4.695 5.227 1.00 96.75 349 GLU A C 1
ATOM 2799 O O . GLU A 1 349 ? -17.315 5.662 4.912 1.00 96.75 349 GLU A O 1
ATOM 2804 N N . LYS A 1 350 ? -19.032 4.287 4.455 1.00 98.06 350 LYS A N 1
ATOM 2805 C CA . LYS A 1 350 ? -19.451 4.972 3.221 1.00 98.06 350 LYS A CA 1
ATOM 2806 C C . LYS A 1 350 ? -19.868 6.415 3.506 1.00 98.06 350 LYS A C 1
ATOM 2808 O O . LYS A 1 350 ? -19.446 7.320 2.778 1.00 98.06 350 LYS A O 1
ATOM 2813 N N . LYS A 1 351 ? -20.645 6.653 4.571 1.00 97.75 351 LYS A N 1
ATOM 2814 C CA . LYS A 1 351 ? -21.073 7.996 5.004 1.00 97.75 351 LYS A CA 1
ATOM 2815 C C . LYS A 1 351 ? -19.869 8.859 5.386 1.00 97.75 351 LYS A C 1
ATOM 2817 O O . LYS A 1 351 ? -19.760 9.991 4.912 1.00 97.75 351 LYS A O 1
ATOM 2822 N N . GLN A 1 352 ? -18.927 8.328 6.165 1.00 96.56 352 GLN A N 1
ATOM 2823 C CA . GLN A 1 352 ? -17.703 9.038 6.552 1.00 96.56 352 GLN A CA 1
ATOM 2824 C C . GLN A 1 352 ? -16.788 9.319 5.350 1.00 96.56 352 GLN A C 1
ATOM 2826 O O . GLN A 1 352 ? -16.308 10.442 5.187 1.00 96.56 352 GLN A O 1
ATOM 2831 N N . HIS A 1 353 ? -16.587 8.339 4.468 1.00 96.56 353 HIS A N 1
ATOM 2832 C CA . HIS A 1 353 ? -15.814 8.501 3.237 1.00 96.56 353 HIS A CA 1
ATOM 2833 C C . HIS A 1 353 ? -16.412 9.594 2.338 1.00 96.56 353 HIS A C 1
ATOM 2835 O O . HIS A 1 353 ? -15.685 10.456 1.837 1.00 96.56 353 HIS A O 1
ATOM 2841 N N . ASN A 1 354 ? -17.738 9.610 2.173 1.00 97.31 354 ASN A N 1
ATOM 2842 C CA . ASN A 1 354 ? -18.436 10.637 1.402 1.00 97.31 354 ASN A CA 1
ATOM 2843 C C . ASN A 1 354 ? -18.340 12.022 2.064 1.00 97.31 354 ASN A C 1
ATOM 2845 O O . ASN A 1 354 ? -18.069 12.998 1.364 1.00 97.31 354 ASN A O 1
ATOM 2849 N N . ARG A 1 355 ? -18.457 12.112 3.400 1.00 96.81 355 ARG A N 1
ATOM 2850 C CA . ARG A 1 355 ? -18.217 13.355 4.160 1.00 96.81 355 ARG A CA 1
ATOM 2851 C C . ARG A 1 355 ? -16.811 13.902 3.911 1.00 96.81 355 ARG A C 1
ATOM 2853 O O . ARG A 1 355 ? -16.674 15.062 3.532 1.00 96.81 355 ARG A O 1
ATOM 2860 N N . MET A 1 356 ? -15.776 13.066 4.033 1.00 97.00 356 MET A N 1
ATOM 2861 C CA . MET A 1 356 ? -14.391 13.478 3.766 1.00 97.00 356 MET A CA 1
ATOM 2862 C C . MET A 1 356 ? -14.183 13.909 2.308 1.00 97.00 356 MET A C 1
ATOM 2864 O O . MET A 1 356 ? -13.539 14.926 2.049 1.00 97.00 356 MET A O 1
ATOM 2868 N N . LYS A 1 357 ? -14.760 13.179 1.345 1.00 9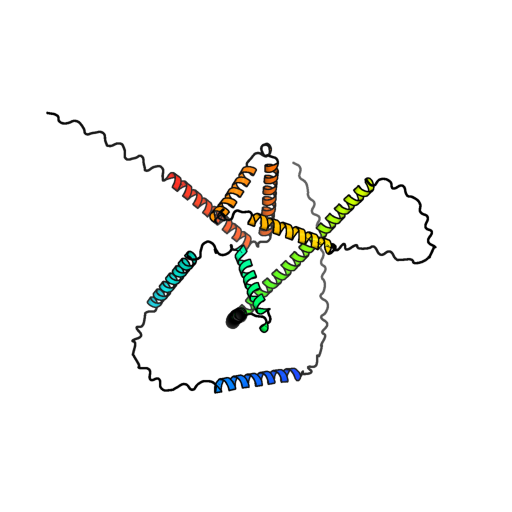6.25 357 LYS A N 1
ATOM 2869 C CA . LYS A 1 357 ? -14.674 13.514 -0.085 1.00 96.25 357 LYS A CA 1
ATOM 2870 C C . LYS A 1 357 ? -15.348 14.855 -0.395 1.00 96.25 357 LYS A C 1
ATOM 2872 O O . LYS A 1 357 ? -14.801 15.641 -1.169 1.00 96.25 357 LYS A O 1
ATOM 2877 N N . ASN A 1 358 ? -16.493 15.140 0.224 1.00 95.88 358 ASN A N 1
ATOM 2878 C CA . ASN A 1 358 ? -17.193 16.417 0.086 1.00 95.88 358 ASN A CA 1
ATOM 2879 C C . ASN A 1 358 ? -16.422 17.563 0.752 1.00 95.88 358 ASN A C 1
ATOM 2881 O O . ASN A 1 358 ? -16.214 18.586 0.107 1.00 95.88 358 ASN A O 1
ATOM 2885 N N . ALA A 1 359 ? -15.904 17.365 1.967 1.00 95.06 359 ALA A N 1
ATOM 2886 C CA . ALA A 1 359 ? -15.062 18.349 2.651 1.00 95.06 359 ALA A CA 1
ATOM 2887 C C . ALA A 1 359 ? -13.787 18.684 1.854 1.00 95.06 359 ALA A C 1
ATOM 2889 O O . ALA A 1 359 ? -13.348 19.830 1.797 1.00 95.06 359 ALA A O 1
ATOM 2890 N N . TRP A 1 360 ? -13.187 17.696 1.185 1.00 95.19 360 TRP A N 1
ATOM 2891 C CA . TRP A 1 360 ? -12.048 17.944 0.303 1.00 95.19 360 TRP A CA 1
ATOM 2892 C C . TRP A 1 360 ? -12.444 18.742 -0.949 1.00 95.19 360 TRP A C 1
ATOM 2894 O O . TRP A 1 360 ? -11.722 19.653 -1.359 1.00 95.19 360 TRP A O 1
ATOM 2904 N N . ARG A 1 361 ? -13.612 18.452 -1.542 1.00 94.25 361 ARG A N 1
ATOM 2905 C CA . ARG A 1 361 ? -14.153 19.221 -2.677 1.00 94.25 361 ARG A CA 1
ATOM 2906 C C . ARG A 1 361 ? -14.434 20.676 -2.296 1.00 94.25 361 ARG A C 1
ATOM 2908 O O . ARG A 1 361 ? -14.078 21.556 -3.075 1.00 94.25 361 ARG A O 1
ATOM 2915 N N . THR A 1 362 ? -15.025 20.941 -1.128 1.00 94.81 362 THR A N 1
ATOM 2916 C CA . THR A 1 362 ? -15.290 22.313 -0.658 1.00 94.81 362 THR A CA 1
ATOM 2917 C C . THR A 1 362 ? -13.993 23.070 -0.395 1.00 94.81 362 THR A C 1
ATOM 2919 O O . THR A 1 362 ? -13.821 24.157 -0.941 1.00 94.81 362 THR A O 1
ATOM 2922 N N . LYS A 1 363 ? -13.023 22.464 0.305 1.00 94.00 363 LYS A N 1
ATOM 2923 C CA . LYS A 1 363 ? -11.684 23.055 0.495 1.00 94.00 363 LYS A CA 1
ATOM 2924 C C . LYS A 1 363 ? -11.010 23.410 -0.832 1.00 94.00 363 LYS A C 1
ATOM 2926 O O . LYS A 1 363 ? -10.442 24.489 -0.963 1.00 94.00 363 LYS A O 1
ATOM 2931 N N . ARG A 1 364 ? -11.116 22.538 -1.842 1.00 92.69 364 ARG A N 1
ATOM 2932 C CA . ARG A 1 364 ? -10.554 22.801 -3.175 1.00 92.69 364 ARG A CA 1
ATOM 2933 C C . ARG A 1 364 ? -11.274 23.936 -3.909 1.00 92.69 364 ARG A C 1
ATOM 2935 O O . ARG A 1 364 ? -10.614 24.679 -4.625 1.00 92.69 364 ARG A O 1
ATOM 2942 N N . LYS A 1 365 ? -12.595 24.080 -3.751 1.00 93.75 365 LYS A N 1
ATOM 2943 C CA . LYS A 1 365 ? -13.350 25.218 -4.307 1.00 93.75 365 LYS A CA 1
ATOM 2944 C C . LYS A 1 365 ? -12.934 26.536 -3.652 1.00 93.75 365 LYS A C 1
ATOM 2946 O O . LYS A 1 365 ? -12.662 27.488 -4.372 1.00 93.75 365 LYS A O 1
ATOM 2951 N N . ILE A 1 366 ? -12.817 26.560 -2.323 1.00 93.06 366 ILE A N 1
ATOM 2952 C CA . ILE A 1 366 ? -12.375 27.744 -1.569 1.00 93.06 366 ILE A CA 1
ATOM 2953 C C . ILE A 1 366 ? -10.963 28.143 -2.003 1.00 93.06 366 ILE A C 1
ATOM 2955 O O . ILE A 1 366 ? -10.760 29.273 -2.422 1.00 93.06 366 ILE A O 1
ATOM 2959 N N . SER A 1 367 ? -10.026 27.190 -2.020 1.00 90.94 367 SER A N 1
ATOM 2960 C CA . SER A 1 367 ? -8.645 27.442 -2.448 1.00 90.94 367 SER A CA 1
ATOM 2961 C C . SER A 1 367 ? -8.547 27.965 -3.886 1.00 90.94 367 SER A C 1
ATOM 2963 O O . SER A 1 367 ? -7.720 28.826 -4.151 1.00 90.94 367 SER A O 1
ATOM 2965 N N . LYS A 1 368 ? -9.393 27.484 -4.809 1.00 88.56 368 LYS A N 1
ATOM 2966 C CA . LYS A 1 368 ? -9.449 28.018 -6.178 1.00 88.56 368 LYS A CA 1
ATOM 2967 C C . LYS A 1 368 ? -10.018 29.437 -6.235 1.00 88.56 368 LYS A C 1
ATOM 2969 O O . LYS A 1 368 ? -9.539 30.236 -7.030 1.00 88.56 368 LYS A O 1
ATOM 2974 N N . LYS A 1 369 ? -11.032 29.746 -5.417 1.00 91.44 369 LYS A N 1
ATOM 2975 C CA . LYS A 1 369 ? -11.612 31.094 -5.342 1.00 91.44 369 LYS A CA 1
ATOM 2976 C C . LYS A 1 369 ? -10.574 32.091 -4.824 1.00 91.44 369 LYS A C 1
ATOM 2978 O O . LYS A 1 369 ? -10.386 33.119 -5.454 1.00 91.44 369 LYS A O 1
ATOM 2983 N N . THR A 1 370 ? -9.842 31.738 -3.766 1.00 85.00 370 THR A N 1
ATOM 2984 C CA . THR A 1 370 ? -8.811 32.608 -3.178 1.00 85.00 370 THR A CA 1
ATOM 2985 C C . THR A 1 370 ? -7.608 32.831 -4.094 1.00 85.00 370 THR A C 1
ATOM 2987 O O . THR A 1 370 ? -7.001 33.891 -4.045 1.00 85.00 370 THR A O 1
ATOM 2990 N N . THR A 1 371 ? -7.232 31.850 -4.926 1.00 81.12 371 THR A N 1
ATOM 2991 C CA . THR A 1 371 ? -6.151 32.059 -5.906 1.00 81.12 371 THR A CA 1
ATOM 2992 C C . THR A 1 371 ? -6.594 32.923 -7.077 1.00 81.12 371 THR A C 1
ATOM 2994 O O . THR A 1 371 ? -5.763 33.628 -7.621 1.00 81.12 371 THR A O 1
ATOM 2997 N N . ASN A 1 372 ? -7.875 32.876 -7.461 1.00 75.56 372 ASN A N 1
ATOM 2998 C CA . ASN A 1 372 ? -8.376 33.707 -8.553 1.00 75.56 372 ASN A CA 1
ATOM 2999 C C . ASN A 1 372 ? -8.514 35.171 -8.113 1.00 75.56 372 ASN A C 1
ATOM 3001 O O . ASN A 1 372 ? -8.061 36.054 -8.820 1.00 75.56 372 ASN A O 1
ATOM 3005 N N . THR A 1 373 ? -9.040 35.425 -6.906 1.00 73.31 373 THR A N 1
ATOM 3006 C CA . THR A 1 373 ? -9.153 36.794 -6.371 1.00 73.31 373 THR A CA 1
ATOM 3007 C C . THR A 1 373 ? -7.786 37.442 -6.175 1.00 73.31 373 THR A C 1
ATOM 3009 O O . THR A 1 373 ? -7.597 38.582 -6.572 1.00 73.31 373 THR A O 1
ATOM 3012 N N . LYS A 1 374 ? -6.795 36.690 -5.678 1.00 72.25 374 LYS A N 1
ATOM 3013 C CA . LYS A 1 374 ? -5.432 37.206 -5.496 1.00 72.25 374 LYS A CA 1
ATOM 3014 C C . LYS A 1 374 ? -4.703 37.515 -6.814 1.00 72.25 374 LYS A C 1
ATOM 3016 O O . LYS A 1 374 ? -3.725 38.242 -6.795 1.00 72.25 374 LYS A O 1
ATOM 3021 N N . SER A 1 375 ? -5.145 36.966 -7.945 1.00 65.62 375 SER A N 1
ATOM 3022 C CA . SER A 1 375 ? -4.601 37.325 -9.262 1.00 65.62 375 SER A CA 1
ATOM 3023 C C . SER A 1 375 ? -5.303 38.531 -9.889 1.00 65.62 375 SER A C 1
ATOM 3025 O O . SER A 1 375 ? -4.744 39.128 -10.796 1.00 65.62 375 SER A O 1
ATOM 3027 N N . THR A 1 376 ? -6.504 38.887 -9.424 1.00 66.75 376 THR A N 1
ATOM 3028 C CA . THR A 1 376 ? -7.262 40.051 -9.913 1.00 66.75 376 THR A CA 1
ATOM 3029 C C . THR A 1 376 ? -6.983 41.312 -9.090 1.00 66.75 376 THR A C 1
ATOM 3031 O O . THR A 1 376 ? -7.025 42.404 -9.633 1.00 66.75 376 THR A O 1
ATOM 3034 N N . GLU A 1 377 ? -6.650 41.171 -7.804 1.00 57.06 377 GLU A N 1
ATOM 3035 C CA . GLU A 1 377 ? -6.402 42.299 -6.888 1.00 57.06 377 GLU A CA 1
ATOM 3036 C C . GLU A 1 377 ? -5.000 42.928 -7.037 1.00 57.06 377 GLU A C 1
ATOM 3038 O O . GLU A 1 377 ? -4.750 43.980 -6.481 1.00 57.06 377 GLU A O 1
ATOM 3043 N N . VAL A 1 378 ? -4.080 42.320 -7.799 1.00 57.59 378 VAL A N 1
ATOM 3044 C CA . VAL A 1 378 ? -2.702 42.835 -8.011 1.00 57.59 378 VAL A CA 1
ATOM 3045 C C . VAL A 1 378 ? -2.569 43.538 -9.374 1.00 57.59 378 VAL A C 1
ATOM 3047 O O . VAL A 1 378 ? -1.491 43.595 -9.947 1.00 57.59 378 VAL A O 1
ATOM 3050 N N . HIS A 1 379 ? -3.673 44.010 -9.959 1.00 56.66 379 HIS A N 1
ATOM 3051 C CA . HIS A 1 379 ? -3.662 44.640 -11.288 1.00 56.66 379 HIS A CA 1
ATOM 3052 C C . HIS A 1 379 ? -4.470 45.946 -11.359 1.00 56.66 379 HIS A C 1
ATOM 3054 O O . HIS A 1 379 ? -4.935 46.303 -12.433 1.00 56.66 379 HIS A O 1
ATOM 3060 N N . MET A 1 380 ? -4.694 46.630 -10.230 1.00 57.41 380 MET A N 1
ATOM 3061 C CA . MET A 1 380 ? -5.519 47.852 -10.189 1.00 57.41 380 MET A CA 1
ATOM 3062 C C . MET A 1 380 ? -4.914 49.025 -9.396 1.00 57.41 380 MET A C 1
ATOM 3064 O O . MET A 1 380 ? -5.565 50.059 -9.328 1.00 57.41 380 MET A O 1
ATOM 3068 N N . ASP A 1 381 ? -3.694 48.917 -8.851 1.00 57.09 381 ASP A N 1
ATOM 3069 C CA . ASP A 1 381 ? -3.151 49.938 -7.932 1.00 57.09 381 ASP A CA 1
ATOM 3070 C C . ASP A 1 381 ? -1.902 50.696 -8.443 1.00 57.09 381 ASP A C 1
ATOM 3072 O O . ASP A 1 381 ? -1.349 51.487 -7.690 1.00 57.09 381 ASP A O 1
ATOM 3076 N N . ASP A 1 382 ? -1.469 50.520 -9.701 1.00 59.22 382 ASP A N 1
ATOM 3077 C CA . ASP A 1 382 ? -0.239 51.168 -10.220 1.00 59.22 382 ASP A CA 1
ATOM 3078 C C . ASP A 1 382 ? -0.474 52.313 -11.240 1.00 59.22 382 ASP A C 1
ATOM 3080 O O . ASP A 1 382 ? 0.495 52.901 -11.709 1.00 59.22 382 ASP A O 1
ATOM 3084 N N . ASP A 1 383 ? -1.721 52.688 -11.565 1.00 58.75 383 ASP A N 1
ATOM 3085 C CA . ASP A 1 383 ? -2.017 53.688 -12.623 1.00 58.75 383 ASP A CA 1
ATOM 3086 C C . ASP A 1 383 ? -2.638 55.017 -12.116 1.00 58.75 383 ASP A C 1
ATOM 3088 O O . ASP A 1 383 ? -3.188 55.784 -12.907 1.00 58.75 383 ASP A O 1
ATOM 3092 N N . ALA A 1 384 ? -2.591 55.323 -10.811 1.00 57.44 384 ALA A N 1
ATOM 3093 C CA . ALA A 1 384 ? -3.308 56.480 -10.241 1.00 57.44 384 ALA A CA 1
ATOM 3094 C C . ALA A 1 384 ? -2.473 57.754 -9.958 1.00 57.44 384 ALA A C 1
ATOM 3096 O O . ALA A 1 384 ? -3.076 58.773 -9.629 1.00 57.44 384 ALA A O 1
ATOM 3097 N N . ASP A 1 385 ? -1.144 57.754 -10.125 1.00 55.69 385 ASP A N 1
ATOM 3098 C CA . ASP A 1 385 ? -0.279 58.838 -9.602 1.00 55.69 385 ASP A CA 1
ATOM 3099 C C . ASP A 1 385 ? 0.413 59.745 -10.653 1.00 55.69 385 ASP A C 1
ATOM 3101 O O . ASP A 1 385 ? 1.324 60.490 -10.301 1.00 55.69 385 ASP A O 1
ATOM 3105 N N . ASP A 1 386 ? -0.014 59.767 -11.926 1.00 56.16 386 ASP A N 1
ATOM 3106 C CA . ASP A 1 386 ? 0.730 60.469 -13.003 1.00 56.16 386 ASP A CA 1
ATOM 3107 C C . ASP A 1 386 ? -0.083 61.532 -13.791 1.00 56.16 386 ASP A C 1
ATOM 3109 O O . ASP A 1 386 ? -0.051 61.600 -15.024 1.00 56.16 386 ASP A O 1
ATOM 3113 N N . GLN A 1 387 ? -0.848 62.392 -13.097 1.00 53.19 387 GLN A N 1
ATOM 3114 C CA . GLN A 1 387 ? -1.591 63.508 -13.731 1.00 53.19 387 GLN A CA 1
ATOM 3115 C C . GLN A 1 387 ? -1.387 64.916 -13.121 1.00 53.19 387 GLN A C 1
ATOM 3117 O O . GLN A 1 387 ? -1.981 65.862 -13.630 1.00 53.19 387 GLN A O 1
ATOM 3122 N N . GLU A 1 388 ? -0.533 65.134 -12.110 1.00 53.88 388 GLU A N 1
ATOM 3123 C CA . GLU A 1 388 ? -0.418 66.464 -11.454 1.00 53.88 388 GLU A CA 1
ATOM 3124 C C . GLU A 1 388 ? 0.895 67.252 -11.676 1.00 53.88 388 GLU A C 1
ATOM 3126 O O . GLU A 1 388 ? 1.152 68.228 -10.974 1.00 53.88 388 GLU A O 1
ATOM 3131 N N . SER A 1 389 ? 1.718 66.936 -12.686 1.00 57.91 389 SER A N 1
ATOM 3132 C CA . SER A 1 389 ? 3.015 67.625 -12.883 1.00 57.91 389 SER A CA 1
ATOM 3133 C C . SER A 1 389 ? 3.186 68.330 -14.239 1.00 57.91 389 SER A C 1
ATOM 3135 O O . SER A 1 389 ? 4.142 68.075 -14.968 1.00 57.91 389 SER A O 1
ATOM 3137 N N . SER A 1 390 ? 2.281 69.249 -14.611 1.00 54.25 390 SER A N 1
ATOM 3138 C CA . SER A 1 390 ? 2.504 70.104 -15.801 1.00 54.25 390 SER A CA 1
ATOM 3139 C C . SER A 1 390 ? 2.106 71.581 -15.665 1.00 54.25 390 SER A C 1
ATOM 3141 O O . SER A 1 390 ? 1.940 72.268 -16.674 1.00 54.25 390 SER A O 1
ATOM 3143 N N . HIS A 1 391 ? 1.956 72.116 -14.450 1.00 56.88 391 HIS A N 1
ATOM 3144 C CA . HIS A 1 391 ? 1.513 73.504 -14.272 1.00 56.88 391 HIS A CA 1
ATOM 3145 C C . HIS A 1 391 ? 2.386 74.285 -13.285 1.00 56.88 391 HIS A C 1
ATOM 3147 O O . HIS A 1 391 ? 1.952 74.567 -12.175 1.00 56.88 391 HIS A O 1
ATOM 3153 N N . ARG A 1 392 ? 3.628 74.618 -13.677 1.00 53.78 392 ARG A N 1
ATOM 3154 C CA . ARG A 1 392 ? 4.435 75.728 -13.113 1.00 53.78 392 ARG A CA 1
ATOM 3155 C C . ARG A 1 392 ? 5.781 75.864 -13.841 1.00 53.78 392 ARG A C 1
ATOM 3157 O O . ARG A 1 392 ? 6.815 75.437 -13.340 1.00 53.78 392 ARG A O 1
ATOM 3164 N N . HIS A 1 393 ? 5.787 76.491 -15.014 1.00 60.69 393 HIS A N 1
ATOM 3165 C CA . HIS A 1 393 ? 7.007 77.123 -15.523 1.00 60.69 393 HIS A CA 1
ATOM 3166 C C . HIS A 1 393 ? 6.653 78.253 -16.489 1.00 60.69 393 HIS A C 1
ATOM 3168 O O . HIS A 1 393 ? 6.416 78.014 -17.666 1.00 60.69 393 HIS A O 1
ATOM 3174 N N . ASN A 1 394 ? 6.516 79.465 -15.951 1.00 53.09 394 ASN A N 1
ATOM 3175 C CA . ASN A 1 394 ? 6.576 80.710 -16.717 1.00 53.09 394 ASN A CA 1
ATOM 3176 C C . ASN A 1 394 ? 6.555 81.889 -15.744 1.00 53.09 394 ASN A C 1
ATOM 3178 O O . ASN A 1 394 ? 5.492 82.460 -15.544 1.00 53.09 394 ASN A O 1
ATOM 3182 N N . GLN A 1 395 ? 7.689 82.225 -15.120 1.00 54.34 395 GLN A N 1
ATOM 3183 C CA . GLN A 1 395 ? 7.978 83.594 -14.671 1.00 54.34 395 GLN A CA 1
ATOM 3184 C C . GLN A 1 395 ? 9.495 83.811 -14.593 1.00 54.34 395 GLN A C 1
ATOM 3186 O O . GLN A 1 395 ? 10.202 82.982 -14.027 1.00 54.34 395 GLN A O 1
ATOM 3191 N N . HIS A 1 396 ? 9.896 84.980 -15.098 1.00 47.91 396 HIS A N 1
ATOM 3192 C CA . HIS A 1 396 ? 11.180 85.674 -14.978 1.00 47.91 396 HIS A CA 1
ATOM 3193 C C . HIS A 1 396 ? 12.307 85.322 -15.953 1.00 47.91 396 HIS A C 1
ATOM 3195 O O . HIS A 1 396 ? 13.124 84.456 -15.676 1.00 47.91 396 HIS A O 1
ATOM 3201 N N . ASP A 1 397 ? 12.387 86.138 -17.010 1.00 51.91 397 ASP A N 1
ATOM 3202 C CA . ASP A 1 397 ? 13.616 86.855 -17.364 1.00 51.91 397 ASP A CA 1
ATOM 3203 C C . ASP A 1 397 ? 13.275 88.361 -17.449 1.00 51.91 397 ASP A C 1
ATOM 3205 O O . ASP A 1 397 ? 12.414 88.756 -18.238 1.00 51.91 397 ASP A O 1
ATOM 3209 N N . GLU A 1 398 ? 13.917 89.168 -16.599 1.00 55.12 398 GLU A N 1
ATOM 3210 C CA . GLU A 1 398 ? 14.175 90.614 -16.753 1.00 55.12 398 GLU A CA 1
ATOM 3211 C C . GLU A 1 398 ? 15.646 90.869 -16.412 1.00 55.12 398 GLU A C 1
ATOM 3213 O O . GLU A 1 398 ? 16.119 90.270 -15.413 1.00 55.12 398 GLU A O 1
#

Sequence (398 aa):
MMRAQQSHTGYDAQNLESSPPPSQNLSSSCLVKESTQEESCRQDSRRSSAKYEAVKRENSPPSDPDTQRDSCSLQSSVVSSEDQHLINGLNKKQKVEAARDSNRRIPKDESKPTSYSSHEYVRNFRLRENAILAKNPSERTPEEQAKAERILTKRERNAEKARLKYHSMSAEEKKQYNRIKNASRTKRKRSKKTNNKKSKEVHMDCEQYSRQSSAEYEAVERENSPPSDHLECHFSLPDSSDTQCDSCSPQSSVVPSEDQRLVNRLKKKEQVAAAKDSHRRIPKDESKPTYSSRSEYDRNRRLRGNEILAKNPSERTPREQAIAERILAARKRNAEKAGLKYHSMSAEEKKQHNRMKNAWRTKRKISKKTTNTKSTEVHMDDDADDQESSHRHNQHDE

Secondary structure (DSSP, 8-state):
------------------PPPP-------------HHHHHHHHHHHHHHHHHHHHHHHTSPP--S---------------HHHHHHHHHHHHHHHHHHHHHHHHHS-GGGPPP-HHHHHHHHHHHHHHHHHHHHS-GGGS-HHHHHHHHHHHHHHHHHHHHHHHHHHHS-HHHHHHHHHHHHHHHHHHHHHHHHHHHHHHHHHHHHHHHHHHHHHHHHHHHHHHS-----------PPP------------------HHHHHHHHHHHHHHHHHHHHHHHSS-TTS----HHHHHHHHHHHHHHHHHHHHS-GGGS-HHHHHHHHHHHHHHHHHHHHHHHHHHTS-HHHHHHHHHHHHHHHHHHHHHHHHHHHHHHTTSSSSSSS-SS----------

Radius of gyration: 40.57 Å; chains: 1; bounding box: 81×154×105 Å

pLDDT: mean 75.21, std 18.65, range [39.81, 98.5]

Organism: Caenorhabditis brenneri (NCBI:txid135651)